Protein AF-A0A934CU00-F1 (afdb_monomer)

Structure (mmCIF, N/CA/C/O backbone):
data_AF-A0A934CU00-F1
#
_entry.id   AF-A0A934CU00-F1
#
loop_
_atom_site.group_PDB
_atom_site.id
_atom_site.type_symbol
_atom_site.label_atom_id
_atom_site.label_alt_id
_atom_site.label_comp_id
_atom_site.label_asym_id
_atom_site.label_entity_id
_atom_site.label_seq_id
_atom_site.pdbx_PDB_ins_code
_atom_site.Cartn_x
_atom_site.Cartn_y
_atom_site.Cartn_z
_atom_site.occupancy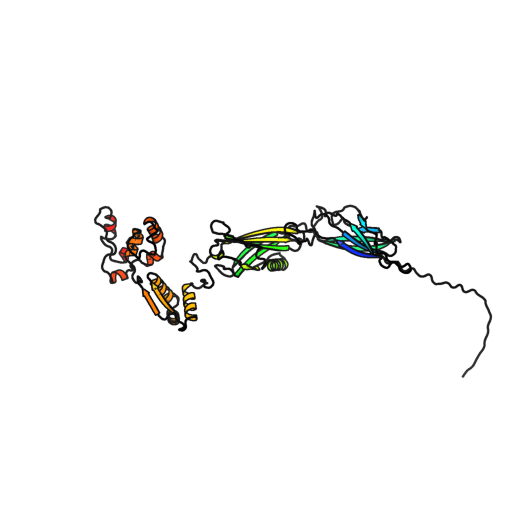
_atom_site.B_iso_or_equiv
_atom_site.auth_seq_id
_atom_site.auth_comp_id
_atom_site.auth_asym_id
_atom_site.auth_atom_id
_atom_site.pdbx_PDB_model_num
ATOM 1 N N . MET A 1 1 ? -96.542 -35.405 40.701 1.00 35.88 1 MET A N 1
ATOM 2 C CA . MET A 1 1 ? -95.688 -36.196 41.615 1.00 35.88 1 MET A CA 1
ATOM 3 C C . MET A 1 1 ? -94.560 -35.298 42.094 1.00 35.88 1 MET A C 1
ATOM 5 O O . MET A 1 1 ? -93.895 -34.734 41.249 1.00 35.88 1 MET A O 1
ATOM 9 N N . HIS A 1 2 ? -94.277 -35.061 43.363 1.00 32.75 2 HIS A N 1
ATOM 10 C CA . HIS A 1 2 ? -94.983 -35.298 44.612 1.00 32.75 2 HIS A CA 1
ATOM 11 C C . HIS A 1 2 ? -94.274 -34.390 45.640 1.00 32.75 2 HIS A C 1
ATOM 13 O O . HIS A 1 2 ? -93.134 -34.649 45.991 1.00 32.75 2 HIS A O 1
ATOM 19 N N . THR A 1 3 ? -94.966 -33.332 46.084 1.00 26.28 3 THR A N 1
ATOM 20 C CA . THR A 1 3 ? -95.217 -33.008 47.510 1.00 26.28 3 THR A CA 1
ATOM 21 C C . THR A 1 3 ? -94.023 -32.811 48.463 1.00 26.28 3 THR A C 1
ATOM 23 O O . THR A 1 3 ? -93.353 -33.771 48.809 1.00 26.28 3 THR A O 1
ATOM 26 N N . ARG A 1 4 ? -93.869 -31.580 48.993 1.00 25.45 4 ARG A N 1
ATOM 27 C CA . ARG A 1 4 ? -94.179 -31.145 50.395 1.00 25.45 4 ARG A CA 1
ATOM 28 C C . ARG A 1 4 ? -92.899 -31.111 51.259 1.00 25.45 4 ARG A C 1
ATOM 30 O O . ARG A 1 4 ? -92.026 -31.923 51.030 1.00 25.45 4 ARG A O 1
ATOM 37 N N . ALA A 1 5 ? -92.700 -30.280 52.283 1.00 25.89 5 ALA A N 1
ATOM 38 C CA . ALA A 1 5 ? -93.365 -29.105 52.851 1.00 25.89 5 ALA A CA 1
ATOM 39 C C . ALA A 1 5 ? -92.504 -28.607 54.049 1.00 25.89 5 ALA A C 1
ATOM 41 O O . ALA A 1 5 ? -91.795 -29.412 54.638 1.00 25.89 5 ALA A O 1
ATOM 42 N N . GLN A 1 6 ? -92.681 -27.328 54.425 1.00 25.33 6 GLN A N 1
ATOM 43 C CA . GLN A 1 6 ? -92.573 -26.726 55.782 1.00 25.33 6 GLN A CA 1
ATOM 44 C C . GLN A 1 6 ? -91.186 -26.642 56.470 1.00 25.33 6 GLN A C 1
ATOM 46 O O . GLN A 1 6 ? -90.550 -27.646 56.742 1.00 25.33 6 GLN A O 1
ATOM 51 N N . VAL A 1 7 ? -90.593 -25.440 56.605 1.00 30.98 7 VAL A N 1
ATOM 52 C CA . VAL A 1 7 ? -90.763 -24.379 57.647 1.00 30.98 7 VAL A CA 1
ATOM 53 C C . VAL A 1 7 ? -90.213 -24.783 59.021 1.00 30.98 7 VAL A C 1
ATOM 55 O O . VAL A 1 7 ? -90.800 -25.649 59.645 1.00 30.98 7 VAL A O 1
ATOM 58 N N . PHE A 1 8 ? -89.177 -24.078 59.515 1.00 24.91 8 PHE A N 1
ATOM 59 C CA . PHE A 1 8 ? -89.030 -23.618 60.915 1.00 24.91 8 PHE A CA 1
ATOM 60 C C . PHE A 1 8 ? -87.849 -22.624 61.054 1.00 24.91 8 PHE A C 1
ATOM 62 O O . PHE A 1 8 ? -86.746 -22.894 60.589 1.00 24.91 8 PHE A O 1
ATOM 69 N N . TRP A 1 9 ? -88.094 -21.471 61.688 1.00 26.55 9 TRP A N 1
ATOM 70 C CA . TRP A 1 9 ? -87.085 -20.532 62.217 1.00 26.55 9 TRP A CA 1
ATOM 71 C C . TRP A 1 9 ? -86.730 -20.931 63.660 1.00 26.55 9 TRP A C 1
ATOM 73 O O . TRP A 1 9 ? -87.605 -21.429 64.372 1.00 26.55 9 TRP A O 1
ATOM 83 N N . PRO A 1 10 ? -85.503 -20.645 64.135 1.00 30.19 10 PRO A N 1
ATOM 84 C CA . PRO A 1 10 ? -85.417 -19.606 65.165 1.00 30.19 10 PRO A CA 1
ATOM 85 C C . PRO A 1 10 ? -84.189 -18.685 65.048 1.00 30.19 10 PRO A C 1
ATOM 87 O O . PRO A 1 10 ? -83.130 -19.046 64.543 1.00 30.19 10 PRO A O 1
ATOM 90 N N . PHE A 1 11 ? -84.377 -17.472 65.563 1.00 25.66 11 PHE A N 1
ATOM 91 C CA . PHE A 1 11 ? -83.385 -16.420 65.766 1.00 25.66 11 PHE A CA 1
ATOM 92 C C . PHE A 1 11 ? -82.134 -16.895 66.526 1.00 25.66 11 PHE A C 1
ATOM 94 O O . PHE A 1 11 ? -82.259 -17.479 67.599 1.00 25.66 11 PHE A O 1
ATOM 101 N N . PHE A 1 12 ? -80.951 -16.486 66.059 1.00 27.31 12 PHE A N 1
ATOM 102 C CA . PHE A 1 12 ? -79.782 -16.239 66.908 1.00 27.31 12 PHE A CA 1
ATOM 103 C C . PHE A 1 12 ? -79.067 -14.968 66.427 1.00 27.31 12 PHE A C 1
ATOM 105 O O . PHE A 1 12 ? -78.683 -14.852 65.266 1.00 27.31 12 PHE A O 1
ATOM 112 N N . PHE A 1 13 ? -78.929 -13.998 67.331 1.00 26.69 13 PHE A N 1
ATOM 113 C CA . PHE A 1 13 ? -78.088 -12.813 67.168 1.00 26.69 13 PHE A CA 1
ATOM 114 C C . PHE A 1 13 ? -76.615 -13.235 67.101 1.00 26.69 13 PHE A C 1
ATOM 116 O O . PHE A 1 13 ? -76.165 -13.978 67.970 1.00 26.69 13 PHE A O 1
ATOM 123 N N . SER A 1 14 ? -75.848 -12.704 66.146 1.00 24.64 14 SER A N 1
ATOM 124 C CA . SER A 1 14 ? -74.397 -12.582 66.307 1.00 24.64 14 SER A CA 1
ATOM 125 C C . SER A 1 14 ? -73.840 -11.456 65.435 1.00 24.64 14 SER A C 1
ATOM 127 O O . SER A 1 14 ? -74.082 -11.410 64.230 1.00 24.64 14 SER A O 1
ATOM 129 N N . LEU A 1 15 ? -73.126 -10.530 66.080 1.00 25.56 15 LEU A N 1
ATOM 130 C CA . LEU A 1 15 ? -72.315 -9.481 65.463 1.00 25.56 15 LEU A CA 1
ATOM 131 C C . LEU A 1 15 ? -71.420 -10.087 64.371 1.00 25.56 15 LEU A C 1
ATOM 133 O O . LEU A 1 15 ? -70.578 -10.931 64.673 1.00 25.56 15 LEU A O 1
ATOM 137 N N . VAL A 1 16 ? -71.527 -9.603 63.134 1.00 25.86 16 VAL A N 1
ATOM 138 C CA . VAL A 1 16 ? -70.490 -9.821 62.120 1.00 25.86 16 VAL A CA 1
ATOM 139 C C . VAL A 1 16 ? -69.697 -8.528 61.998 1.00 25.86 16 VAL A C 1
ATOM 141 O O . VAL A 1 16 ? -70.157 -7.539 61.429 1.00 25.86 16 VAL A O 1
ATOM 144 N N . PHE A 1 17 ? -68.505 -8.540 62.594 1.00 25.42 17 PHE A N 1
ATOM 145 C CA . PHE A 1 17 ? -67.442 -7.591 62.297 1.00 25.42 17 PHE A CA 1
ATOM 146 C C . PHE A 1 17 ? -67.120 -7.662 60.799 1.00 25.42 17 PHE A C 1
ATOM 148 O O . PHE A 1 17 ? -66.847 -8.740 60.270 1.00 25.42 17 PHE A O 1
ATOM 155 N N . PHE A 1 18 ? -67.101 -6.511 60.127 1.00 23.73 18 PHE A N 1
ATOM 156 C CA . PHE A 1 18 ? -66.406 -6.367 58.852 1.00 23.73 18 PHE A CA 1
ATOM 157 C C . PHE A 1 18 ? -64.906 -6.566 59.105 1.00 23.73 18 PHE A C 1
ATOM 159 O O . PHE A 1 18 ? -64.202 -5.635 59.489 1.00 23.73 18 PHE A O 1
ATOM 166 N N . ILE A 1 19 ? -64.413 -7.788 58.911 1.00 29.70 19 ILE A N 1
ATOM 167 C CA . ILE A 1 19 ? -62.986 -8.023 58.705 1.00 29.70 19 ILE A CA 1
ATOM 168 C C . ILE A 1 19 ? -62.735 -7.719 57.230 1.00 29.70 19 ILE A C 1
ATOM 170 O O . ILE A 1 19 ? -62.997 -8.545 56.357 1.00 29.70 19 ILE A O 1
ATOM 174 N N . PHE A 1 20 ? -62.271 -6.502 56.946 1.00 27.23 20 PHE A N 1
ATOM 175 C CA . PHE A 1 20 ? -61.579 -6.238 55.691 1.00 27.23 20 PHE A CA 1
ATOM 176 C C . PHE A 1 20 ? -60.394 -7.209 55.614 1.00 27.23 20 PHE A C 1
ATOM 178 O O . PHE A 1 20 ? -59.613 -7.258 56.570 1.00 27.23 20 PHE A O 1
ATOM 185 N N . PRO A 1 21 ? -60.230 -7.996 54.535 1.00 30.53 21 PRO A N 1
ATOM 186 C CA . PRO A 1 21 ? -59.000 -8.741 54.362 1.00 30.53 21 PRO A CA 1
ATOM 187 C C . PRO A 1 21 ? -57.873 -7.715 54.270 1.00 30.53 21 PRO A C 1
ATOM 189 O O . PRO A 1 21 ? -57.918 -6.791 53.455 1.00 30.53 21 PRO A O 1
ATOM 192 N N . SER A 1 22 ? -56.892 -7.863 55.156 1.00 30.31 22 SER A N 1
ATOM 193 C CA . SER A 1 22 ? -55.614 -7.176 55.082 1.00 30.31 22 SER A CA 1
ATOM 194 C C . SER A 1 22 ? -55.112 -7.253 53.645 1.00 30.31 22 SER A C 1
ATOM 196 O O . SER A 1 22 ? -54.844 -8.348 53.143 1.00 30.31 22 SER A O 1
ATOM 198 N N . LEU A 1 23 ? -55.013 -6.096 52.991 1.00 30.83 23 LEU A N 1
ATOM 199 C CA . LEU A 1 23 ? -54.193 -5.930 51.803 1.00 30.83 23 LEU A CA 1
ATOM 200 C C . LEU A 1 23 ? -52.822 -6.508 52.145 1.00 30.83 23 LEU A C 1
ATOM 202 O O . LEU A 1 23 ? -52.087 -5.948 52.956 1.00 30.83 23 LEU A O 1
ATOM 206 N N . VAL A 1 24 ? -52.508 -7.659 51.556 1.00 33.94 24 VAL A N 1
ATOM 207 C CA . VAL A 1 24 ? -51.130 -8.105 51.410 1.00 33.94 24 VAL A CA 1
ATOM 208 C C . VAL A 1 24 ? -50.456 -6.977 50.645 1.00 33.94 24 VAL A C 1
ATOM 210 O O . VAL A 1 24 ? -50.726 -6.776 49.462 1.00 33.94 24 VAL A O 1
ATOM 213 N N . GLN A 1 25 ? -49.673 -6.171 51.357 1.00 37.91 25 GLN A N 1
ATOM 214 C CA . GLN A 1 25 ? -48.793 -5.181 50.768 1.00 37.91 25 GLN A CA 1
ATOM 215 C C . GLN A 1 25 ? -47.895 -5.954 49.806 1.00 37.91 25 GLN A C 1
ATOM 217 O O . GLN A 1 25 ? -47.031 -6.719 50.232 1.00 37.91 25 GLN A O 1
ATOM 222 N N . ALA A 1 26 ? -48.177 -5.836 48.508 1.00 40.19 26 ALA A N 1
ATOM 223 C CA . ALA A 1 26 ? -47.294 -6.342 47.478 1.00 40.19 26 ALA A CA 1
ATOM 224 C C . ALA A 1 26 ? -45.897 -5.796 47.791 1.00 40.19 26 ALA A C 1
ATOM 226 O O . ALA A 1 26 ? -45.743 -4.590 48.013 1.00 40.19 26 ALA A O 1
ATOM 227 N N . SER A 1 27 ? -44.915 -6.695 47.884 1.00 51.72 27 SER A N 1
ATOM 228 C CA . SER A 1 27 ? -43.501 -6.355 48.020 1.00 51.72 27 SER A CA 1
ATOM 229 C C . SER A 1 27 ? -43.197 -5.191 47.086 1.00 51.72 27 SER A C 1
ATOM 231 O O . SER A 1 27 ? -43.411 -5.295 45.876 1.00 51.72 27 SER A O 1
ATOM 233 N N . SER A 1 28 ? -42.799 -4.057 47.646 1.00 60.41 28 SER A N 1
ATOM 234 C CA . SER A 1 28 ? -42.492 -2.884 46.838 1.00 60.41 28 SER A CA 1
ATOM 235 C C . SER A 1 28 ? -41.334 -3.232 45.902 1.00 60.41 28 SER A C 1
ATOM 237 O O . SER A 1 28 ? -40.363 -3.829 46.367 1.00 60.41 28 SER A O 1
ATOM 239 N N . PRO A 1 29 ? -41.445 -2.960 44.593 1.00 77.12 29 PRO A N 1
ATOM 240 C CA . PRO A 1 29 ? -40.434 -3.403 43.647 1.00 77.12 29 PRO A CA 1
ATOM 241 C C . PRO A 1 29 ? -39.089 -2.716 43.929 1.00 77.12 29 PRO A C 1
ATOM 243 O O . PRO A 1 29 ? -39.046 -1.565 44.347 1.00 77.12 29 PRO A O 1
ATOM 246 N N . LEU A 1 30 ? -37.988 -3.432 43.712 1.00 83.81 30 LEU A N 1
ATOM 247 C CA . LEU A 1 30 ? -36.625 -2.898 43.706 1.00 83.81 30 LEU A CA 1
ATOM 248 C C . LEU A 1 30 ? -35.921 -3.481 42.483 1.00 83.81 30 LEU A C 1
ATOM 250 O O . LEU A 1 30 ? -35.977 -4.690 42.252 1.00 83.81 30 LEU A O 1
ATOM 254 N N . TYR A 1 31 ? -35.272 -2.635 41.688 1.00 85.12 31 TYR A N 1
ATOM 255 C CA . TYR A 1 31 ? -34.657 -3.059 40.432 1.00 85.12 31 TYR A CA 1
ATOM 256 C C . TYR A 1 31 ? -33.416 -2.234 40.101 1.00 85.12 31 TYR A C 1
ATOM 258 O O . TYR A 1 31 ? -33.434 -1.009 40.172 1.00 85.12 31 TYR A O 1
ATOM 266 N N . VAL A 1 32 ? -32.339 -2.899 39.676 1.00 84.44 32 VAL A N 1
ATOM 267 C CA . VAL A 1 32 ? -31.179 -2.223 39.082 1.00 84.44 32 VAL A CA 1
ATOM 268 C C . VAL A 1 32 ? -31.465 -1.966 37.602 1.00 84.44 32 VAL A C 1
ATOM 270 O O . VAL A 1 32 ? -31.247 -2.836 36.758 1.00 84.44 32 VAL A O 1
ATOM 273 N N . ALA A 1 33 ? -31.934 -0.755 37.297 1.00 80.81 33 ALA A N 1
ATOM 274 C CA . ALA A 1 33 ? -32.247 -0.293 35.946 1.00 80.81 33 ALA A CA 1
ATOM 275 C C . ALA A 1 33 ? -31.084 -0.357 34.983 1.00 80.81 33 ALA A C 1
ATOM 277 O O . ALA A 1 33 ? -31.240 -0.707 33.811 1.00 80.81 33 ALA A O 1
ATOM 278 N N . GLN A 1 34 ? -29.907 0.008 35.466 1.00 86.62 34 GLN A N 1
ATOM 279 C CA . GLN A 1 34 ? -28.783 0.164 34.580 1.00 86.62 34 GLN A CA 1
ATOM 280 C C . GLN A 1 34 ? -27.472 0.160 35.336 1.00 86.62 34 GLN A C 1
ATOM 282 O O . GLN A 1 34 ? -27.350 0.802 36.372 1.00 86.62 34 GLN A O 1
ATOM 287 N N . VAL A 1 35 ? -26.468 -0.484 34.749 1.00 88.31 35 VAL A N 1
ATOM 288 C CA . VAL A 1 35 ? -25.064 -0.331 35.125 1.00 88.31 35 VAL A CA 1
ATOM 289 C C . VAL A 1 35 ? -24.314 0.085 33.860 1.00 88.31 35 VAL A C 1
ATOM 291 O O . VAL A 1 35 ? -24.220 -0.688 32.907 1.00 88.31 35 VAL A O 1
ATOM 294 N N . ARG A 1 36 ? -23.832 1.328 33.809 1.00 87.06 36 ARG A N 1
ATOM 295 C CA . ARG A 1 36 ? -23.074 1.882 32.679 1.00 87.06 36 ARG A CA 1
ATOM 296 C C . ARG A 1 36 ? -21.657 2.215 33.102 1.00 87.06 36 ARG A C 1
ATOM 298 O O . ARG A 1 36 ? -21.441 2.758 34.181 1.00 87.06 36 ARG A O 1
ATOM 305 N N . ILE A 1 37 ? -20.724 1.956 32.200 1.00 84.69 37 ILE A N 1
ATOM 306 C CA . ILE A 1 37 ? -19.402 2.575 32.220 1.00 84.69 37 ILE A CA 1
ATOM 307 C C . ILE A 1 37 ? -19.540 3.889 31.442 1.00 84.69 37 ILE A C 1
ATOM 309 O O . ILE A 1 37 ? -20.285 3.939 30.461 1.00 84.69 37 ILE A O 1
ATOM 313 N N . GLY A 1 38 ? -18.932 4.958 31.951 1.00 82.06 38 GLY A N 1
ATOM 314 C CA . GLY A 1 38 ? -18.924 6.278 31.326 1.00 82.06 38 GLY A CA 1
ATOM 315 C C . GLY A 1 38 ? -18.102 6.305 30.039 1.00 82.06 38 GLY A C 1
ATOM 316 O O . GLY A 1 38 ? -17.800 5.263 29.458 1.00 82.06 38 GLY A O 1
ATOM 317 N N . ASP A 1 39 ? -17.742 7.507 29.599 1.00 83.81 39 ASP A N 1
ATOM 318 C CA . ASP A 1 39 ? -16.984 7.679 28.363 1.00 83.81 39 ASP A CA 1
ATOM 319 C C . ASP A 1 39 ? -15.615 6.998 28.467 1.00 83.81 39 ASP A C 1
ATOM 321 O O . ASP A 1 39 ? -14.833 7.264 29.385 1.00 83.81 39 ASP A O 1
ATOM 325 N N . LEU A 1 40 ? -15.340 6.113 27.508 1.00 86.81 40 LEU A N 1
ATOM 326 C CA . LEU A 1 40 ? -14.043 5.458 27.389 1.00 86.81 40 LEU A CA 1
ATOM 327 C C . LEU A 1 40 ? -12.969 6.484 26.983 1.00 86.81 40 LEU A C 1
ATOM 329 O O . LEU A 1 40 ? -13.294 7.505 26.366 1.00 86.81 40 LEU A O 1
ATOM 333 N N . PRO A 1 41 ? -11.687 6.250 27.315 1.00 89.75 41 PRO A N 1
ATOM 334 C CA . PRO A 1 41 ? -10.616 7.185 26.997 1.00 89.75 41 PRO A CA 1
ATOM 335 C C . PRO A 1 41 ? -10.523 7.519 25.508 1.00 89.75 41 PRO A C 1
ATOM 337 O O . PRO A 1 41 ? -10.720 6.676 24.631 1.00 89.75 41 PRO A O 1
ATOM 340 N N . MET A 1 42 ? -10.145 8.762 25.220 1.00 89.06 42 MET A N 1
ATOM 341 C CA . MET A 1 42 ? -9.775 9.183 23.874 1.00 89.06 42 MET A CA 1
ATOM 342 C C . MET A 1 42 ? -8.376 8.659 23.520 1.00 89.06 42 MET A C 1
ATOM 344 O O . MET A 1 42 ? -7.443 8.740 24.320 1.00 89.06 42 MET A O 1
ATOM 348 N N . ILE A 1 43 ? -8.203 8.195 22.285 1.00 89.62 43 ILE A N 1
ATOM 349 C CA . ILE A 1 43 ? -6.907 7.796 21.730 1.00 89.62 43 ILE A CA 1
ATOM 350 C C . ILE A 1 43 ? -6.180 9.060 21.256 1.00 89.62 43 ILE A C 1
ATOM 352 O O . ILE A 1 43 ? -6.227 9.443 20.087 1.00 89.62 43 ILE A O 1
ATOM 356 N N . SER A 1 44 ? -5.527 9.750 22.192 1.00 81.69 44 SER A N 1
ATOM 357 C CA . SER A 1 44 ? -4.948 11.088 21.984 1.00 81.69 44 SER A CA 1
ATOM 358 C C . SER A 1 44 ? -3.896 11.172 20.872 1.00 81.69 44 SER A C 1
ATOM 360 O O . SER A 1 44 ? -3.683 12.242 20.303 1.00 81.69 44 SER A O 1
ATOM 362 N N . THR A 1 45 ? -3.262 10.054 20.525 1.00 84.25 45 THR A N 1
ATOM 363 C CA . THR A 1 45 ? -2.225 9.957 19.490 1.00 84.25 45 THR A CA 1
ATOM 364 C C . THR A 1 45 ? -2.766 10.004 18.058 1.00 84.25 45 THR A C 1
ATOM 366 O O . THR A 1 45 ? -1.991 10.273 17.143 1.00 84.25 45 THR A O 1
ATOM 369 N N . LEU A 1 46 ? -4.068 9.767 17.843 1.00 80.56 46 LEU A N 1
ATOM 370 C CA . LEU A 1 46 ? -4.678 9.611 16.511 1.00 80.56 46 LEU A CA 1
ATOM 371 C C . LEU A 1 46 ? -5.674 10.726 16.136 1.00 80.56 46 LEU A C 1
ATOM 373 O O . LEU A 1 46 ? -6.407 10.603 15.159 1.00 80.56 46 LEU A O 1
ATOM 377 N N . GLY A 1 47 ? -5.687 11.839 16.875 1.00 71.50 47 GLY A N 1
ATOM 378 C CA . GLY A 1 47 ? -6.549 12.992 16.587 1.00 71.50 47 GLY A CA 1
ATOM 379 C C . GLY A 1 47 ? -7.941 12.927 17.230 1.00 71.50 47 GLY A C 1
ATOM 380 O O . GLY A 1 47 ? -8.288 11.978 17.927 1.00 71.50 47 GLY A O 1
ATOM 381 N N . TYR A 1 48 ? -8.725 13.997 17.054 1.00 71.06 48 TYR A N 1
ATOM 382 C CA . TYR A 1 48 ? -9.980 14.229 17.786 1.00 71.06 48 TYR A CA 1
ATOM 383 C C . TYR A 1 48 ? -11.100 13.259 17.377 1.00 71.06 48 TYR A C 1
ATOM 385 O O . TYR A 1 48 ? -11.314 13.027 16.190 1.00 71.06 48 TYR A O 1
ATOM 393 N N . GLY A 1 49 ? -11.850 12.742 18.357 1.00 77.00 49 GLY A N 1
ATOM 394 C CA . GLY A 1 49 ? -13.037 11.903 18.129 1.00 77.00 49 GLY A CA 1
ATOM 395 C C . GLY A 1 49 ? -12.792 10.391 18.064 1.00 77.00 49 GLY A C 1
ATOM 396 O O . GLY A 1 49 ? -13.735 9.643 17.817 1.00 77.00 49 GLY A O 1
ATOM 397 N N . MET A 1 50 ? -11.561 9.931 18.302 1.00 84.25 50 MET A N 1
ATOM 398 C CA . MET A 1 50 ? -11.223 8.506 18.372 1.00 84.25 50 MET A CA 1
ATOM 399 C C . MET A 1 50 ? -11.243 8.043 19.827 1.00 84.25 50 MET A C 1
ATOM 401 O O . MET A 1 50 ? -10.471 8.545 20.644 1.00 84.25 50 MET A O 1
ATOM 405 N N . TYR A 1 51 ? -12.106 7.085 20.147 1.00 89.12 51 TYR A N 1
ATOM 406 C CA . TYR A 1 51 ? -12.275 6.561 21.500 1.00 89.12 51 TYR A CA 1
ATOM 407 C C . TYR A 1 51 ? -11.927 5.081 21.551 1.00 89.12 51 TYR A C 1
ATOM 409 O O . TYR A 1 51 ? -12.127 4.348 20.580 1.00 89.12 51 TYR A O 1
ATOM 417 N N . GLN A 1 52 ? -11.413 4.656 22.698 1.00 92.88 52 GLN A N 1
ATOM 418 C CA . GLN A 1 52 ? -11.250 3.248 23.003 1.00 92.88 52 GLN A CA 1
ATOM 419 C C . GLN A 1 52 ? -12.616 2.536 23.024 1.00 92.88 52 GLN A C 1
ATOM 421 O O . GLN A 1 52 ? -13.666 3.146 23.226 1.00 92.88 52 GLN A O 1
ATOM 426 N N . THR A 1 53 ? -12.591 1.225 22.819 1.00 90.75 53 THR A N 1
ATOM 427 C CA . THR A 1 53 ? -13.737 0.306 22.922 1.00 90.75 53 THR A CA 1
ATOM 428 C C . THR A 1 53 ? -13.519 -0.775 23.985 1.00 90.75 53 THR A C 1
ATOM 430 O O . THR A 1 53 ? -14.472 -1.432 24.405 1.00 90.75 53 THR A O 1
ATOM 433 N N . THR A 1 54 ? -12.281 -0.926 24.455 1.00 92.19 54 THR A N 1
ATOM 434 C CA . THR A 1 54 ? -11.861 -1.737 25.603 1.00 92.19 54 THR A CA 1
ATOM 435 C C . THR A 1 54 ? -10.974 -0.877 26.505 1.00 92.19 54 THR A C 1
ATOM 437 O O . THR A 1 54 ? -10.569 0.207 26.102 1.00 92.19 54 THR A O 1
ATOM 440 N N . LEU A 1 55 ? -10.702 -1.317 27.731 1.00 93.00 55 LEU A N 1
ATOM 441 C CA . LEU A 1 55 ? -9.792 -0.608 28.637 1.00 93.00 55 LEU A CA 1
ATOM 442 C C . LEU A 1 55 ? -8.464 -1.356 28.757 1.00 93.00 55 LEU A C 1
ATOM 444 O O . LEU A 1 55 ? -8.384 -2.545 28.459 1.00 93.00 55 LEU A O 1
ATOM 448 N N . LYS A 1 56 ? -7.447 -0.678 29.270 1.00 93.38 56 LYS A N 1
ATOM 449 C CA . LYS A 1 56 ? -6.143 -1.238 29.628 1.00 93.38 56 LYS A CA 1
ATOM 450 C C . LYS A 1 56 ? -5.672 -0.733 30.985 1.00 93.38 56 LYS A C 1
ATOM 452 O O . LYS A 1 56 ? -6.191 0.241 31.534 1.00 93.38 56 LYS A O 1
ATOM 457 N N . ALA A 1 57 ? -4.661 -1.397 31.527 1.00 92.56 57 ALA A N 1
ATOM 458 C CA . ALA A 1 57 ? -3.956 -0.980 32.725 1.00 92.56 57 ALA A CA 1
ATOM 459 C C . ALA A 1 57 ? -3.522 0.492 32.631 1.00 92.56 57 ALA A C 1
ATOM 461 O O . ALA A 1 57 ? -2.916 0.927 31.652 1.00 92.56 57 ALA A O 1
ATOM 462 N N . GLY A 1 58 ? -3.828 1.262 33.676 1.00 90.62 58 GLY A N 1
ATOM 463 C CA . GLY A 1 58 ? -3.484 2.680 33.762 1.00 90.62 58 GLY A CA 1
ATOM 464 C C . GLY A 1 58 ? -4.497 3.643 33.140 1.00 90.62 58 GLY A C 1
ATOM 465 O O . GLY A 1 58 ? -4.352 4.849 33.352 1.00 90.62 58 GLY A O 1
ATOM 466 N N . ASP A 1 59 ? -5.542 3.168 32.449 1.00 91.62 59 ASP A N 1
ATOM 467 C CA . ASP A 1 59 ? -6.632 4.046 32.012 1.00 91.62 59 ASP A CA 1
ATOM 468 C C . ASP A 1 59 ? -7.310 4.676 33.232 1.00 91.62 59 ASP A C 1
ATOM 470 O O . ASP A 1 59 ? -7.911 3.994 34.067 1.00 91.62 59 ASP A O 1
ATOM 474 N N . ALA A 1 60 ? -7.185 5.996 33.342 1.00 88.94 60 ALA A N 1
ATOM 475 C CA . ALA A 1 60 ? -7.640 6.780 34.482 1.00 88.94 60 ALA A CA 1
ATOM 476 C C . ALA A 1 60 ? -8.970 7.491 34.205 1.00 88.94 60 ALA A C 1
ATOM 478 O O . ALA A 1 60 ? -9.453 7.545 33.072 1.00 88.94 60 ALA A O 1
ATOM 479 N N . ASN A 1 61 ? -9.535 8.089 35.258 1.00 87.50 61 ASN A N 1
ATOM 480 C CA . ASN A 1 61 ? -10.754 8.907 35.223 1.00 87.50 61 ASN A CA 1
ATOM 481 C C . ASN A 1 61 ? -12.007 8.181 34.710 1.00 87.50 61 ASN A C 1
ATOM 483 O O . ASN A 1 61 ? -12.976 8.835 34.323 1.00 87.50 61 ASN A O 1
ATOM 487 N N . GLN A 1 62 ? -12.015 6.850 34.771 1.00 88.38 62 GLN A N 1
ATOM 488 C CA . GLN A 1 62 ? -13.173 6.038 34.430 1.00 88.38 62 GLN A CA 1
ATOM 489 C C . GLN A 1 62 ? -14.313 6.281 35.418 1.00 88.38 62 GLN A C 1
ATOM 491 O O . GLN A 1 62 ? -14.103 6.565 36.602 1.00 88.38 62 GLN A O 1
ATOM 496 N N . GLN A 1 63 ? -15.538 6.178 34.913 1.00 87.56 63 GLN A N 1
ATOM 497 C CA . GLN A 1 63 ? -16.762 6.378 35.678 1.00 87.56 63 GLN A CA 1
ATOM 498 C C . GLN A 1 63 ? -17.650 5.143 35.561 1.00 87.56 63 GLN A C 1
ATOM 500 O O . GLN A 1 63 ? -17.846 4.632 34.464 1.00 87.56 63 GLN A O 1
ATOM 505 N N . ILE A 1 64 ? -18.262 4.719 36.664 1.00 87.94 64 ILE A N 1
ATOM 506 C CA . ILE A 1 64 ? -19.387 3.777 36.641 1.00 87.94 64 ILE A CA 1
ATOM 507 C C . ILE A 1 64 ? -20.620 4.491 37.183 1.00 87.94 64 ILE A C 1
ATOM 509 O O . ILE A 1 64 ? -20.578 5.106 38.250 1.00 87.94 64 ILE A O 1
ATOM 513 N N . THR A 1 65 ? -21.721 4.416 36.441 1.00 88.38 65 THR A N 1
ATOM 514 C CA . THR A 1 65 ? -23.018 4.960 36.838 1.00 88.38 65 THR A CA 1
ATOM 515 C C . THR A 1 65 ? -24.051 3.856 36.938 1.00 88.38 65 THR A C 1
ATOM 517 O O . THR A 1 65 ? -24.190 3.029 36.038 1.00 88.38 65 THR A O 1
ATOM 520 N N . ILE A 1 66 ? -24.788 3.862 38.042 1.00 89.12 66 ILE A N 1
ATOM 521 C CA . ILE A 1 66 ? -25.800 2.865 38.365 1.00 89.12 66 ILE A CA 1
ATOM 522 C C . ILE A 1 66 ? -27.134 3.587 38.523 1.00 89.12 66 ILE A C 1
ATOM 524 O O . ILE A 1 66 ? -27.216 4.532 39.304 1.00 89.12 66 ILE A O 1
ATOM 528 N N . ASN A 1 67 ? -28.154 3.157 37.782 1.00 89.38 67 ASN A N 1
ATOM 529 C CA . ASN A 1 67 ? -29.539 3.576 37.988 1.00 89.38 67 ASN A CA 1
ATOM 530 C C . ASN A 1 67 ? -30.287 2.449 38.708 1.00 89.38 67 ASN A C 1
ATOM 532 O O . ASN A 1 67 ? -30.213 1.294 38.277 1.00 89.38 67 ASN A O 1
ATOM 536 N N . VAL A 1 68 ? -30.992 2.778 39.786 1.00 88.50 68 VAL A N 1
ATOM 537 C CA . VAL A 1 68 ? -31.785 1.840 40.584 1.00 88.50 68 VAL A CA 1
ATOM 538 C C . VAL A 1 68 ? -33.167 2.418 40.835 1.00 88.50 68 VAL A C 1
ATOM 540 O O . VAL A 1 68 ? -33.279 3.527 41.336 1.00 88.50 68 VAL A O 1
ATOM 543 N N . GLN A 1 69 ? -34.210 1.648 40.550 1.00 87.19 69 GLN A N 1
ATOM 544 C CA . GLN A 1 69 ? -35.589 2.006 40.870 1.00 87.19 69 GLN A CA 1
ATOM 545 C C . GLN A 1 69 ? -35.950 1.462 42.251 1.00 87.19 69 GLN A C 1
ATOM 547 O O . GLN A 1 69 ? -35.870 0.249 42.456 1.00 87.19 69 GLN A O 1
ATOM 552 N N . SER A 1 70 ? -36.347 2.331 43.182 1.00 84.25 70 SER A N 1
ATOM 553 C CA . SER A 1 70 ? -36.751 1.955 44.542 1.00 84.25 70 SER A CA 1
ATOM 554 C C . SER A 1 70 ? -37.961 2.758 45.019 1.00 84.25 70 SER A C 1
ATOM 556 O O . SER A 1 70 ? -37.966 3.984 44.986 1.00 84.25 70 SER A O 1
ATOM 558 N N . TRP A 1 71 ? -38.976 2.061 45.528 1.00 81.06 71 TRP A N 1
ATOM 559 C CA . TRP A 1 71 ? -40.204 2.660 46.069 1.00 81.06 71 TRP A CA 1
ATOM 560 C C . TRP A 1 71 ? -40.175 2.789 47.597 1.00 81.06 71 TRP A C 1
ATOM 562 O O . TRP A 1 71 ? -41.127 3.278 48.199 1.00 81.06 71 TRP A O 1
ATOM 572 N N . GLN A 1 72 ? -39.087 2.343 48.229 1.00 79.75 72 GLN A N 1
ATOM 573 C CA . GLN A 1 72 ? -38.878 2.368 49.680 1.00 79.75 72 GLN A CA 1
ATOM 574 C C . GLN A 1 72 ? -37.831 3.422 50.084 1.00 79.75 72 GLN A C 1
ATOM 576 O O . GLN A 1 72 ? -37.179 3.305 51.120 1.00 79.75 72 GLN A O 1
ATOM 581 N N . GLY A 1 73 ? -37.661 4.456 49.251 1.00 77.75 73 GLY A N 1
ATOM 582 C CA . GLY A 1 73 ? -36.655 5.504 49.420 1.00 77.75 73 GLY A CA 1
ATOM 583 C C . GLY A 1 73 ? -35.290 5.134 48.834 1.00 77.75 73 GLY A C 1
ATOM 584 O O . GLY A 1 73 ? -35.157 4.153 48.098 1.00 77.75 73 GLY A O 1
ATOM 585 N N . VAL A 1 74 ? -34.274 5.940 49.156 1.00 83.44 74 VAL A N 1
ATOM 586 C CA . VAL A 1 74 ? -32.914 5.818 48.607 1.00 83.44 74 VAL A CA 1
ATOM 587 C C . VAL A 1 74 ? -32.297 4.463 48.987 1.00 83.44 74 VAL A C 1
ATOM 589 O O . VAL A 1 74 ? -32.076 4.221 50.176 1.00 83.44 74 VAL A O 1
ATOM 592 N N . PRO A 1 75 ? -31.985 3.576 48.023 1.00 86.56 75 PRO A N 1
ATOM 593 C CA . PRO A 1 75 ? -31.363 2.295 48.324 1.00 86.56 75 PRO A CA 1
ATOM 594 C C . PRO A 1 75 ? -29.874 2.462 48.649 1.00 86.56 75 PRO A C 1
ATOM 596 O O . PRO A 1 75 ? -29.196 3.363 48.152 1.00 86.56 75 PRO A O 1
ATOM 599 N N . THR A 1 76 ? -29.341 1.544 49.447 1.00 87.00 76 THR A N 1
ATOM 600 C CA . THR A 1 76 ? -27.893 1.369 49.613 1.00 87.00 76 THR A CA 1
ATOM 601 C C . THR A 1 76 ? -27.340 0.549 48.454 1.00 87.00 76 THR A C 1
ATOM 603 O O . THR A 1 76 ? -27.970 -0.415 48.021 1.00 87.00 76 THR A O 1
ATOM 606 N N . ILE A 1 77 ? -26.173 0.930 47.932 1.00 87.06 77 ILE A N 1
ATOM 607 C CA . ILE A 1 77 ? -25.557 0.290 46.764 1.00 87.06 77 ILE A CA 1
ATOM 608 C C . ILE A 1 77 ? -24.194 -0.276 47.133 1.00 87.06 77 ILE A C 1
ATOM 610 O O . ILE A 1 77 ? -23.482 0.277 47.965 1.00 87.06 77 ILE A O 1
ATOM 614 N N . SER A 1 78 ? -23.840 -1.381 46.486 1.00 86.00 78 SER A N 1
ATOM 615 C CA . SER A 1 78 ? -22.524 -1.998 46.513 1.00 86.00 78 SER A CA 1
ATOM 616 C C . SER A 1 78 ? -22.151 -2.473 45.114 1.00 86.00 78 SER A C 1
ATOM 618 O O . SER A 1 78 ? -22.965 -3.109 44.449 1.00 86.00 78 SER A O 1
ATOM 620 N N . ALA A 1 79 ? -20.927 -2.192 44.670 1.00 86.62 79 ALA A N 1
ATOM 621 C CA . ALA A 1 79 ? -20.380 -2.691 43.412 1.00 86.62 79 ALA A CA 1
ATOM 622 C C . ALA A 1 79 ? -19.080 -3.463 43.675 1.00 86.62 79 ALA A C 1
ATOM 624 O O . ALA A 1 79 ? -18.204 -2.977 44.391 1.00 86.62 79 ALA A O 1
ATOM 625 N N . ASP A 1 80 ? -18.953 -4.651 43.088 1.00 87.25 80 ASP A N 1
ATOM 626 C CA . ASP A 1 80 ? -17.702 -5.407 43.078 1.00 87.25 80 ASP A CA 1
ATOM 627 C C . ASP A 1 80 ? -16.805 -4.899 41.943 1.00 87.25 80 ASP A C 1
ATOM 629 O O . ASP A 1 80 ? -17.075 -5.126 40.760 1.00 87.25 80 ASP A O 1
ATOM 633 N N . LEU A 1 81 ? -15.748 -4.184 42.327 1.00 86.19 81 LEU A N 1
ATOM 634 C CA . LEU A 1 81 ? -14.745 -3.602 41.431 1.00 86.19 81 LEU A CA 1
ATOM 635 C C . LEU A 1 81 ? -13.392 -4.331 41.518 1.00 86.19 81 LEU A C 1
ATOM 637 O O . LEU A 1 81 ? -12.395 -3.869 40.960 1.00 86.19 81 LEU A O 1
ATOM 641 N N . SER A 1 82 ? -13.335 -5.478 42.200 1.00 86.19 82 SER A N 1
ATOM 642 C CA . SER A 1 82 ? -12.090 -6.231 42.401 1.00 86.19 82 SER A CA 1
ATOM 643 C C . SER A 1 82 ? -11.450 -6.661 41.081 1.00 86.19 82 SER A C 1
ATOM 645 O O . SER A 1 82 ? -10.236 -6.551 40.911 1.00 86.19 82 SER A O 1
ATOM 647 N N . GLN A 1 83 ? -12.274 -7.045 40.100 1.00 88.44 83 GLN A N 1
ATOM 648 C CA . GLN A 1 83 ? -11.828 -7.485 38.775 1.00 88.44 83 GLN A CA 1
ATOM 649 C C . GLN A 1 83 ? -11.178 -6.386 37.921 1.00 88.44 83 GLN A C 1
ATOM 651 O O . GLN A 1 83 ? -10.589 -6.706 36.891 1.00 88.44 83 GLN A O 1
ATOM 656 N N . ILE A 1 84 ? -11.276 -5.117 38.332 1.00 87.19 84 ILE A N 1
ATOM 657 C CA . ILE A 1 84 ? -10.619 -3.973 37.682 1.00 87.19 84 ILE A CA 1
ATOM 658 C C . ILE A 1 84 ? -9.554 -3.311 38.579 1.00 87.19 84 ILE A C 1
ATOM 660 O O . ILE A 1 84 ? -9.095 -2.208 38.284 1.00 87.19 84 ILE A O 1
ATOM 664 N N . GLY A 1 85 ? -9.113 -4.002 39.642 1.00 82.12 85 GLY A N 1
ATOM 665 C CA . GLY A 1 85 ? -7.928 -3.631 40.428 1.00 82.12 85 GLY A CA 1
ATOM 666 C C . GLY A 1 85 ? -8.199 -2.968 41.781 1.00 82.12 85 GLY A C 1
ATOM 667 O O . GLY A 1 85 ? -7.275 -2.413 42.372 1.00 82.12 85 GLY A O 1
ATOM 668 N N . PHE A 1 86 ? -9.430 -3.024 42.300 1.00 76.94 86 PHE A N 1
ATOM 669 C CA . PHE A 1 86 ? -9.794 -2.379 43.568 1.00 76.94 86 PHE A CA 1
ATOM 670 C C . PHE A 1 86 ? -10.051 -3.408 44.675 1.00 76.94 86 PHE A C 1
ATOM 672 O O . PHE A 1 86 ? -11.111 -4.028 44.744 1.00 76.94 86 PHE A O 1
ATOM 679 N N . LEU A 1 87 ? -9.076 -3.576 45.574 1.00 60.19 87 LEU A N 1
ATOM 680 C CA . LEU A 1 87 ? -9.156 -4.465 46.739 1.00 60.19 87 LEU A CA 1
ATOM 681 C C . LEU A 1 87 ? -9.661 -3.714 47.980 1.00 60.19 87 LEU A C 1
ATOM 683 O O . LEU A 1 87 ? -8.894 -3.476 48.908 1.00 60.19 87 LEU A O 1
ATOM 687 N N . SER A 1 88 ? -10.932 -3.301 47.984 1.00 47.72 88 SER A N 1
ATOM 688 C CA . SER A 1 88 ? -11.794 -3.100 49.172 1.00 47.72 88 SER A CA 1
ATOM 689 C C . SER A 1 88 ? -13.013 -2.235 48.822 1.00 47.72 88 SER A C 1
ATOM 691 O O . SER A 1 88 ? -12.921 -1.369 47.953 1.00 47.72 88 SER A O 1
ATOM 693 N N . PRO A 1 89 ? -14.161 -2.449 49.486 1.00 44.75 89 PRO A N 1
ATOM 694 C CA . PRO A 1 89 ? -15.438 -1.865 49.113 1.00 44.75 89 PRO A CA 1
ATOM 695 C C . PRO A 1 89 ? -15.492 -0.383 49.499 1.00 44.75 89 PRO A C 1
ATOM 697 O O . PRO A 1 89 ? -15.953 -0.035 50.580 1.00 44.75 89 PRO A O 1
ATOM 700 N N . THR A 1 90 ? -15.138 0.530 48.603 1.00 49.22 90 THR A N 1
ATOM 701 C CA . THR A 1 90 ? -15.908 1.780 48.524 1.00 49.22 90 THR A CA 1
ATOM 702 C C . THR A 1 90 ? -17.171 1.477 47.731 1.00 49.22 90 THR A C 1
ATOM 704 O O . THR A 1 90 ? -17.341 1.857 46.580 1.00 49.22 90 THR A O 1
ATOM 707 N N . THR A 1 91 ? -18.048 0.698 48.363 1.00 54.31 91 THR A N 1
ATOM 708 C CA . THR A 1 91 ? -19.410 0.415 47.904 1.00 54.31 91 THR A CA 1
ATOM 709 C C . THR A 1 91 ? -20.279 1.652 47.983 1.00 54.31 91 THR A C 1
ATOM 711 O O . THR A 1 91 ? -21.253 1.764 47.249 1.00 54.31 91 THR A O 1
ATOM 714 N N . THR A 1 92 ? -19.887 2.622 48.806 1.00 61.78 92 THR A N 1
ATOM 715 C CA . THR A 1 92 ? -20.507 3.932 48.849 1.00 61.78 92 THR A CA 1
ATOM 716 C C . THR A 1 92 ? -20.174 4.719 47.580 1.00 61.78 92 THR A C 1
ATOM 718 O O . THR A 1 92 ? -19.011 5.059 47.345 1.00 61.78 92 THR A O 1
ATOM 721 N N . PRO A 1 93 ? -21.183 5.042 46.758 1.00 68.50 93 PRO A N 1
ATOM 722 C CA . PRO A 1 93 ? -20.991 5.909 45.610 1.00 68.50 93 PRO A CA 1
ATOM 723 C C . PRO A 1 93 ? -20.503 7.281 46.080 1.00 68.50 93 PRO A C 1
ATOM 725 O O . PRO A 1 93 ? -20.960 7.807 47.094 1.00 68.50 93 PRO A O 1
ATOM 728 N N . LEU A 1 94 ? -19.573 7.872 45.329 1.00 70.56 94 LEU A N 1
ATOM 729 C CA . LEU A 1 94 ? -18.965 9.166 45.665 1.00 70.56 94 LEU A CA 1
ATOM 730 C C . LEU A 1 94 ? -19.966 10.324 45.550 1.00 70.56 94 LEU A C 1
ATOM 732 O O . LEU A 1 94 ? -19.809 11.358 46.192 1.00 70.56 94 LEU A O 1
ATOM 736 N N . SER A 1 95 ? -21.006 10.150 44.735 1.00 67.56 95 SER A N 1
ATOM 737 C CA . SER A 1 95 ? -22.185 11.015 44.681 1.00 67.56 95 SER A CA 1
ATOM 738 C C . SER A 1 95 ? -23.371 10.231 44.116 1.00 67.56 95 SER A C 1
ATOM 740 O O . SER A 1 95 ? -23.182 9.318 43.305 1.00 67.56 95 SER A O 1
ATOM 742 N N . GLY A 1 96 ? -24.590 10.566 44.543 1.00 66.38 96 GLY A N 1
ATOM 743 C CA . GLY A 1 96 ? -25.808 9.914 44.065 1.00 66.38 96 GLY A CA 1
ATOM 744 C C . GLY A 1 96 ? -26.820 9.581 45.156 1.00 66.38 96 GLY A C 1
ATOM 745 O O . GLY A 1 96 ? -26.550 9.782 46.335 1.00 66.38 96 GLY A O 1
ATOM 746 N N . GLY A 1 97 ? -27.992 9.092 44.753 1.00 68.19 97 GLY A N 1
ATOM 747 C CA . GLY A 1 97 ? -29.091 8.740 45.661 1.00 68.19 97 GLY A CA 1
ATOM 748 C C . GLY A 1 97 ? -30.152 9.827 45.865 1.00 68.19 97 GLY A C 1
ATOM 749 O O . GLY A 1 97 ? -31.112 9.593 46.580 1.00 68.19 97 GLY A O 1
ATOM 750 N N . ASN A 1 98 ? -30.041 10.980 45.200 1.00 65.31 98 ASN A N 1
ATOM 751 C CA . ASN A 1 98 ? -31.113 11.977 45.142 1.00 65.31 98 ASN A CA 1
ATOM 752 C C . ASN A 1 98 ? -31.541 12.176 43.690 1.00 65.31 98 ASN A C 1
ATOM 754 O O . ASN A 1 98 ? -30.723 12.569 42.857 1.00 65.31 98 ASN A O 1
ATOM 758 N N . ASN A 1 99 ? -32.819 11.948 43.396 1.00 69.56 99 ASN A N 1
ATOM 759 C CA . ASN A 1 99 ? -33.423 12.367 42.141 1.00 69.56 99 ASN A CA 1
ATOM 760 C C . ASN A 1 99 ? -34.254 13.634 42.394 1.00 69.56 99 ASN A C 1
ATOM 762 O O . ASN A 1 99 ? -35.290 13.570 43.050 1.00 69.56 99 ASN A O 1
ATOM 766 N N . PRO A 1 100 ? -33.831 14.813 41.911 1.00 62.06 100 PRO A N 1
ATOM 767 C CA . PRO A 1 100 ? -34.563 16.055 42.156 1.00 62.06 100 PRO A CA 1
ATOM 768 C C . PRO A 1 100 ? -35.947 16.094 41.479 1.00 62.06 100 PRO A C 1
ATOM 770 O O . PRO A 1 100 ? -36.686 17.054 41.681 1.00 62.06 100 PRO A O 1
ATOM 773 N N . TYR A 1 101 ? -36.303 15.070 40.695 1.00 62.03 101 TYR A N 1
ATOM 774 C CA . TYR A 1 101 ? -37.547 14.976 39.933 1.00 62.03 101 TYR A CA 1
ATOM 775 C C . TYR A 1 101 ? -38.532 13.924 40.460 1.00 62.03 101 TYR A C 1
ATOM 777 O O . TYR A 1 101 ? -39.426 13.514 39.719 1.00 62.03 101 TYR A O 1
ATOM 785 N N . HIS A 1 102 ? -38.417 13.499 41.723 1.00 69.00 102 HIS A N 1
ATOM 786 C CA . HIS A 1 102 ? -39.468 12.690 42.346 1.00 69.00 102 HIS A CA 1
ATOM 787 C C . HIS A 1 102 ? -40.818 13.418 42.263 1.00 69.00 102 HIS A C 1
ATOM 789 O O . HIS A 1 102 ? -40.969 14.554 42.723 1.00 69.00 102 HIS A O 1
ATOM 795 N N . PHE A 1 103 ? -41.804 12.761 41.654 1.00 64.12 103 PHE A N 1
ATOM 796 C CA . PHE A 1 103 ? -43.143 13.301 41.454 1.00 64.12 103 PHE A CA 1
ATOM 797 C C . PHE A 1 103 ? -44.152 12.390 42.139 1.00 64.12 103 PHE A C 1
ATOM 799 O O . PHE A 1 103 ? -44.309 11.230 41.758 1.00 64.12 103 PHE A O 1
ATOM 806 N N . TYR A 1 104 ? -44.840 12.929 43.143 1.00 69.56 104 TYR A N 1
ATOM 807 C CA . TYR A 1 104 ? -45.801 12.187 43.951 1.00 69.56 104 TYR A CA 1
ATOM 808 C C . TYR A 1 104 ? -47.236 12.576 43.571 1.00 69.56 104 TYR A C 1
ATOM 810 O O . TYR A 1 104 ? -47.621 13.737 43.711 1.00 69.56 104 TYR A O 1
ATOM 818 N N . ILE A 1 105 ? -48.056 11.607 43.147 1.00 61.31 105 ILE A N 1
ATOM 819 C CA . ILE A 1 105 ? -49.520 11.755 43.018 1.00 61.31 105 ILE A CA 1
ATOM 820 C C . ILE A 1 105 ? -50.181 10.776 43.986 1.00 61.31 105 ILE A C 1
ATOM 822 O O . ILE A 1 105 ? -49.882 9.586 43.960 1.00 61.31 105 ILE A O 1
ATOM 826 N N . ASN A 1 106 ? -51.109 11.256 44.822 1.00 73.44 106 ASN A N 1
ATOM 827 C CA . ASN A 1 106 ? -51.874 10.423 45.765 1.00 73.44 106 ASN A CA 1
ATOM 828 C C . ASN A 1 106 ? -50.995 9.504 46.646 1.00 73.44 106 ASN A C 1
ATOM 830 O O . ASN A 1 106 ? -51.399 8.395 46.985 1.00 73.44 106 ASN A O 1
ATOM 834 N N . GLY A 1 107 ? -49.784 9.951 47.000 1.00 65.75 107 GLY A N 1
ATOM 835 C CA . GLY A 1 107 ? -48.836 9.191 47.823 1.00 65.75 107 GLY A CA 1
ATOM 836 C C . GLY A 1 107 ? -48.002 8.139 47.079 1.00 65.75 107 GLY A C 1
ATOM 837 O O . GLY A 1 107 ? -47.171 7.496 47.711 1.00 65.75 107 GLY A O 1
ATOM 838 N N . ALA A 1 108 ? -48.174 7.977 45.763 1.00 64.00 108 ALA A N 1
ATOM 839 C CA . ALA A 1 108 ? -47.337 7.113 44.933 1.00 64.00 108 ALA A CA 1
ATOM 840 C C . ALA A 1 108 ? -46.238 7.927 44.232 1.00 64.00 108 ALA A C 1
ATOM 842 O O . ALA A 1 108 ? -46.534 8.931 43.581 1.00 64.00 108 ALA A O 1
ATOM 843 N N . ASP A 1 109 ? -44.986 7.483 44.363 1.00 69.94 109 ASP A N 1
ATOM 844 C CA . ASP A 1 109 ? -43.844 8.018 43.616 1.00 69.94 109 ASP A CA 1
ATOM 845 C C . ASP A 1 109 ? -43.858 7.492 42.179 1.00 69.94 109 ASP A C 1
ATOM 847 O O . ASP A 1 109 ? -43.884 6.278 41.955 1.00 69.94 109 ASP A O 1
ATOM 851 N N . TYR A 1 110 ? -43.855 8.402 41.209 1.00 66.38 110 TYR A N 1
ATOM 852 C CA . TYR A 1 110 ? -43.888 8.057 39.791 1.00 66.38 110 TYR A CA 1
ATOM 853 C C . TYR A 1 110 ? -42.492 8.016 39.143 1.00 66.38 110 TYR A C 1
ATOM 855 O O . TYR A 1 110 ? -42.363 7.495 38.037 1.00 66.38 110 TYR A O 1
ATOM 863 N N . TYR A 1 111 ? -41.448 8.520 39.819 1.00 67.25 111 TYR A N 1
ATOM 864 C CA . TYR A 1 111 ? -40.061 8.521 39.324 1.00 67.25 111 TYR A CA 1
ATOM 865 C C . TYR A 1 111 ? -39.075 7.978 40.377 1.00 67.25 111 TYR A C 1
ATOM 867 O O . TYR A 1 111 ? -38.204 8.713 40.840 1.00 67.25 111 TYR A O 1
ATOM 875 N N . PRO A 1 112 ? -39.157 6.683 40.730 1.00 74.81 112 PRO A N 1
ATOM 876 C CA . PRO A 1 112 ? -38.361 6.053 41.793 1.00 74.81 112 PRO A CA 1
ATOM 877 C C . PRO A 1 112 ? -36.876 5.818 41.433 1.00 74.81 112 PRO A C 1
ATOM 879 O O . PRO A 1 112 ? -36.204 5.030 42.097 1.00 74.81 112 PRO A O 1
ATOM 882 N N . ASP A 1 113 ? -36.364 6.436 40.367 1.00 83.12 113 ASP A N 1
ATOM 883 C CA . ASP A 1 113 ? -35.014 6.217 39.837 1.00 83.12 113 ASP A CA 1
ATOM 884 C C . ASP A 1 113 ? -33.967 6.972 40.658 1.00 83.12 113 ASP A C 1
ATOM 886 O O . ASP A 1 113 ? -34.010 8.196 40.749 1.00 83.12 113 ASP A O 1
ATOM 890 N N . TYR A 1 114 ? -32.979 6.257 41.182 1.00 86.44 114 TYR A N 1
ATOM 891 C CA . TYR A 1 114 ? -31.833 6.784 41.910 1.00 86.44 114 TYR A CA 1
ATOM 892 C C . TYR A 1 114 ? -30.544 6.535 41.133 1.00 86.44 114 TYR A C 1
ATOM 894 O O . TYR A 1 114 ? -30.221 5.403 40.771 1.00 86.44 114 TYR A O 1
ATOM 902 N N . PHE A 1 115 ? -29.769 7.599 40.926 1.00 86.88 115 PHE A N 1
ATOM 903 C CA . PHE A 1 115 ? -28.504 7.550 40.196 1.00 86.88 115 PHE A CA 1
ATOM 904 C C . PHE A 1 115 ? -27.326 7.569 41.157 1.00 86.88 115 PHE A C 1
ATOM 906 O O . PHE A 1 115 ? -27.259 8.432 42.029 1.00 86.88 115 PHE A O 1
ATOM 913 N N . PHE A 1 116 ? -26.375 6.665 40.958 1.00 88.19 116 PHE A N 1
ATOM 914 C CA . PHE A 1 116 ? -25.172 6.522 41.771 1.00 88.19 116 PHE A CA 1
ATOM 915 C C . PHE A 1 116 ? -23.928 6.535 40.892 1.00 88.19 116 PHE A C 1
ATOM 917 O O . PHE A 1 116 ? -23.918 5.920 39.826 1.00 88.19 116 PHE A O 1
ATOM 924 N N . LYS A 1 117 ? -22.878 7.239 41.324 1.00 87.12 117 LYS A N 1
ATOM 925 C CA . LYS A 1 117 ? -21.644 7.429 40.556 1.00 87.12 117 LYS A CA 1
ATOM 926 C C . LYS A 1 117 ? -20.408 6.989 41.346 1.00 87.12 117 LYS A C 1
ATOM 928 O O . LYS A 1 117 ? -20.156 7.482 42.444 1.00 87.12 117 LYS A O 1
ATOM 933 N N . PHE A 1 118 ? -19.604 6.126 40.729 1.00 86.19 118 PHE A N 1
ATOM 934 C CA . PHE A 1 118 ? -18.267 5.720 41.169 1.00 86.19 118 PHE A CA 1
ATOM 935 C C . PHE A 1 118 ? -17.248 6.365 40.227 1.00 86.19 118 PHE A C 1
ATOM 937 O O . PHE A 1 118 ? -17.200 6.025 39.045 1.00 86.19 118 PHE A O 1
ATOM 944 N N . TRP A 1 119 ? -16.508 7.360 40.716 1.00 84.44 119 TRP A N 1
ATOM 945 C CA . TRP A 1 119 ? -15.538 8.135 39.935 1.00 84.44 119 TRP A CA 1
ATOM 946 C C . TRP A 1 119 ? -14.665 9.005 40.852 1.00 84.44 119 TRP A C 1
ATOM 948 O O . TRP A 1 119 ? -15.241 9.637 41.735 1.00 84.44 119 TRP A O 1
ATOM 958 N N . PRO A 1 120 ? -13.355 9.169 40.600 1.00 85.69 120 PRO A N 1
ATOM 959 C CA . PRO A 1 120 ? -12.600 8.618 39.476 1.00 85.69 120 PRO A CA 1
ATOM 960 C C . PRO A 1 120 ? -12.110 7.195 39.747 1.00 85.69 120 PRO A C 1
ATOM 962 O O . PRO A 1 120 ? -11.721 6.862 40.863 1.00 85.69 120 PRO A O 1
ATOM 965 N N . LEU A 1 121 ? -12.111 6.368 38.704 1.00 85.75 121 LEU A N 1
ATOM 966 C CA . LEU A 1 121 ? -11.539 5.025 38.720 1.00 85.75 121 LEU A CA 1
ATOM 967 C C . LEU A 1 121 ? -10.350 4.965 37.756 1.00 85.75 121 LEU A C 1
ATOM 969 O O . LEU A 1 121 ? -10.414 5.489 36.644 1.00 85.75 121 LEU A O 1
ATOM 973 N N . THR A 1 122 ? -9.278 4.310 38.185 1.00 89.06 122 THR A N 1
ATOM 974 C CA . THR A 1 122 ? -8.120 3.968 37.355 1.00 89.06 122 THR A CA 1
ATOM 975 C C . THR A 1 122 ? -7.970 2.457 37.305 1.00 89.06 122 THR A C 1
ATOM 977 O O . THR A 1 122 ? -7.950 1.819 38.355 1.00 89.06 122 THR A O 1
ATOM 980 N N . ILE A 1 123 ? -7.858 1.881 36.109 1.00 91.25 123 ILE A N 1
ATOM 981 C CA . ILE A 1 123 ? -7.652 0.437 35.955 1.00 91.25 123 ILE A CA 1
ATOM 982 C C . ILE A 1 123 ? -6.293 0.052 36.543 1.00 91.25 123 ILE A C 1
ATOM 984 O O . ILE A 1 123 ? -5.265 0.629 36.180 1.00 91.25 123 ILE A O 1
ATOM 988 N N . GLY A 1 124 ? -6.301 -0.908 37.471 1.00 89.25 124 GLY A N 1
ATOM 989 C CA . GLY A 1 124 ? -5.093 -1.352 38.165 1.00 89.25 124 GLY A CA 1
ATOM 990 C C . GLY A 1 124 ? -4.027 -1.898 37.209 1.00 89.25 124 GLY A C 1
ATOM 991 O O . GLY A 1 124 ? -4.349 -2.528 36.205 1.00 89.25 124 GLY A O 1
ATOM 992 N N . ALA A 1 125 ? -2.753 -1.676 37.546 1.00 87.62 125 ALA A N 1
ATOM 993 C CA . ALA A 1 125 ? -1.617 -2.085 36.714 1.00 87.62 125 ALA A CA 1
ATOM 994 C C . ALA A 1 125 ? -1.526 -3.609 36.507 1.00 87.62 125 ALA A C 1
ATOM 996 O O . ALA A 1 125 ? -1.096 -4.061 35.453 1.00 87.62 125 ALA A O 1
ATOM 997 N N . ASP A 1 126 ? -1.975 -4.384 37.497 1.00 88.00 126 ASP A N 1
ATOM 998 C CA . ASP A 1 126 ? -1.875 -5.847 37.511 1.00 88.00 126 ASP A CA 1
ATOM 999 C C . ASP A 1 126 ? -3.171 -6.544 37.063 1.00 88.00 126 ASP A C 1
ATOM 1001 O O . ASP A 1 126 ? -3.344 -7.746 37.273 1.00 88.00 126 ASP A O 1
ATOM 1005 N N . VAL A 1 127 ? -4.128 -5.802 36.491 1.00 91.25 127 VAL A N 1
ATOM 1006 C CA . VAL A 1 127 ? -5.391 -6.382 36.022 1.00 91.25 127 VAL A CA 1
ATOM 1007 C C . VAL A 1 127 ? -5.123 -7.181 34.744 1.00 91.25 127 VAL A C 1
ATOM 1009 O O . VAL A 1 127 ? -4.761 -6.583 33.731 1.00 91.25 127 VAL A O 1
ATOM 1012 N N . PRO A 1 128 ? -5.326 -8.513 34.747 1.00 92.31 128 PRO A N 1
ATOM 1013 C CA . PRO A 1 128 ? -5.033 -9.338 33.582 1.00 92.31 128 PRO A CA 1
ATOM 1014 C C . PRO A 1 128 ? -6.058 -9.105 32.473 1.00 92.31 128 PRO A C 1
ATOM 1016 O O . PRO A 1 128 ? -7.163 -8.623 32.732 1.00 92.31 128 PRO A O 1
ATOM 1019 N N . ASP A 1 129 ? -5.747 -9.552 31.263 1.00 93.19 129 ASP A N 1
ATOM 1020 C CA . ASP A 1 129 ? -6.642 -9.412 30.114 1.00 93.19 129 ASP A CA 1
ATOM 1021 C C . ASP 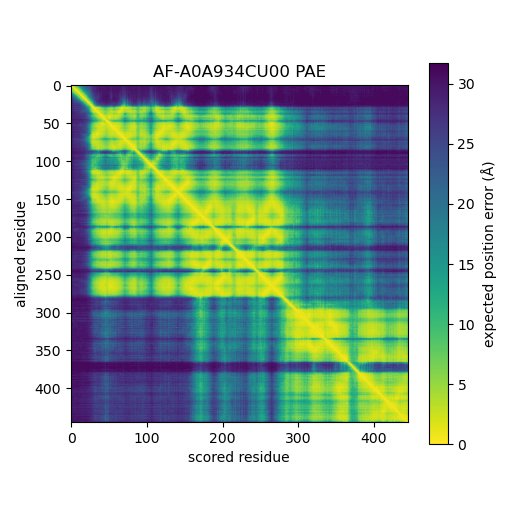A 1 129 ? -7.965 -10.173 30.270 1.00 93.19 129 ASP A C 1
ATOM 1023 O O . ASP A 1 129 ? -8.161 -11.030 31.146 1.00 93.19 129 ASP A O 1
ATOM 1027 N N . GLY A 1 130 ? -8.901 -9.846 29.386 1.00 92.81 130 GLY A N 1
ATOM 1028 C CA . GLY A 1 130 ? -10.153 -10.553 29.190 1.00 92.81 130 GLY A CA 1
ATOM 1029 C C . GLY A 1 130 ? -11.371 -9.842 29.765 1.00 92.81 130 GLY A C 1
ATOM 1030 O O . GLY A 1 130 ? -11.324 -8.719 30.269 1.00 92.81 130 GLY A O 1
ATOM 1031 N N . LEU A 1 131 ? -12.503 -10.532 29.662 1.00 93.44 131 LEU A N 1
ATOM 1032 C CA . LEU A 1 131 ? -13.811 -10.025 30.053 1.00 93.44 131 LEU A CA 1
ATOM 1033 C C . LEU A 1 131 ? -13.936 -9.946 31.580 1.00 93.44 131 LEU A C 1
ATOM 1035 O O . LEU A 1 131 ? -13.916 -10.968 32.265 1.00 93.44 131 LEU A O 1
ATOM 1039 N N . LYS A 1 132 ? -14.112 -8.737 32.105 1.00 92.44 132 LYS A N 1
ATOM 1040 C CA . LYS A 1 132 ? -14.395 -8.460 33.515 1.00 92.44 132 LYS A CA 1
ATOM 1041 C C . LYS A 1 132 ? -15.875 -8.180 33.694 1.00 92.44 132 LYS A C 1
ATOM 1043 O O . LYS A 1 132 ? -16.497 -7.506 32.873 1.00 92.44 132 LYS A O 1
ATOM 1048 N N . THR A 1 133 ? -16.439 -8.710 34.769 1.00 92.12 133 THR A N 1
ATOM 1049 C CA . THR A 1 133 ? -17.835 -8.502 35.149 1.00 92.12 133 THR A CA 1
ATOM 1050 C C . THR A 1 133 ? -17.878 -7.660 36.410 1.00 92.12 133 THR A C 1
ATOM 1052 O O . THR A 1 133 ? -17.342 -8.050 37.442 1.00 92.12 133 THR A O 1
ATOM 1055 N N . ILE A 1 134 ? -18.548 -6.518 36.323 1.00 89.69 134 ILE A N 1
ATOM 1056 C CA . ILE A 1 134 ? -18.838 -5.660 37.466 1.00 89.69 134 ILE A CA 1
ATOM 1057 C C . ILE A 1 134 ? -20.240 -6.016 37.932 1.00 89.69 134 ILE A C 1
ATOM 1059 O O . ILE A 1 134 ? -21.206 -5.815 37.192 1.00 89.69 134 ILE A O 1
ATOM 1063 N N . SER A 1 135 ? -20.342 -6.556 39.142 1.00 89.00 135 SER A N 1
ATOM 1064 C CA . SER A 1 135 ? -21.616 -6.934 39.755 1.00 89.00 135 SER A CA 1
ATOM 1065 C C . SER A 1 135 ? -22.044 -5.883 40.765 1.00 89.00 135 SER A C 1
ATOM 1067 O O . SER A 1 135 ? -21.224 -5.344 41.504 1.00 89.00 135 SER A O 1
ATOM 1069 N N . VAL A 1 136 ? -23.337 -5.596 40.795 1.00 90.12 136 VAL A N 1
ATOM 1070 C CA . VAL A 1 136 ? -23.947 -4.559 41.622 1.00 90.12 136 VAL A CA 1
ATOM 1071 C C . VAL A 1 136 ? -25.048 -5.183 42.456 1.00 90.12 136 VAL A C 1
ATOM 1073 O O . VAL A 1 136 ? -25.847 -5.963 41.941 1.00 90.12 136 VAL A O 1
ATOM 1076 N N . ILE A 1 137 ? -25.106 -4.795 43.723 1.00 89.81 137 ILE A N 1
ATOM 1077 C CA . ILE A 1 137 ? -26.154 -5.155 44.670 1.00 89.81 137 ILE A CA 1
ATOM 1078 C C . ILE A 1 137 ? -26.765 -3.856 45.198 1.00 89.81 137 ILE A C 1
ATOM 1080 O O . ILE A 1 137 ? -26.043 -2.968 45.650 1.00 89.81 137 ILE A O 1
ATOM 1084 N N . ALA A 1 138 ? -28.086 -3.752 45.124 1.00 89.50 138 ALA A N 1
ATOM 1085 C CA . ALA A 1 138 ? -28.877 -2.688 45.714 1.00 89.50 138 ALA A CA 1
ATOM 1086 C C . ALA A 1 138 ? -29.757 -3.265 46.821 1.00 89.50 138 ALA A C 1
ATOM 1088 O O . ALA A 1 138 ? -30.417 -4.277 46.591 1.00 89.50 138 ALA A O 1
ATOM 1089 N N . THR A 1 139 ? -29.795 -2.605 47.976 1.00 89.81 139 THR A N 1
ATOM 1090 C CA . THR A 1 139 ? -30.635 -2.992 49.113 1.00 89.81 139 THR A CA 1
ATOM 1091 C C . THR A 1 139 ? -31.467 -1.798 49.564 1.00 89.81 139 THR A C 1
ATOM 1093 O O . THR A 1 139 ? -30.906 -0.748 49.889 1.00 89.81 139 THR A O 1
ATOM 1096 N N . ASP A 1 140 ? -32.793 -1.936 49.568 1.00 86.25 140 ASP A N 1
ATOM 1097 C CA . ASP A 1 140 ? -33.701 -0.876 50.026 1.00 86.25 140 ASP A CA 1
ATOM 1098 C C . ASP A 1 140 ? -33.804 -0.798 51.563 1.00 86.25 140 ASP A C 1
ATOM 1100 O O . ASP A 1 140 ? -33.215 -1.601 52.289 1.00 86.25 140 ASP A O 1
ATOM 1104 N N . ALA A 1 141 ? -34.558 0.180 52.079 1.00 81.81 141 ALA A N 1
ATOM 1105 C CA . ALA A 1 141 ? -34.726 0.391 53.521 1.00 81.81 141 ALA A CA 1
ATOM 1106 C C . ALA A 1 141 ? -35.478 -0.747 54.243 1.00 81.81 141 ALA A C 1
ATOM 1108 O O . ALA A 1 141 ? -35.397 -0.855 55.467 1.00 81.81 141 ALA A O 1
ATOM 1109 N N . VAL A 1 142 ? -36.209 -1.586 53.502 1.00 83.69 142 VAL A N 1
ATOM 1110 C CA . VAL A 1 142 ? -36.983 -2.723 54.028 1.00 83.69 142 VAL A CA 1
ATOM 1111 C C . VAL A 1 142 ? -36.179 -4.031 53.928 1.00 83.69 142 VAL A C 1
ATOM 1113 O O . VAL A 1 142 ? -36.576 -5.050 54.491 1.00 83.69 142 VAL A O 1
ATOM 1116 N N . GLY A 1 143 ? -35.013 -4.001 53.276 1.00 84.38 143 GLY A N 1
ATOM 1117 C CA . GLY A 1 143 ? -34.100 -5.130 53.123 1.00 84.38 143 GLY A CA 1
ATOM 1118 C C . GLY A 1 143 ? -34.312 -5.950 51.848 1.00 84.38 143 GLY A C 1
ATOM 1119 O O . GLY A 1 143 ? -33.706 -7.014 51.722 1.00 84.38 143 GLY A O 1
ATOM 1120 N N . ASN A 1 144 ? -35.135 -5.491 50.898 1.00 87.81 144 ASN A N 1
ATOM 1121 C CA . ASN A 1 144 ? -35.220 -6.135 49.585 1.00 87.81 144 ASN A CA 1
ATOM 1122 C C . ASN A 1 144 ? -33.899 -5.945 48.839 1.00 87.81 144 ASN A C 1
ATOM 1124 O O . ASN A 1 144 ? -33.274 -4.892 48.949 1.00 87.81 144 ASN A O 1
ATOM 1128 N N . VAL A 1 145 ? -33.500 -6.947 48.053 1.00 90.19 145 VAL A N 1
ATOM 1129 C CA . VAL A 1 145 ? -32.231 -6.947 47.316 1.00 90.19 145 VAL A CA 1
ATOM 1130 C C . VAL A 1 145 ? -32.484 -7.069 45.817 1.00 90.19 145 VAL A C 1
ATOM 1132 O O . VAL A 1 145 ? -33.214 -7.957 45.378 1.00 90.19 145 VAL A O 1
ATOM 1135 N N . ALA A 1 146 ? -31.834 -6.215 45.029 1.00 90.56 146 ALA A N 1
ATOM 1136 C CA . ALA A 1 146 ? -31.778 -6.313 43.575 1.00 90.56 146 ALA A CA 1
ATOM 1137 C C . ALA A 1 146 ? -30.329 -6.353 43.093 1.00 90.56 146 ALA A C 1
ATOM 1139 O O . ALA A 1 146 ? -29.454 -5.694 43.649 1.00 90.56 146 ALA A O 1
ATOM 1140 N N . THR A 1 147 ? -30.077 -7.106 42.026 1.00 91.38 147 THR A N 1
ATOM 1141 C CA . THR A 1 147 ? -28.742 -7.241 41.438 1.00 91.38 147 THR A CA 1
ATOM 1142 C C . THR A 1 147 ? -28.716 -6.751 40.000 1.00 91.38 147 THR A C 1
ATOM 1144 O O . THR A 1 147 ? -29.679 -6.942 39.260 1.00 91.38 147 THR A O 1
ATOM 1147 N N . GLY A 1 148 ? -27.591 -6.185 39.580 1.00 90.12 148 GLY A N 1
ATOM 1148 C CA . GLY A 1 148 ? -27.314 -5.844 38.188 1.00 90.12 148 GLY A CA 1
ATOM 1149 C C . GLY A 1 148 ? -25.859 -6.126 37.847 1.00 90.12 148 GLY A C 1
ATOM 1150 O O . GLY A 1 148 ? -25.037 -6.353 38.730 1.00 90.12 148 GLY A O 1
ATOM 1151 N N . SER A 1 149 ? -25.522 -6.120 36.563 1.00 90.81 149 SER A N 1
ATOM 1152 C CA . SER A 1 149 ? -24.131 -6.280 36.148 1.00 90.81 149 SER A CA 1
ATOM 1153 C C . SER A 1 149 ? -23.851 -5.574 34.835 1.00 90.81 149 SER A C 1
ATOM 1155 O O . SER A 1 149 ? -24.749 -5.432 34.005 1.00 90.81 149 SER A O 1
ATOM 1157 N N . THR A 1 150 ? -22.594 -5.204 34.627 1.00 92.19 150 THR A N 1
ATOM 1158 C CA . THR A 1 150 ? -22.066 -4.814 33.319 1.00 92.19 150 THR A CA 1
ATOM 1159 C C . THR A 1 150 ? -20.747 -5.525 33.055 1.00 92.19 150 THR A C 1
ATOM 1161 O O . THR A 1 150 ? -20.133 -6.079 33.970 1.00 92.19 150 THR A O 1
ATOM 1164 N N . LYS A 1 151 ? -20.321 -5.543 31.796 1.00 91.50 151 LYS A N 1
ATOM 1165 C CA . LYS A 1 151 ? -19.101 -6.218 31.362 1.00 91.50 151 LYS A CA 1
ATOM 1166 C C . LYS A 1 151 ? -18.184 -5.244 30.641 1.00 91.50 151 LYS A C 1
ATOM 1168 O O . LYS A 1 151 ? -18.660 -4.386 29.904 1.00 91.50 151 LYS A O 1
ATOM 1173 N N . ILE A 1 152 ? -16.883 -5.423 30.826 1.00 90.69 152 ILE A N 1
ATOM 1174 C CA . ILE A 1 152 ? -15.839 -4.668 30.135 1.00 90.69 152 ILE A CA 1
ATOM 1175 C C . ILE A 1 152 ? -14.706 -5.604 29.745 1.00 90.69 152 ILE A C 1
ATOM 1177 O O . ILE A 1 152 ? -14.440 -6.578 30.441 1.00 90.69 152 ILE A O 1
ATOM 1181 N N . ILE A 1 153 ? -14.055 -5.336 28.623 1.00 92.50 153 ILE A N 1
ATOM 1182 C CA . ILE A 1 153 ? -12.866 -6.078 28.208 1.00 92.50 153 ILE A CA 1
ATOM 1183 C C . ILE A 1 153 ? -11.649 -5.279 28.665 1.00 92.50 153 ILE A C 1
ATOM 1185 O O . ILE A 1 153 ? -11.585 -4.076 28.407 1.00 92.50 153 ILE A O 1
ATOM 1189 N N . ILE A 1 154 ? -10.720 -5.954 29.344 1.00 93.31 154 ILE A N 1
ATOM 1190 C CA . ILE A 1 154 ? -9.371 -5.444 29.593 1.00 93.31 154 ILE A CA 1
ATOM 1191 C C . ILE A 1 154 ? -8.432 -6.060 28.562 1.00 93.31 154 ILE A C 1
ATOM 1193 O O . ILE A 1 154 ? -8.451 -7.276 28.371 1.00 93.31 154 ILE A O 1
ATOM 1197 N N . ASP A 1 155 ? -7.643 -5.226 27.902 1.00 94.31 155 ASP A N 1
ATOM 1198 C CA . ASP A 1 155 ? -6.669 -5.624 26.896 1.00 94.31 155 ASP A CA 1
ATOM 1199 C C . ASP A 1 155 ? -5.367 -4.847 27.103 1.00 94.31 155 ASP A C 1
ATOM 1201 O O . ASP A 1 155 ? -5.294 -3.652 26.830 1.00 94.31 155 ASP A O 1
ATOM 1205 N N . ASN A 1 156 ? -4.346 -5.530 27.614 1.00 93.25 156 ASN A N 1
ATOM 1206 C CA . ASN A 1 156 ? -3.014 -4.982 27.836 1.00 93.25 156 ASN A CA 1
ATOM 1207 C C . ASN A 1 156 ? -2.004 -5.423 26.770 1.00 93.25 156 ASN A C 1
ATOM 1209 O O . ASN A 1 156 ? -0.818 -5.128 26.925 1.00 93.25 156 ASN A O 1
ATOM 1213 N N . VAL A 1 157 ? -2.424 -6.155 25.731 1.00 92.62 157 VAL A N 1
ATOM 1214 C CA . VAL A 1 157 ? -1.511 -6.701 24.721 1.00 92.62 157 VAL A CA 1
ATOM 1215 C C . VAL A 1 157 ? -1.442 -5.730 23.548 1.00 92.62 157 VAL A C 1
ATOM 1217 O O . VAL A 1 157 ? -2.432 -5.555 22.843 1.00 92.62 157 VAL A O 1
ATOM 1220 N N . PRO A 1 158 ? -0.284 -5.094 23.295 1.00 91.94 158 PRO A N 1
ATOM 1221 C CA . PRO A 1 158 ? -0.148 -4.218 22.146 1.00 91.94 158 PRO A CA 1
ATOM 1222 C C . PRO A 1 158 ? -0.196 -5.021 20.839 1.00 91.94 158 PRO A C 1
ATOM 1224 O O . PRO A 1 158 ? 0.456 -6.067 20.738 1.00 91.94 158 PRO A O 1
ATOM 1227 N N . PRO A 1 159 ? -0.861 -4.499 19.796 1.00 94.12 159 PRO A N 1
ATOM 1228 C CA . PRO A 1 159 ? -0.930 -5.165 18.514 1.00 94.12 159 PRO A CA 1
ATOM 1229 C C . PRO A 1 159 ? 0.414 -5.105 17.791 1.00 94.12 159 PRO A C 1
ATOM 1231 O O . PRO A 1 159 ? 1.169 -4.132 17.871 1.00 94.12 159 PRO A O 1
ATOM 1234 N N . THR A 1 160 ? 0.669 -6.125 16.985 1.00 93.31 160 THR A N 1
ATOM 1235 C CA . THR A 1 160 ? 1.772 -6.180 16.029 1.00 93.31 160 THR A CA 1
ATOM 1236 C C . THR A 1 160 ? 1.219 -6.241 14.612 1.00 93.31 160 THR A C 1
ATOM 1238 O O . THR A 1 160 ? 0.150 -6.794 14.358 1.00 93.31 160 THR A O 1
ATOM 1241 N N . ILE A 1 161 ? 1.946 -5.646 13.668 1.00 94.06 161 ILE A N 1
ATOM 1242 C CA . ILE A 1 161 ? 1.634 -5.728 12.243 1.00 94.06 161 ILE A CA 1
ATOM 1243 C C . ILE A 1 161 ? 2.934 -5.767 11.441 1.00 94.06 161 ILE A C 1
ATOM 1245 O O . ILE A 1 161 ? 3.840 -4.950 11.633 1.00 94.06 161 ILE A O 1
ATOM 1249 N N . SER A 1 162 ? 3.022 -6.722 10.525 1.00 94.25 162 SER A N 1
ATOM 1250 C CA . SER A 1 162 ? 4.164 -6.911 9.636 1.00 94.25 162 SER A CA 1
ATOM 1251 C C . SER A 1 162 ? 3.686 -7.018 8.194 1.00 94.25 162 SER A C 1
ATOM 1253 O O . SER A 1 162 ? 2.729 -7.726 7.892 1.00 94.25 162 SER A O 1
ATOM 1255 N N . LEU A 1 163 ? 4.344 -6.281 7.301 1.00 95.62 163 LEU A N 1
ATOM 1256 C CA . LEU A 1 163 ? 4.161 -6.412 5.860 1.00 95.62 163 LEU A CA 1
ATOM 1257 C C . LEU A 1 163 ? 5.188 -7.413 5.337 1.00 95.62 163 LEU A C 1
ATOM 1259 O O . LEU A 1 163 ? 6.385 -7.227 5.550 1.00 95.62 163 LEU A O 1
ATOM 1263 N N . THR A 1 164 ? 4.722 -8.456 4.656 1.00 95.50 164 THR A N 1
ATOM 1264 C CA . THR A 1 164 ? 5.580 -9.515 4.102 1.00 95.50 164 THR A CA 1
ATOM 1265 C C . THR A 1 164 ? 5.773 -9.382 2.597 1.00 95.50 164 THR A C 1
ATOM 1267 O O . THR A 1 164 ? 6.792 -9.828 2.082 1.00 95.50 164 THR A O 1
ATOM 1270 N N . ASP A 1 165 ? 4.811 -8.783 1.888 1.00 94.62 165 ASP A N 1
ATOM 1271 C CA . ASP A 1 165 ? 4.878 -8.580 0.439 1.00 94.62 165 ASP A CA 1
ATOM 1272 C C . ASP A 1 165 ? 4.164 -7.293 0.009 1.00 94.62 165 ASP A C 1
ATOM 1274 O O . ASP A 1 165 ? 3.095 -6.949 0.528 1.00 94.62 165 ASP A O 1
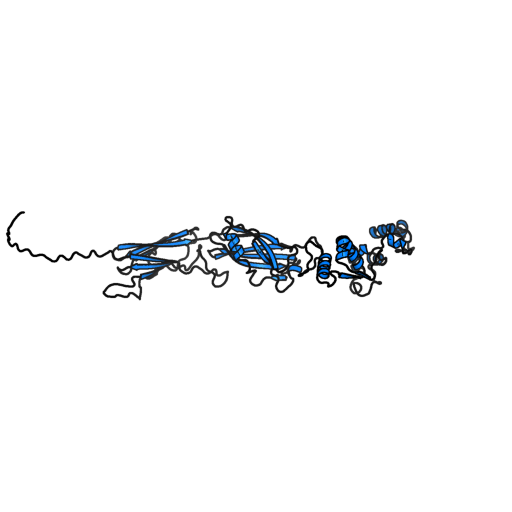ATOM 1278 N N . ILE A 1 166 ? 4.751 -6.628 -0.989 1.00 94.25 166 ILE A N 1
ATOM 1279 C CA . ILE A 1 166 ? 4.109 -5.599 -1.808 1.00 94.25 166 ILE A CA 1
ATOM 1280 C C . ILE A 1 166 ? 4.284 -6.023 -3.263 1.00 94.25 166 ILE A C 1
ATOM 1282 O O . ILE A 1 166 ? 5.397 -6.019 -3.791 1.00 94.25 166 ILE A O 1
ATOM 1286 N N . SER A 1 167 ? 3.174 -6.339 -3.925 1.00 92.69 167 SER A N 1
ATOM 1287 C CA . SER A 1 167 ? 3.163 -6.738 -5.333 1.00 92.69 167 SER A CA 1
ATOM 1288 C C . SER A 1 167 ? 2.266 -5.838 -6.179 1.00 92.69 167 SER A C 1
ATOM 1290 O O . SER A 1 167 ? 1.401 -5.126 -5.673 1.00 92.69 167 SER A O 1
ATOM 1292 N N . PHE A 1 168 ? 2.473 -5.853 -7.495 1.00 90.62 168 PHE A N 1
ATOM 1293 C CA . PHE A 1 168 ? 1.804 -4.954 -8.436 1.00 90.62 168 PHE A CA 1
ATOM 1294 C C . PHE A 1 168 ? 1.026 -5.742 -9.483 1.00 90.62 168 PHE A C 1
ATOM 1296 O O . PHE A 1 168 ? 1.441 -6.817 -9.912 1.00 90.62 168 PHE A O 1
ATOM 1303 N N . SER A 1 169 ? -0.115 -5.201 -9.904 1.00 89.56 169 SER A N 1
ATOM 1304 C CA . SER A 1 169 ? -0.919 -5.763 -10.997 1.00 89.56 169 SER A CA 1
ATOM 1305 C C . SER A 1 169 ? -0.234 -5.656 -12.363 1.00 89.56 169 SER A C 1
ATOM 1307 O O . SER A 1 169 ? -0.492 -6.484 -13.234 1.00 89.56 169 SER A O 1
ATOM 1309 N N . VAL A 1 170 ? 0.640 -4.659 -12.551 1.00 82.69 170 VAL A N 1
ATOM 1310 C CA . VAL A 1 170 ? 1.348 -4.375 -13.807 1.00 82.69 170 VAL A CA 1
ATOM 1311 C C . VAL A 1 170 ? 2.788 -3.944 -13.514 1.00 82.69 170 VAL A C 1
ATOM 1313 O O . VAL A 1 170 ? 3.066 -3.355 -12.472 1.00 82.69 170 VAL A O 1
ATOM 1316 N N . VAL A 1 171 ? 3.702 -4.231 -14.447 1.00 81.50 171 VAL A N 1
ATOM 1317 C CA . VAL A 1 171 ? 5.116 -3.835 -14.389 1.00 81.50 171 VAL A CA 1
ATOM 1318 C C . VAL A 1 171 ? 5.499 -3.098 -15.688 1.00 81.50 171 VAL A C 1
ATOM 1320 O O . VAL A 1 171 ? 5.334 -3.683 -16.761 1.00 81.50 171 VAL A O 1
ATOM 1323 N N . PRO A 1 172 ? 6.009 -1.848 -15.633 1.00 81.12 172 PRO A N 1
ATOM 1324 C CA . PRO A 1 172 ? 6.115 -1.008 -14.437 1.00 81.12 172 PRO A CA 1
ATOM 1325 C C . PRO A 1 172 ? 4.731 -0.490 -13.987 1.00 81.12 172 PRO A C 1
ATOM 1327 O O . PRO A 1 172 ? 3.854 -0.297 -14.841 1.00 81.12 172 PRO A O 1
ATOM 1330 N N . PRO A 1 173 ? 4.520 -0.262 -12.677 1.00 83.94 173 PRO A N 1
ATOM 1331 C CA . PRO A 1 173 ? 3.262 0.266 -12.164 1.00 83.94 173 PRO A CA 1
ATOM 1332 C C . PRO A 1 173 ? 3.075 1.740 -12.541 1.00 83.94 173 PRO A C 1
ATOM 1334 O O . PRO A 1 173 ? 4.035 2.507 -12.638 1.00 83.94 173 PRO A O 1
ATOM 1337 N N . GLN A 1 174 ? 1.823 2.147 -12.728 1.00 80.19 174 GLN A N 1
ATOM 1338 C CA . GLN A 1 174 ? 1.418 3.532 -12.955 1.00 80.19 174 GLN A CA 1
ATOM 1339 C C . GLN A 1 174 ? 0.307 3.956 -11.991 1.00 80.19 174 GLN A C 1
ATOM 1341 O O . GLN A 1 174 ? -0.316 3.140 -11.313 1.00 80.19 174 GLN A O 1
ATOM 1346 N N . LYS A 1 175 ? 0.037 5.263 -11.954 1.00 81.38 175 LYS A N 1
ATOM 1347 C CA . LYS A 1 175 ? -1.115 5.825 -11.248 1.00 81.38 175 LYS A CA 1
ATOM 1348 C C . LYS A 1 175 ? -2.397 5.092 -11.648 1.00 81.38 175 LYS A C 1
ATOM 1350 O O . LYS A 1 175 ? -2.672 4.941 -12.835 1.00 81.38 175 LYS A O 1
ATOM 1355 N N . GLY A 1 176 ? -3.202 4.702 -10.665 1.00 81.56 176 GLY A N 1
ATOM 1356 C CA . GLY A 1 176 ? -4.457 3.991 -10.903 1.00 81.56 176 GLY A CA 1
ATOM 1357 C C . GLY A 1 176 ? -4.314 2.473 -11.044 1.00 81.56 176 GLY A C 1
ATOM 1358 O O . GLY A 1 176 ? -5.324 1.779 -10.934 1.00 81.56 176 GLY A O 1
ATOM 1359 N N . ASP A 1 177 ? -3.099 1.943 -11.228 1.00 86.25 177 ASP A N 1
ATOM 1360 C CA . ASP A 1 177 ? -2.871 0.499 -11.171 1.00 86.25 177 ASP A CA 1
ATOM 1361 C C . ASP A 1 177 ? -3.053 -0.015 -9.729 1.00 86.25 177 ASP A C 1
ATOM 1363 O O . ASP A 1 177 ? -2.951 0.725 -8.744 1.00 86.25 177 ASP A O 1
ATOM 1367 N N . VAL A 1 178 ? -3.323 -1.316 -9.604 1.00 88.94 178 VAL A N 1
ATOM 1368 C CA . VAL A 1 178 ? -3.523 -1.971 -8.306 1.00 88.94 178 VAL A CA 1
ATOM 1369 C C . VAL A 1 178 ? -2.186 -2.442 -7.738 1.00 88.94 178 VAL A C 1
ATOM 1371 O O . VAL A 1 178 ? -1.452 -3.183 -8.402 1.00 88.94 178 VAL A O 1
ATOM 1374 N N . MET A 1 179 ? -1.912 -2.059 -6.497 1.00 91.19 179 MET A N 1
ATOM 1375 C CA . MET A 1 179 ? -0.915 -2.639 -5.604 1.00 91.19 179 MET A CA 1
ATOM 1376 C C . MET A 1 179 ? -1.607 -3.601 -4.631 1.00 91.19 179 MET A C 1
ATOM 1378 O O . MET A 1 179 ? -2.737 -3.373 -4.210 1.00 91.19 179 MET A O 1
ATOM 1382 N N . TYR A 1 180 ? -0.927 -4.675 -4.261 1.00 93.50 180 TYR A N 1
ATOM 1383 C CA . TYR A 1 180 ? -1.412 -5.693 -3.346 1.00 93.50 180 TYR A CA 1
ATOM 1384 C C . TYR A 1 180 ? -0.520 -5.740 -2.110 1.00 93.50 180 TYR A C 1
ATOM 1386 O O . TYR A 1 180 ? 0.697 -5.859 -2.240 1.00 93.50 180 TYR A O 1
ATOM 1394 N N . LEU A 1 181 ? -1.126 -5.673 -0.926 1.00 94.50 181 LEU A N 1
ATOM 1395 C CA . LEU A 1 181 ? -0.427 -5.816 0.351 1.00 94.50 181 LEU A CA 1
ATOM 1396 C C . LEU A 1 181 ? -0.693 -7.197 0.943 1.00 94.50 181 LEU A C 1
ATOM 1398 O O . LEU A 1 181 ? -1.843 -7.640 0.990 1.00 94.50 181 LEU A O 1
ATOM 1402 N N . SER A 1 182 ? 0.360 -7.848 1.430 1.00 95.62 182 SER A N 1
ATOM 1403 C CA . SER A 1 182 ? 0.241 -9.068 2.231 1.00 95.62 182 SER A CA 1
ATOM 1404 C C . SER A 1 182 ? 1.062 -8.957 3.508 1.00 95.62 182 SER A C 1
ATOM 1406 O O . SER A 1 182 ? 2.068 -8.241 3.553 1.00 95.62 182 SER A O 1
ATOM 1408 N N . GLY A 1 183 ? 0.632 -9.660 4.546 1.00 96.06 183 GLY A N 1
ATOM 1409 C CA . GLY A 1 183 ? 1.271 -9.600 5.844 1.00 96.06 183 GLY A CA 1
ATOM 1410 C C . GLY A 1 183 ? 0.518 -10.352 6.927 1.00 96.06 183 GLY A C 1
ATOM 1411 O O . GLY A 1 183 ? -0.350 -11.183 6.656 1.00 96.06 183 GLY A O 1
ATOM 1412 N N . LEU A 1 184 ? 0.887 -10.036 8.162 1.00 94.88 184 LEU A N 1
ATOM 1413 C CA . LEU A 1 184 ? 0.370 -10.658 9.372 1.00 94.88 184 LEU A CA 1
ATOM 1414 C C . LEU A 1 184 ? 0.151 -9.591 10.444 1.00 94.88 184 LEU A C 1
ATOM 1416 O O . LEU A 1 184 ? 1.011 -8.724 10.637 1.00 94.88 184 LEU A O 1
ATOM 1420 N N . SER A 1 185 ? -0.968 -9.678 11.153 1.00 93.00 185 SER A N 1
ATOM 1421 C CA . SER A 1 185 ? -1.174 -9.012 12.438 1.00 93.00 185 SER A CA 1
ATOM 1422 C C . SER A 1 185 ? -1.321 -10.037 13.554 1.00 93.00 185 SER A C 1
ATOM 1424 O O . SER A 1 185 ? -1.947 -11.069 13.345 1.00 93.00 185 SER A O 1
ATOM 1426 N N . ASP A 1 186 ? -0.804 -9.725 14.735 1.00 88.44 186 ASP A N 1
ATOM 1427 C CA . ASP A 1 186 ? -0.913 -10.569 15.931 1.00 88.44 186 ASP A CA 1
ATOM 1428 C C . ASP A 1 186 ? -0.948 -9.688 17.193 1.00 88.44 186 ASP A C 1
ATOM 1430 O O . ASP A 1 186 ? -0.787 -8.469 17.099 1.00 88.44 186 ASP A O 1
ATOM 1434 N N . GLY A 1 187 ? -1.145 -10.268 18.376 1.00 75.50 187 GLY A N 1
ATOM 1435 C CA . GLY A 1 187 ? -1.149 -9.544 19.650 1.00 75.50 187 GLY A CA 1
ATOM 1436 C C . GLY A 1 187 ? -2.348 -8.612 19.802 1.00 75.50 187 GLY A C 1
ATOM 1437 O O . GLY A 1 187 ? -2.292 -7.634 20.532 1.00 75.50 187 GLY A O 1
ATOM 1438 N N . THR A 1 188 ? -3.434 -8.866 19.076 1.00 67.94 188 THR A N 1
ATOM 1439 C CA . THR A 1 188 ? -4.626 -8.022 1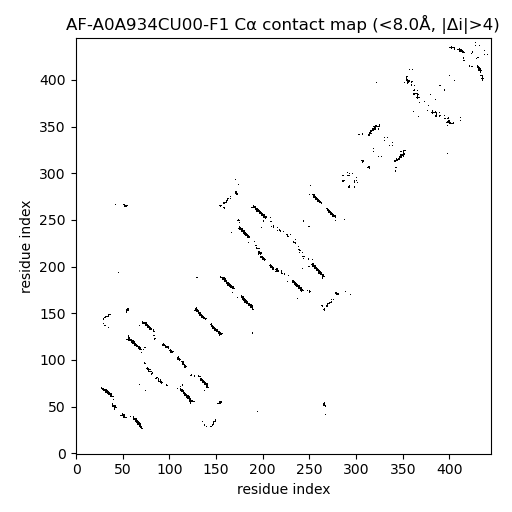9.093 1.00 67.94 188 THR A CA 1
ATOM 1440 C C . THR A 1 188 ? -5.569 -8.556 20.173 1.00 67.94 188 THR A C 1
ATOM 1442 O O . THR A 1 188 ? -6.486 -9.325 19.880 1.00 67.94 188 THR A O 1
ATOM 1445 N N . GLY A 1 189 ? -5.331 -8.220 21.446 1.00 70.88 189 GLY A N 1
ATOM 1446 C CA . GLY A 1 189 ? -6.247 -8.602 22.536 1.00 70.88 189 GLY A CA 1
ATOM 1447 C C . GLY A 1 189 ? -7.661 -8.010 22.373 1.00 70.88 189 GLY A C 1
ATOM 1448 O O . GLY A 1 189 ? -8.609 -8.421 23.047 1.00 70.88 189 GLY A O 1
ATOM 1449 N N . SER A 1 190 ? -7.823 -7.098 21.412 1.00 83.31 190 SER A N 1
ATOM 1450 C CA . SER A 1 190 ? -9.068 -6.519 20.916 1.00 83.31 190 SER A CA 1
ATOM 1451 C C . SER A 1 190 ? -8.993 -6.246 19.403 1.00 83.31 190 SER A C 1
ATOM 1453 O O . SER A 1 190 ? -7.988 -6.516 18.751 1.00 83.31 190 SER A O 1
ATOM 1455 N N . VAL A 1 191 ? -10.078 -5.737 18.808 1.00 84.81 191 VAL A N 1
ATOM 1456 C CA . VAL A 1 191 ? -10.176 -5.521 17.352 1.00 84.81 191 VAL A CA 1
ATOM 1457 C C . VAL A 1 191 ? -9.141 -4.498 16.871 1.00 84.81 191 VAL A C 1
ATOM 1459 O O . VAL A 1 191 ? -9.164 -3.343 17.293 1.00 84.81 191 VAL A O 1
ATOM 1462 N N . LEU A 1 192 ? -8.284 -4.901 15.929 1.00 91.06 192 LEU A N 1
ATOM 1463 C CA . LEU A 1 192 ? -7.333 -4.013 15.259 1.00 91.06 192 LEU A CA 1
ATOM 1464 C C . LEU A 1 192 ? -8.024 -3.198 14.159 1.00 91.06 192 LEU A C 1
ATOM 1466 O O . LEU A 1 192 ? -8.686 -3.750 13.283 1.00 91.06 192 LEU A O 1
ATOM 1470 N N . THR A 1 193 ? -7.820 -1.885 14.168 1.00 90.19 193 THR A N 1
ATOM 1471 C CA . THR A 1 193 ? -8.347 -0.947 13.175 1.00 90.19 193 THR A CA 1
ATOM 1472 C C . THR A 1 193 ? -7.214 -0.190 12.496 1.00 90.19 193 THR A C 1
ATOM 1474 O O . THR A 1 193 ? -6.310 0.337 13.147 1.00 90.19 193 THR A O 1
ATOM 1477 N N . ILE A 1 194 ? -7.261 -0.098 11.166 1.00 91.31 194 ILE A N 1
ATOM 1478 C CA . ILE A 1 194 ? -6.275 0.670 10.405 1.00 91.31 194 ILE A CA 1
ATOM 1479 C C . ILE A 1 194 ? -6.642 2.154 10.436 1.00 91.31 194 ILE A C 1
ATOM 1481 O O . ILE A 1 194 ? -7.656 2.571 9.876 1.00 91.31 194 ILE A O 1
ATOM 1485 N N . TYR A 1 195 ? -5.782 2.963 11.055 1.00 88.44 195 TYR A N 1
ATOM 1486 C CA . TYR A 1 195 ? -5.936 4.414 11.107 1.00 88.44 195 TYR A CA 1
ATOM 1487 C C . TYR A 1 195 ? -5.537 5.062 9.780 1.00 88.44 195 TYR A C 1
ATOM 1489 O O . TYR A 1 195 ? -6.307 5.829 9.199 1.00 88.44 195 TYR A O 1
ATOM 1497 N N . GLN A 1 196 ? -4.342 4.729 9.284 1.00 87.56 196 GLN A N 1
ATOM 1498 C CA . GLN A 1 196 ? -3.780 5.337 8.084 1.00 87.56 196 GLN A CA 1
ATOM 1499 C C . GLN A 1 196 ? -2.858 4.365 7.347 1.00 87.56 196 GLN A C 1
ATOM 1501 O O . GLN A 1 196 ? -2.093 3.623 7.958 1.00 87.56 196 GLN A O 1
ATOM 1506 N N . ILE A 1 197 ? -2.880 4.433 6.017 1.00 88.88 197 ILE A N 1
ATOM 1507 C CA . ILE A 1 197 ? -1.880 3.817 5.141 1.00 88.88 197 ILE A CA 1
ATOM 1508 C C . ILE A 1 197 ? -1.252 4.940 4.329 1.00 88.88 197 ILE A C 1
ATOM 1510 O O . ILE A 1 197 ? -1.974 5.712 3.713 1.00 88.88 197 ILE A O 1
ATOM 1514 N N . ARG A 1 198 ? 0.070 5.075 4.323 1.00 87.00 198 ARG A N 1
ATOM 1515 C CA . ARG A 1 198 ? 0.781 6.140 3.612 1.00 87.00 198 ARG A CA 1
ATOM 1516 C C . ARG A 1 198 ? 1.678 5.553 2.534 1.00 87.00 198 ARG A C 1
ATOM 1518 O O . ARG A 1 198 ? 2.554 4.748 2.830 1.00 87.00 198 ARG A O 1
ATOM 1525 N N . GLU A 1 199 ? 1.476 6.025 1.310 1.00 88.19 199 GLU A N 1
ATOM 1526 C CA . GLU A 1 199 ? 2.380 5.823 0.178 1.00 88.19 199 GLU A CA 1
ATOM 1527 C C . GLU A 1 199 ? 3.411 6.949 0.134 1.00 88.19 199 GLU A C 1
ATOM 1529 O O . GLU A 1 199 ? 3.038 8.131 0.176 1.00 88.19 199 GLU A O 1
ATOM 1534 N N . THR A 1 200 ? 4.688 6.582 0.040 1.00 88.62 200 THR A N 1
ATOM 1535 C CA . THR A 1 200 ? 5.789 7.502 -0.266 1.00 88.62 200 THR A CA 1
ATOM 1536 C C . THR A 1 200 ? 6.673 6.908 -1.353 1.00 88.62 200 THR A C 1
ATOM 1538 O O . THR A 1 200 ? 7.024 5.730 -1.296 1.00 88.62 200 THR A O 1
ATOM 1541 N N . LEU A 1 201 ? 7.035 7.724 -2.334 1.00 88.62 201 LEU A N 1
ATOM 1542 C CA . LEU A 1 201 ? 7.916 7.347 -3.434 1.00 88.62 201 LEU A CA 1
ATOM 1543 C C . LEU A 1 201 ? 9.270 8.011 -3.227 1.00 88.62 201 LEU A C 1
ATOM 1545 O O . LEU A 1 201 ? 9.336 9.166 -2.795 1.00 88.62 201 LEU A O 1
ATOM 1549 N N . TRP A 1 202 ? 10.334 7.284 -3.550 1.00 88.38 202 TRP A N 1
ATOM 1550 C CA . TRP A 1 202 ? 11.709 7.704 -3.299 1.00 88.38 202 TRP A CA 1
ATOM 1551 C C . TRP A 1 202 ? 12.549 7.561 -4.565 1.00 88.38 202 TRP A C 1
ATOM 1553 O O . TRP A 1 202 ? 12.399 6.586 -5.308 1.00 88.38 202 TRP A O 1
ATOM 1563 N N . ASP A 1 203 ? 13.430 8.526 -4.813 1.00 84.19 203 ASP A N 1
ATOM 1564 C CA . ASP A 1 203 ? 14.416 8.441 -5.891 1.00 84.19 203 ASP A CA 1
ATOM 1565 C C . ASP A 1 203 ? 15.554 7.455 -5.549 1.00 84.19 203 ASP A C 1
ATOM 1567 O O . ASP A 1 203 ? 15.620 6.883 -4.458 1.00 84.19 203 ASP A O 1
ATOM 1571 N N . ALA A 1 204 ? 16.472 7.246 -6.497 1.00 83.19 204 ALA A N 1
ATOM 1572 C CA . ALA A 1 204 ? 17.627 6.360 -6.317 1.00 83.19 204 ALA A CA 1
ATOM 1573 C C . ALA A 1 204 ? 18.656 6.877 -5.291 1.00 83.19 204 ALA A C 1
ATOM 1575 O O . ALA A 1 204 ? 19.533 6.123 -4.874 1.00 83.19 204 ALA A O 1
ATOM 1576 N N . LEU A 1 205 ? 18.564 8.150 -4.896 1.00 84.06 205 LEU A N 1
ATOM 1577 C CA . LEU A 1 205 ? 19.433 8.791 -3.910 1.00 84.06 205 LEU A CA 1
ATOM 1578 C C . LEU A 1 205 ? 18.825 8.756 -2.497 1.00 84.06 205 LEU A C 1
ATOM 1580 O O . LEU A 1 205 ? 19.475 9.184 -1.546 1.00 84.06 205 LEU A O 1
ATOM 1584 N N . GLY A 1 206 ? 17.604 8.234 -2.347 1.00 82.62 206 GLY A N 1
ATOM 1585 C CA . GLY A 1 206 ? 16.903 8.172 -1.071 1.00 82.62 206 GLY A CA 1
ATOM 1586 C C . GLY A 1 206 ? 16.229 9.485 -0.675 1.00 82.62 206 GLY A C 1
ATOM 1587 O O . GLY A 1 206 ? 15.995 9.697 0.512 1.00 82.62 206 GLY A O 1
ATOM 1588 N N . ASN A 1 207 ? 15.879 10.351 -1.629 1.00 84.06 207 ASN A N 1
ATOM 1589 C CA . ASN A 1 207 ? 15.036 11.518 -1.371 1.00 84.06 207 ASN A CA 1
ATOM 1590 C C . ASN A 1 207 ? 13.563 11.203 -1.665 1.00 84.06 207 ASN A C 1
ATOM 1592 O O . ASN A 1 207 ? 13.262 10.551 -2.673 1.00 84.06 207 ASN A O 1
ATOM 1596 N N . PRO A 1 208 ? 12.622 11.687 -0.835 1.00 86.44 208 PRO A N 1
ATOM 1597 C CA . PRO A 1 208 ? 11.204 11.541 -1.115 1.00 86.44 208 PRO A CA 1
ATOM 1598 C C . PRO A 1 208 ? 10.820 12.428 -2.304 1.00 86.44 208 PRO A C 1
ATOM 1600 O O . PRO A 1 208 ? 10.984 13.646 -2.264 1.00 86.44 208 PRO A O 1
ATOM 1603 N N . ILE A 1 209 ? 10.272 11.818 -3.351 1.00 84.75 209 ILE A N 1
ATOM 1604 C CA . ILE A 1 209 ? 9.758 12.525 -4.536 1.00 84.75 209 ILE A CA 1
ATOM 1605 C C . ILE A 1 209 ? 8.247 12.748 -4.459 1.00 84.75 209 ILE A C 1
ATOM 1607 O O . ILE A 1 209 ? 7.712 13.655 -5.089 1.00 84.75 209 ILE A O 1
ATOM 1611 N N . PHE A 1 210 ? 7.555 11.925 -3.670 1.00 82.62 210 PHE A N 1
ATOM 1612 C CA . PHE A 1 210 ? 6.128 12.039 -3.422 1.00 82.62 210 PHE A CA 1
ATOM 1613 C C . PHE A 1 210 ? 5.786 11.447 -2.057 1.00 82.62 210 PHE A C 1
ATOM 1615 O O . PHE A 1 210 ? 6.345 10.434 -1.633 1.00 82.62 210 PHE A O 1
ATOM 1622 N N . GLY A 1 211 ? 4.816 12.062 -1.389 1.00 76.50 211 GLY A N 1
ATOM 1623 C CA . GLY A 1 211 ? 4.180 11.504 -0.210 1.00 76.50 211 GLY A CA 1
ATOM 1624 C C . GLY A 1 211 ? 2.708 11.865 -0.206 1.00 76.50 211 GLY A C 1
ATOM 1625 O O . GLY A 1 211 ? 2.356 13.043 -0.214 1.00 76.50 211 GLY A O 1
ATOM 1626 N N . SER A 1 212 ? 1.848 10.852 -0.164 1.00 68.75 212 SER A N 1
ATOM 1627 C CA . SER A 1 212 ? 0.403 11.055 -0.033 1.00 68.75 212 SER A CA 1
ATOM 1628 C C . SER A 1 212 ? 0.089 11.881 1.227 1.00 68.75 212 SER A C 1
ATOM 1630 O O . SER A 1 212 ? 0.425 11.486 2.351 1.00 68.75 212 SER A O 1
ATOM 1632 N N . SER A 1 213 ? -0.537 13.053 1.064 1.00 56.78 213 SER A N 1
ATOM 1633 C CA . SER A 1 213 ? -1.099 13.829 2.176 1.00 56.78 213 SER A CA 1
ATOM 1634 C C . SER A 1 213 ? -2.416 13.175 2.606 1.00 56.78 213 SER A C 1
ATOM 1636 O O . SER A 1 213 ? -3.296 12.943 1.788 1.00 56.78 213 SER A O 1
ATOM 1638 N N . GLY A 1 214 ? -2.532 12.787 3.878 1.00 55.97 214 GLY A N 1
ATOM 1639 C CA . GLY A 1 214 ? -3.711 12.074 4.405 1.00 55.97 214 GLY A CA 1
ATOM 1640 C C . GLY A 1 214 ? -3.664 10.547 4.282 1.00 55.97 214 GLY A C 1
ATOM 1641 O O . GLY A 1 214 ? -4.377 9.859 4.998 1.00 55.97 214 GLY A O 1
ATOM 1642 N N . GLY A 1 215 ? -2.713 9.989 3.528 1.00 55.53 215 GLY A N 1
ATOM 1643 C CA . GLY A 1 215 ? -2.635 8.548 3.285 1.00 55.53 215 GLY A CA 1
ATOM 1644 C C . GLY A 1 215 ? -3.599 8.081 2.190 1.00 55.53 215 GLY A C 1
ATOM 1645 O O . GLY A 1 215 ? -4.463 8.825 1.733 1.00 55.53 215 GLY A O 1
ATOM 1646 N N . ILE A 1 216 ? -3.434 6.845 1.727 1.00 58.56 216 ILE A N 1
ATOM 1647 C CA . ILE A 1 216 ? -4.387 6.161 0.857 1.00 58.56 216 ILE A CA 1
ATOM 1648 C C . ILE A 1 216 ? -5.632 5.839 1.709 1.00 58.56 216 ILE A C 1
ATOM 1650 O O . ILE A 1 216 ? -5.792 4.725 2.203 1.00 58.56 216 ILE A O 1
ATOM 1654 N N . ASP A 1 217 ? -6.517 6.815 1.934 1.00 59.53 217 ASP A N 1
ATOM 1655 C CA . ASP A 1 217 ? -7.784 6.581 2.657 1.00 59.53 217 ASP A CA 1
ATOM 1656 C C . ASP A 1 217 ? -8.670 5.538 1.935 1.00 59.53 217 ASP A C 1
ATOM 1658 O O . ASP A 1 217 ? -9.476 4.840 2.558 1.00 59.53 217 ASP A O 1
ATOM 1662 N N . TYR A 1 218 ? -8.459 5.358 0.625 1.00 59.38 218 TYR A N 1
ATOM 1663 C CA . TYR A 1 218 ? -9.066 4.323 -0.213 1.00 59.38 218 TYR A CA 1
ATOM 1664 C C . TYR A 1 218 ? -8.439 2.942 0.049 1.00 59.38 218 TYR A C 1
ATOM 1666 O O . TYR A 1 218 ? -7.675 2.425 -0.760 1.00 59.38 218 TYR A O 1
ATOM 1674 N N . GLY A 1 219 ? -8.754 2.336 1.195 1.00 63.00 219 GLY A N 1
ATOM 1675 C CA . GLY A 1 219 ? -8.445 0.922 1.450 1.00 63.00 219 GLY A CA 1
ATOM 1676 C C . GLY A 1 219 ? -8.185 0.538 2.906 1.00 63.00 219 GLY A C 1
ATOM 1677 O O . GLY A 1 219 ? -8.093 -0.651 3.200 1.00 63.00 219 GLY A O 1
ATOM 1678 N N . LYS A 1 220 ? -8.134 1.494 3.846 1.00 81.06 220 LYS A N 1
ATOM 1679 C CA . LYS A 1 220 ? -7.972 1.174 5.281 1.00 81.06 220 LYS A CA 1
ATOM 1680 C C . LYS A 1 220 ? -9.067 0.241 5.807 1.00 81.06 220 LYS A C 1
ATOM 1682 O O . LYS A 1 220 ? -8.774 -0.701 6.539 1.00 81.06 220 LYS A O 1
ATOM 1687 N N . ASN A 1 221 ? -10.305 0.439 5.351 1.00 86.81 221 ASN A N 1
ATOM 1688 C CA . ASN A 1 221 ? -11.428 -0.437 5.682 1.00 86.81 221 ASN A CA 1
ATOM 1689 C C . ASN A 1 221 ? -11.243 -1.833 5.077 1.00 86.81 221 ASN A C 1
ATOM 1691 O O . ASN A 1 221 ? -11.514 -2.812 5.755 1.00 86.81 221 ASN A O 1
ATOM 1695 N N . LEU A 1 222 ? -10.731 -1.936 3.843 1.00 89.06 222 LEU A N 1
ATOM 1696 C CA . LEU A 1 222 ? -10.480 -3.230 3.199 1.00 89.06 222 LEU A CA 1
ATOM 1697 C C . LEU A 1 222 ? -9.437 -4.040 3.966 1.00 89.06 222 LEU A C 1
ATOM 1699 O O . LEU A 1 222 ? -9.652 -5.222 4.203 1.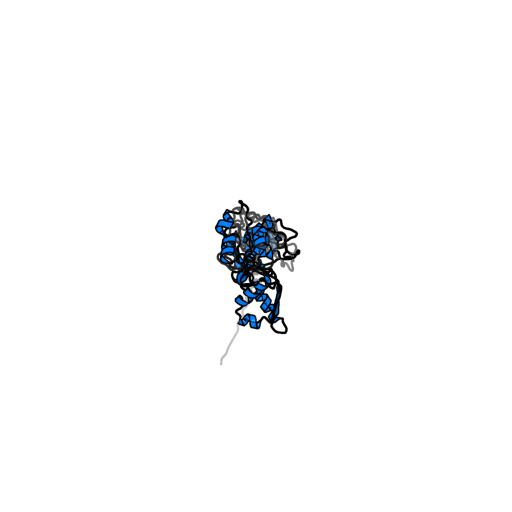00 89.06 222 LEU A O 1
ATOM 1703 N N . LEU A 1 223 ? -8.342 -3.407 4.395 1.00 91.25 223 LEU A N 1
ATOM 1704 C CA . LEU A 1 223 ? -7.330 -4.080 5.209 1.00 91.25 223 LEU A CA 1
ATOM 1705 C C . LEU A 1 223 ? -7.845 -4.420 6.607 1.00 91.25 223 LEU A C 1
ATOM 1707 O O . LEU A 1 223 ? -7.605 -5.525 7.076 1.00 91.25 223 LEU A O 1
ATOM 1711 N N . THR A 1 224 ? -8.603 -3.517 7.234 1.00 90.75 224 THR A N 1
ATOM 1712 C CA . THR A 1 224 ? -9.255 -3.790 8.526 1.00 90.75 224 THR A CA 1
ATOM 1713 C C . THR A 1 224 ? -10.177 -5.009 8.419 1.00 90.75 224 THR A C 1
ATOM 1715 O O . THR A 1 224 ? -10.103 -5.917 9.240 1.00 90.75 224 THR A O 1
ATOM 1718 N N . THR A 1 225 ? -11.003 -5.084 7.369 1.00 90.62 225 THR A N 1
ATOM 1719 C CA . THR A 1 225 ? -11.876 -6.235 7.105 1.00 90.62 225 THR A CA 1
ATOM 1720 C C . THR A 1 225 ? -11.086 -7.499 6.776 1.00 90.62 225 THR A C 1
ATOM 1722 O O . THR A 1 225 ? -11.440 -8.562 7.274 1.00 90.62 225 THR A O 1
ATOM 1725 N N . ALA A 1 226 ? -10.020 -7.405 5.975 1.00 91.50 226 ALA A N 1
ATOM 1726 C CA . ALA A 1 226 ? -9.185 -8.553 5.628 1.00 91.50 226 ALA A CA 1
ATOM 1727 C C . ALA A 1 226 ? -8.546 -9.176 6.877 1.00 91.50 226 ALA A C 1
ATOM 1729 O O . ALA A 1 226 ? -8.665 -10.382 7.076 1.00 91.50 226 ALA A O 1
ATOM 1730 N N . ILE A 1 227 ? -7.968 -8.345 7.749 1.00 91.44 227 ILE A N 1
ATOM 1731 C CA . ILE A 1 227 ? -7.410 -8.773 9.037 1.00 91.44 227 ILE A CA 1
ATOM 1732 C C . ILE A 1 227 ? -8.497 -9.414 9.905 1.00 91.44 227 ILE A C 1
ATOM 1734 O O . ILE A 1 227 ? -8.335 -10.546 10.345 1.00 91.44 227 ILE A O 1
ATOM 1738 N N . ALA A 1 228 ? -9.635 -8.736 10.093 1.00 88.75 228 ALA A N 1
ATOM 1739 C CA . ALA A 1 228 ? -10.728 -9.236 10.930 1.00 88.75 228 ALA A CA 1
ATOM 1740 C C . ALA A 1 228 ? -11.361 -10.540 10.407 1.00 88.75 228 ALA A C 1
ATOM 1742 O O . ALA A 1 228 ? -11.977 -11.278 11.173 1.00 88.75 228 ALA A O 1
ATOM 1743 N N . SER A 1 229 ? -11.242 -10.817 9.106 1.00 88.44 229 SER A N 1
ATOM 1744 C CA . SER A 1 229 ? -11.742 -12.049 8.492 1.00 88.44 229 SER A CA 1
ATOM 1745 C C . SER A 1 229 ? -10.804 -13.246 8.650 1.00 88.44 229 SER A C 1
ATOM 1747 O O . SER A 1 229 ? -11.239 -14.373 8.408 1.00 88.44 229 SER A O 1
ATOM 1749 N N . SER A 1 230 ? -9.547 -13.026 9.051 1.00 87.69 230 SER A N 1
ATOM 1750 C CA . SER A 1 230 ? -8.580 -14.104 9.228 1.00 87.69 230 SER A CA 1
ATOM 1751 C C . SER A 1 230 ? -8.454 -14.535 10.682 1.00 87.69 230 SER A C 1
ATOM 1753 O O . SER A 1 230 ? -8.272 -13.719 11.580 1.00 87.69 230 SER A O 1
ATOM 1755 N N . VAL A 1 231 ? -8.493 -15.847 10.908 1.00 84.25 231 VAL A N 1
ATOM 1756 C CA . VAL A 1 231 ? -8.355 -16.440 12.247 1.00 84.25 231 VAL A CA 1
ATOM 1757 C C . VAL A 1 231 ? -6.933 -16.285 12.787 1.00 84.25 231 VAL A C 1
ATOM 1759 O O . VAL A 1 231 ? -6.749 -16.123 13.987 1.00 84.25 231 VAL A O 1
ATOM 1762 N N . ASP A 1 232 ? -5.934 -16.328 11.906 1.00 87.31 232 ASP A N 1
ATOM 1763 C CA . ASP A 1 232 ? -4.514 -16.194 12.249 1.00 87.31 232 ASP A CA 1
ATOM 1764 C C . ASP A 1 232 ? -3.989 -14.758 12.079 1.00 87.31 232 ASP A C 1
ATOM 1766 O O . ASP A 1 232 ? -2.789 -14.530 12.179 1.00 87.31 232 ASP A O 1
ATOM 1770 N N . GLY A 1 233 ? -4.868 -13.799 11.764 1.00 87.38 233 GLY A N 1
ATOM 1771 C CA . GLY A 1 233 ? -4.493 -12.410 11.495 1.00 87.38 233 GLY A CA 1
ATOM 1772 C C . GLY A 1 233 ? -3.696 -12.197 10.201 1.00 87.38 233 GLY A C 1
ATOM 1773 O O . GLY A 1 233 ? -3.198 -11.095 9.958 1.00 87.38 233 GLY A O 1
ATOM 1774 N N . SER A 1 234 ? -3.557 -13.217 9.348 1.00 92.94 234 SER A N 1
ATOM 1775 C CA . SER A 1 234 ? -2.932 -13.061 8.036 1.00 92.94 234 SER A CA 1
ATOM 1776 C C . SER A 1 234 ? -3.835 -12.286 7.077 1.00 92.94 234 SER A C 1
ATOM 1778 O O . SER A 1 234 ? -5.058 -12.399 7.079 1.00 92.94 234 SER A O 1
ATOM 1780 N N . PHE A 1 235 ? -3.226 -11.484 6.212 1.00 94.25 235 PHE A N 1
ATOM 1781 C CA . PHE A 1 235 ? -3.913 -10.842 5.101 1.00 94.25 235 PHE A CA 1
ATOM 1782 C C . PHE A 1 235 ? -3.083 -11.040 3.841 1.00 94.25 235 PHE A C 1
ATOM 1784 O O . PHE A 1 235 ? -1.870 -10.845 3.836 1.00 94.25 235 PHE A O 1
ATOM 1791 N N . THR A 1 236 ? -3.731 -11.456 2.756 1.00 95.31 236 THR A N 1
ATOM 1792 C CA . THR A 1 236 ? -3.045 -11.803 1.508 1.00 95.31 236 THR A CA 1
ATOM 1793 C C . THR A 1 236 ? -3.637 -11.020 0.354 1.00 95.31 236 THR A C 1
ATOM 1795 O O . THR A 1 236 ? -4.845 -11.049 0.130 1.00 95.31 236 THR A O 1
ATOM 1798 N N . ARG A 1 237 ? -2.766 -10.352 -0.405 1.00 94.62 237 ARG A N 1
ATOM 1799 C CA . ARG A 1 237 ? -3.098 -9.610 -1.624 1.00 94.62 237 ARG A CA 1
ATOM 1800 C C . ARG A 1 237 ? -4.297 -8.663 -1.468 1.00 94.62 237 ARG A C 1
ATOM 1802 O O . ARG A 1 237 ? -5.179 -8.618 -2.325 1.00 94.62 237 ARG A O 1
ATOM 1809 N N . VAL A 1 238 ? -4.318 -7.880 -0.393 1.00 93.75 238 VAL A N 1
ATOM 1810 C CA . VAL A 1 238 ? -5.330 -6.837 -0.184 1.00 93.75 238 VAL A CA 1
ATOM 1811 C C . VAL A 1 238 ? -5.094 -5.712 -1.201 1.00 93.75 238 VAL A C 1
ATOM 1813 O O . VAL A 1 238 ? -3.976 -5.197 -1.252 1.00 93.75 238 VAL A O 1
ATOM 1816 N N . PRO A 1 239 ? -6.084 -5.347 -2.037 1.00 92.19 239 PRO A N 1
ATOM 1817 C CA . PRO A 1 239 ? -5.883 -4.418 -3.145 1.00 92.19 239 PRO A CA 1
ATOM 1818 C C . PRO A 1 239 ? -5.928 -2.948 -2.709 1.00 92.19 239 PRO A C 1
ATOM 1820 O O . PRO A 1 239 ? -6.793 -2.539 -1.936 1.00 92.19 239 PRO A O 1
ATOM 1823 N N . PHE A 1 240 ? -5.046 -2.146 -3.299 1.00 88.44 240 PHE A N 1
ATOM 1824 C CA . PHE A 1 240 ? -4.940 -0.700 -3.131 1.00 88.44 240 PHE A CA 1
ATOM 1825 C C . PHE A 1 240 ? -4.680 -0.036 -4.474 1.00 88.44 240 PHE A C 1
ATOM 1827 O O . PHE A 1 240 ? -3.895 -0.536 -5.275 1.00 88.44 240 PHE A O 1
ATOM 1834 N N . ILE A 1 241 ? -5.318 1.104 -4.722 1.00 85.88 241 ILE A N 1
ATOM 1835 C CA . ILE A 1 241 ? -5.064 1.888 -5.931 1.00 85.88 241 ILE A CA 1
ATOM 1836 C C . ILE A 1 241 ? -3.866 2.798 -5.681 1.00 85.88 241 ILE A C 1
ATOM 1838 O O . ILE A 1 241 ? -3.887 3.591 -4.738 1.00 85.88 241 ILE A O 1
ATOM 1842 N N . LEU A 1 242 ? -2.846 2.693 -6.533 1.00 83.94 242 LEU A N 1
ATOM 1843 C CA . LEU A 1 242 ? -1.674 3.562 -6.473 1.00 83.94 242 LEU A CA 1
ATOM 1844 C C . LEU A 1 242 ? -2.053 5.008 -6.775 1.00 83.94 242 LEU A C 1
ATOM 1846 O O . LEU A 1 242 ? -2.741 5.292 -7.766 1.00 83.94 242 LEU A O 1
ATOM 1850 N N . ASN A 1 243 ? -1.562 5.928 -5.947 1.00 76.50 243 ASN A N 1
ATOM 1851 C CA . ASN A 1 243 ? -1.815 7.351 -6.109 1.00 76.50 243 ASN A CA 1
ATOM 1852 C C . ASN A 1 243 ? -0.512 8.116 -6.353 1.00 76.50 243 ASN A C 1
ATOM 1854 O O . ASN A 1 243 ? 0.398 8.091 -5.540 1.00 76.50 243 ASN A O 1
ATOM 1858 N N . ASP A 1 244 ? -0.478 8.875 -7.444 1.00 71.00 244 ASP A N 1
ATOM 1859 C CA . ASP A 1 244 ? 0.656 9.709 -7.849 1.00 71.00 244 ASP A CA 1
ATOM 1860 C C . ASP A 1 244 ? 0.125 11.088 -8.264 1.00 71.00 244 ASP A C 1
ATOM 1862 O O . ASP A 1 244 ? -0.109 11.378 -9.439 1.00 71.00 244 ASP A O 1
ATOM 1866 N N . SER A 1 245 ? -0.255 11.922 -7.293 1.00 58.25 245 SER A N 1
ATOM 1867 C CA . SER A 1 245 ? -0.885 13.217 -7.577 1.00 58.25 245 SER A CA 1
ATOM 1868 C C . SER A 1 245 ? -0.221 14.365 -6.819 1.00 58.25 245 SER A C 1
ATOM 1870 O O . SER A 1 245 ? -0.225 14.316 -5.592 1.00 58.25 245 SER A O 1
ATOM 1872 N N . PRO A 1 246 ? 0.232 15.448 -7.485 1.00 52.53 246 PRO A N 1
ATOM 1873 C CA . PRO A 1 246 ? 0.186 15.721 -8.925 1.00 52.53 246 PRO A CA 1
ATOM 1874 C C . PRO A 1 246 ? 1.554 15.482 -9.597 1.00 52.53 246 PRO A C 1
ATOM 1876 O O . PRO A 1 246 ? 2.351 16.409 -9.673 1.00 52.53 246 PRO A O 1
ATOM 1879 N N . SER A 1 247 ? 1.851 14.280 -10.110 1.00 62.97 247 SER A N 1
ATOM 1880 C CA . SER A 1 247 ? 3.072 14.058 -10.917 1.00 62.97 247 SER A CA 1
ATOM 1881 C C . SER A 1 247 ? 3.113 12.672 -11.569 1.00 62.97 247 SER A C 1
ATOM 1883 O O . SER A 1 247 ? 2.257 11.844 -11.310 1.00 62.97 247 SER A O 1
ATOM 1885 N N . ASN A 1 248 ? 4.105 12.440 -12.436 1.00 69.31 248 ASN A N 1
ATOM 1886 C CA . ASN A 1 248 ? 4.548 11.114 -12.881 1.00 69.31 248 ASN A CA 1
ATOM 1887 C C . ASN A 1 248 ? 5.630 10.563 -11.921 1.00 69.31 248 ASN A C 1
ATOM 1889 O O . ASN A 1 248 ? 6.640 10.026 -12.387 1.00 69.31 248 ASN A O 1
ATOM 1893 N N . ALA A 1 249 ? 5.509 10.768 -10.604 1.00 78.81 249 ALA A N 1
ATOM 1894 C CA . ALA A 1 249 ? 6.555 10.400 -9.650 1.00 78.81 249 ALA A CA 1
ATOM 1895 C C . ALA A 1 249 ? 6.860 8.896 -9.686 1.00 78.81 249 ALA A C 1
ATOM 1897 O O . ALA A 1 249 ? 8.026 8.526 -9.610 1.00 78.81 249 ALA A O 1
ATOM 1898 N N . LEU A 1 250 ? 5.869 8.030 -9.927 1.00 81.12 250 LEU A N 1
ATOM 1899 C CA . LEU A 1 250 ? 6.085 6.588 -10.105 1.00 81.12 250 LEU A CA 1
ATOM 1900 C C . LEU A 1 250 ? 7.058 6.270 -11.248 1.00 81.12 250 LEU A C 1
ATOM 1902 O O . LEU A 1 250 ? 7.805 5.302 -11.164 1.00 81.12 250 LEU A O 1
ATOM 1906 N N . SER A 1 251 ? 7.088 7.092 -12.303 1.00 75.88 251 SER A N 1
ATOM 1907 C CA . SER A 1 251 ? 7.969 6.869 -13.460 1.00 75.88 251 SER A CA 1
ATOM 1908 C C . SER A 1 251 ? 9.442 7.192 -13.198 1.00 75.88 251 SER A C 1
ATOM 1910 O O . SER A 1 251 ? 10.304 6.744 -13.950 1.00 75.88 251 SER A O 1
ATOM 1912 N N . ILE A 1 252 ? 9.726 7.965 -12.148 1.00 75.06 252 ILE A N 1
ATOM 1913 C CA . ILE A 1 252 ? 11.081 8.365 -11.740 1.00 75.06 252 ILE A CA 1
ATOM 1914 C C . ILE A 1 252 ? 11.452 7.830 -10.346 1.00 75.06 252 ILE A C 1
ATOM 1916 O O . ILE A 1 252 ? 12.570 8.039 -9.878 1.00 75.06 252 ILE A O 1
ATOM 1920 N N . ALA A 1 253 ? 10.521 7.145 -9.681 1.00 84.81 253 ALA A N 1
ATOM 1921 C CA . ALA A 1 253 ? 10.723 6.476 -8.408 1.00 84.81 253 ALA A CA 1
ATOM 1922 C C . ALA A 1 253 ? 11.658 5.276 -8.582 1.00 84.81 253 ALA A C 1
ATOM 1924 O O . ALA A 1 253 ? 11.441 4.423 -9.441 1.00 84.81 253 ALA A O 1
ATOM 1925 N N . ALA A 1 254 ? 12.657 5.166 -7.712 1.00 86.81 254 ALA A N 1
ATOM 1926 C CA . ALA A 1 254 ? 13.435 3.943 -7.569 1.00 86.81 254 ALA A CA 1
ATOM 1927 C C . ALA A 1 254 ? 12.750 2.952 -6.620 1.00 86.81 254 ALA A C 1
ATOM 1929 O O . ALA A 1 254 ? 12.871 1.739 -6.790 1.00 86.81 254 ALA A O 1
ATOM 1930 N N . SER A 1 255 ? 12.024 3.451 -5.614 1.00 90.50 255 SER A N 1
ATOM 1931 C CA . SER A 1 255 ? 11.343 2.609 -4.630 1.00 90.50 255 SER A CA 1
ATOM 1932 C C . SER A 1 255 ? 10.036 3.211 -4.119 1.00 90.50 255 SER A C 1
ATOM 1934 O O . SER A 1 255 ? 9.814 4.424 -4.171 1.00 90.50 255 SER A O 1
ATOM 1936 N N . ILE A 1 256 ? 9.173 2.329 -3.618 1.00 90.75 256 ILE A N 1
ATOM 1937 C CA . ILE A 1 256 ? 7.907 2.647 -2.960 1.00 90.75 256 ILE A CA 1
ATOM 1938 C C . ILE A 1 256 ? 8.009 2.191 -1.511 1.00 90.75 256 ILE A C 1
ATOM 1940 O O . ILE A 1 256 ? 8.349 1.040 -1.238 1.00 90.75 256 ILE A O 1
ATOM 1944 N N . LYS A 1 257 ? 7.680 3.084 -0.581 1.00 91.50 257 LYS A N 1
ATOM 1945 C CA . LYS A 1 257 ? 7.537 2.784 0.840 1.00 91.50 257 LYS A CA 1
ATOM 1946 C C . LYS A 1 257 ? 6.076 2.909 1.241 1.00 91.50 257 LYS A C 1
ATOM 1948 O O . LYS A 1 257 ? 5.485 3.984 1.111 1.00 91.50 257 LYS A O 1
ATOM 1953 N N . ILE A 1 258 ? 5.539 1.824 1.789 1.00 91.62 258 ILE A N 1
ATOM 1954 C CA . ILE A 1 258 ? 4.213 1.779 2.401 1.00 91.62 258 ILE A CA 1
ATOM 1955 C C . ILE A 1 258 ? 4.377 1.801 3.914 1.00 91.62 258 ILE A C 1
ATOM 1957 O O . ILE A 1 258 ? 5.117 0.991 4.465 1.00 91.62 258 ILE A O 1
ATOM 1961 N N . THR A 1 259 ? 3.686 2.725 4.578 1.00 91.69 259 THR A N 1
ATOM 1962 C CA . THR A 1 259 ? 3.638 2.847 6.041 1.00 91.69 259 THR A CA 1
ATOM 1963 C C . THR A 1 259 ? 2.208 2.619 6.511 1.00 91.69 259 THR A C 1
ATOM 1965 O O . THR A 1 259 ? 1.299 3.269 6.006 1.00 91.69 259 THR A O 1
ATOM 1968 N N . ILE A 1 260 ? 1.995 1.724 7.473 1.00 91.94 260 ILE A N 1
ATOM 1969 C CA . ILE A 1 260 ? 0.673 1.442 8.046 1.00 91.94 260 ILE A CA 1
ATOM 1970 C C . ILE A 1 260 ? 0.689 1.844 9.510 1.00 91.94 260 ILE A C 1
ATOM 1972 O O . ILE A 1 260 ? 1.552 1.380 10.248 1.00 91.94 260 ILE A O 1
ATOM 1976 N N . THR A 1 261 ? -0.276 2.663 9.917 1.00 91.94 261 THR A N 1
ATOM 1977 C CA . THR A 1 261 ? -0.566 2.990 11.314 1.00 91.94 261 THR A CA 1
ATOM 1978 C C . THR A 1 261 ? -1.914 2.385 11.683 1.00 91.94 261 THR A C 1
ATOM 1980 O O . THR A 1 261 ? -2.916 2.621 11.004 1.00 91.94 261 THR A O 1
ATOM 1983 N N . ALA A 1 262 ? -1.937 1.604 12.756 1.00 92.31 262 ALA A N 1
ATOM 1984 C CA . ALA A 1 262 ? -3.111 0.901 13.253 1.00 92.31 262 ALA A CA 1
ATOM 1985 C C . ALA A 1 262 ? -3.234 1.061 14.770 1.00 92.31 262 ALA A C 1
ATOM 1987 O O . ALA A 1 262 ? -2.266 1.429 15.439 1.00 92.31 262 ALA A O 1
ATOM 1988 N N . TYR A 1 263 ? -4.420 0.787 15.298 1.00 92.25 263 TYR A N 1
ATOM 1989 C CA . TYR A 1 263 ? -4.688 0.785 16.728 1.00 92.25 263 TYR A CA 1
ATOM 1990 C C . TYR A 1 263 ? -5.683 -0.302 17.107 1.00 92.25 263 TYR A C 1
ATOM 1992 O O . TYR A 1 263 ? -6.523 -0.677 16.292 1.00 92.25 263 TYR A O 1
ATOM 2000 N N . ASP A 1 264 ? -5.576 -0.819 18.322 1.00 92.56 264 ASP A N 1
ATOM 2001 C CA . ASP A 1 264 ? -6.520 -1.794 18.867 1.00 92.56 264 ASP A CA 1
ATOM 2002 C C . ASP A 1 264 ? -7.674 -1.107 19.628 1.00 92.56 264 ASP A C 1
ATOM 2004 O O . ASP A 1 264 ? -7.735 0.119 19.766 1.00 92.56 264 ASP A O 1
ATOM 2008 N N . GLY A 1 265 ? -8.607 -1.899 20.151 1.00 90.88 265 GLY A N 1
ATOM 2009 C CA . GLY A 1 265 ? -9.728 -1.407 20.944 1.00 90.88 265 GLY A CA 1
ATOM 2010 C C . GLY A 1 265 ? -9.316 -0.703 22.238 1.00 90.88 265 GLY A C 1
ATOM 2011 O O . GLY A 1 265 ? -10.057 0.169 22.688 1.00 90.88 265 GLY A O 1
ATOM 2012 N N . SER A 1 266 ? -8.144 -1.006 22.797 1.00 92.31 266 SER A N 1
ATOM 2013 C CA . SER A 1 266 ? -7.625 -0.362 24.011 1.00 92.31 266 SER A CA 1
ATOM 2014 C C . SER A 1 266 ? -6.788 0.885 23.700 1.00 92.31 266 SER A C 1
ATOM 2016 O O . SER A 1 266 ? -6.296 1.578 24.591 1.00 92.31 266 SER A O 1
ATOM 2018 N N . GLY A 1 267 ? -6.619 1.225 22.421 1.00 92.12 267 GLY A N 1
ATOM 2019 C CA . GLY A 1 267 ? -5.876 2.388 21.958 1.00 92.12 267 GLY A CA 1
ATOM 2020 C C . GLY A 1 267 ? -4.357 2.240 22.030 1.00 92.12 267 GLY A C 1
ATOM 2021 O O . GLY A 1 267 ? -3.660 3.257 22.082 1.00 92.12 267 GLY A O 1
ATOM 2022 N N . HIS A 1 268 ? -3.810 1.023 22.075 1.00 92.50 268 HIS A N 1
ATOM 2023 C CA . HIS A 1 268 ? -2.419 0.812 21.678 1.00 92.50 268 HIS A CA 1
ATOM 2024 C C . HIS A 1 268 ? -2.275 1.121 20.191 1.00 92.50 268 HIS A C 1
ATOM 2026 O O . HIS A 1 268 ? -3.095 0.704 19.380 1.00 92.50 268 HIS A O 1
ATOM 2032 N N . VAL A 1 269 ? -1.220 1.850 19.829 1.00 93.12 269 VAL A N 1
ATOM 2033 C CA . VAL A 1 269 ? -0.949 2.243 18.444 1.00 93.12 269 VAL A CA 1
ATOM 2034 C C . VAL A 1 269 ? 0.315 1.554 17.963 1.00 93.12 269 VAL A C 1
ATOM 2036 O O . VAL A 1 269 ? 1.342 1.587 18.639 1.00 93.12 269 VAL A O 1
ATOM 2039 N N . VAL A 1 270 ? 0.258 0.990 16.762 1.00 94.06 270 VAL A N 1
ATOM 2040 C CA . VAL A 1 270 ? 1.394 0.365 16.083 1.00 94.06 270 VAL A CA 1
ATOM 2041 C C . VAL A 1 270 ? 1.606 1.014 14.721 1.00 94.06 270 VAL A C 1
ATOM 2043 O O . VAL A 1 270 ? 0.656 1.401 14.040 1.00 94.06 270 VAL A O 1
ATOM 2046 N N . THR A 1 271 ? 2.866 1.172 14.316 1.00 94.31 271 THR A N 1
ATOM 2047 C CA . THR A 1 271 ? 3.226 1.633 12.971 1.00 94.31 271 THR A CA 1
ATOM 2048 C C . THR A 1 271 ? 4.294 0.727 12.371 1.00 94.31 271 THR A C 1
ATOM 2050 O O . THR A 1 271 ? 5.315 0.477 13.003 1.00 94.31 271 THR A O 1
ATOM 2053 N N . THR A 1 272 ? 4.074 0.260 11.143 1.00 94.94 272 THR A N 1
ATOM 2054 C CA . THR A 1 272 ? 5.023 -0.570 10.385 1.00 94.94 272 THR A CA 1
ATOM 2055 C C . THR A 1 272 ? 5.293 0.029 9.012 1.00 94.94 272 THR A C 1
ATOM 2057 O O . THR A 1 272 ? 4.555 0.901 8.545 1.00 94.94 272 THR A O 1
ATOM 2060 N N . SER A 1 273 ? 6.372 -0.382 8.350 1.00 94.50 273 SER A N 1
ATOM 2061 C CA . SER A 1 273 ? 6.654 0.026 6.974 1.00 94.50 273 SER A CA 1
ATOM 2062 C C . SER A 1 273 ? 7.409 -1.041 6.197 1.00 94.50 273 SER A C 1
ATOM 2064 O O . SER A 1 273 ? 8.256 -1.726 6.761 1.00 94.50 273 SER A O 1
ATOM 2066 N N . LEU A 1 274 ? 7.163 -1.109 4.891 1.00 95.56 274 LEU A N 1
ATOM 2067 C CA . LEU A 1 274 ? 7.936 -1.922 3.955 1.00 95.56 274 LEU A CA 1
ATOM 2068 C C . LEU A 1 274 ? 8.316 -1.079 2.737 1.00 95.56 274 LEU A C 1
ATOM 2070 O O . LEU A 1 274 ? 7.501 -0.302 2.234 1.00 95.56 274 LEU A O 1
ATOM 2074 N N . VAL A 1 275 ? 9.568 -1.218 2.299 1.00 94.06 275 VAL A N 1
ATOM 2075 C CA . VAL A 1 275 ? 10.112 -0.560 1.108 1.00 94.06 275 VAL A CA 1
ATOM 2076 C C . VAL A 1 275 ? 10.394 -1.624 0.061 1.00 94.06 275 VAL A C 1
ATOM 2078 O O . VAL A 1 275 ? 11.097 -2.591 0.350 1.00 94.06 275 VAL A O 1
ATOM 2081 N N . VAL A 1 276 ? 9.873 -1.436 -1.147 1.00 93.56 276 VAL A N 1
ATOM 2082 C CA . VAL A 1 276 ? 10.153 -2.299 -2.299 1.00 93.56 276 VAL A CA 1
ATOM 2083 C C . VAL A 1 276 ? 10.662 -1.466 -3.473 1.00 93.56 276 VAL A C 1
ATOM 2085 O O . VAL A 1 276 ? 10.248 -0.312 -3.625 1.00 93.56 276 VAL A O 1
ATOM 2088 N N . PRO A 1 277 ? 11.561 -2.005 -4.315 1.00 90.94 277 PRO A N 1
ATOM 2089 C CA . PRO A 1 277 ? 11.932 -1.331 -5.551 1.00 90.94 277 PRO A CA 1
ATOM 2090 C C . PRO A 1 277 ? 10.704 -1.193 -6.455 1.00 90.94 277 PRO A C 1
ATOM 2092 O O . PRO A 1 277 ? 9.850 -2.082 -6.492 1.00 90.94 277 PRO A O 1
ATOM 2095 N N . VAL A 1 278 ? 10.626 -0.102 -7.217 1.00 87.06 278 VAL A N 1
ATOM 2096 C CA . VAL A 1 278 ? 9.662 -0.025 -8.319 1.00 87.06 278 VAL A CA 1
ATOM 2097 C C . VAL A 1 278 ? 10.102 -1.046 -9.362 1.00 87.06 278 VAL A C 1
ATOM 2099 O O . VAL A 1 278 ? 11.220 -0.938 -9.876 1.00 87.06 278 VAL A O 1
ATOM 2102 N N . PRO A 1 279 ? 9.279 -2.060 -9.678 1.00 82.75 279 PRO A N 1
ATOM 2103 C CA . PRO A 1 279 ? 9.695 -3.064 -10.634 1.00 82.75 279 PRO A CA 1
ATOM 2104 C C . PRO A 1 279 ? 9.790 -2.411 -12.016 1.00 82.75 279 PRO A C 1
ATOM 2106 O O . PRO A 1 279 ? 8.819 -1.865 -12.543 1.00 82.75 279 PRO A O 1
ATOM 2109 N N . ILE A 1 280 ? 10.985 -2.474 -12.597 1.00 71.38 280 ILE A N 1
ATOM 2110 C CA . ILE A 1 280 ? 11.265 -2.097 -13.982 1.00 71.38 280 ILE A CA 1
ATOM 2111 C C . ILE A 1 280 ? 11.440 -3.381 -14.801 1.00 71.38 280 ILE A C 1
ATOM 2113 O O . ILE A 1 280 ? 12.118 -4.299 -14.337 1.00 71.38 280 ILE A O 1
ATOM 2117 N N . PRO A 1 281 ? 10.856 -3.507 -16.002 1.00 60.75 281 PRO A N 1
ATOM 2118 C CA . PRO A 1 281 ? 10.990 -4.756 -16.739 1.00 60.75 281 PRO A CA 1
ATOM 2119 C C . PRO A 1 281 ? 12.376 -4.891 -17.413 1.00 60.75 281 PRO A C 1
ATOM 2121 O O . PRO A 1 281 ? 12.706 -4.178 -18.354 1.00 60.75 281 PRO A O 1
ATOM 2124 N N . ASP A 1 282 ? 13.206 -5.828 -16.950 1.00 57.81 282 ASP A N 1
ATOM 2125 C CA . ASP A 1 282 ? 14.437 -6.331 -17.599 1.00 57.81 282 ASP A CA 1
ATOM 2126 C C . ASP A 1 282 ? 15.434 -5.284 -18.147 1.00 57.81 282 ASP A C 1
ATOM 2128 O O . ASP A 1 282 ? 16.053 -5.491 -19.194 1.00 57.81 282 ASP A O 1
ATOM 2132 N N . GLY A 1 283 ? 15.586 -4.132 -17.482 1.00 51.47 283 GLY A N 1
ATOM 2133 C CA . GLY A 1 283 ? 16.570 -3.107 -17.868 1.00 51.47 283 GLY A CA 1
ATOM 2134 C C . GLY A 1 283 ? 16.341 -2.475 -19.249 1.00 51.47 283 GLY A C 1
ATOM 2135 O O . GLY A 1 283 ? 17.248 -1.857 -19.806 1.00 51.47 283 GLY A O 1
ATOM 2136 N N . ARG A 1 284 ? 15.146 -2.632 -19.833 1.00 52.62 284 ARG A N 1
ATOM 2137 C CA . ARG A 1 284 ? 14.785 -1.993 -21.106 1.00 52.62 284 ARG A CA 1
ATOM 2138 C C . ARG A 1 284 ? 14.175 -0.616 -20.850 1.00 52.62 284 ARG A C 1
ATOM 2140 O O . ARG A 1 284 ? 13.594 -0.357 -19.802 1.00 52.62 284 ARG A O 1
ATOM 2147 N N . ILE A 1 285 ? 14.294 0.274 -21.829 1.00 54.88 285 ILE A N 1
ATOM 2148 C CA . ILE A 1 285 ? 13.617 1.573 -21.809 1.00 54.88 285 ILE A CA 1
ATOM 2149 C C . ILE A 1 285 ? 12.132 1.338 -22.118 1.00 54.88 285 ILE A C 1
ATOM 2151 O O . ILE A 1 285 ? 11.808 0.753 -23.155 1.00 54.88 285 ILE A O 1
ATOM 2155 N N . TYR A 1 286 ? 11.237 1.807 -21.246 1.00 57.38 286 TYR A N 1
ATOM 2156 C CA . TYR A 1 286 ? 9.787 1.784 -21.466 1.00 57.38 286 TYR A CA 1
ATOM 2157 C C . TYR A 1 286 ? 9.258 3.206 -21.586 1.00 57.38 286 TYR A C 1
ATOM 2159 O O . TYR A 1 286 ? 9.705 4.115 -20.890 1.00 57.38 286 TYR A O 1
ATOM 2167 N N . TYR A 1 287 ? 8.280 3.385 -22.468 1.00 62.72 287 TYR A N 1
ATOM 2168 C CA . TYR A 1 287 ? 7.513 4.622 -22.544 1.00 62.72 287 TYR A CA 1
ATOM 2169 C C . TYR A 1 287 ? 6.495 4.649 -21.400 1.00 62.72 287 TYR A C 1
ATOM 2171 O O . TYR A 1 287 ? 5.811 3.651 -21.169 1.00 62.72 287 TYR A O 1
ATOM 2179 N N . SER A 1 288 ? 6.406 5.771 -20.686 1.00 57.38 288 SER A N 1
ATOM 2180 C CA . SER A 1 288 ? 5.387 6.023 -19.661 1.00 57.38 288 SER A CA 1
ATOM 2181 C C . SER A 1 288 ? 4.093 6.595 -20.272 1.00 57.38 288 SER A C 1
ATOM 2183 O O . SER A 1 288 ? 4.053 6.948 -21.451 1.00 57.38 288 SER A O 1
ATOM 2185 N N . GLY A 1 289 ? 3.021 6.666 -19.473 1.00 64.00 289 GLY A N 1
ATOM 2186 C CA . GLY A 1 289 ? 1.700 7.173 -19.872 1.00 64.00 289 GLY A CA 1
ATOM 2187 C C . GLY A 1 289 ? 0.726 6.111 -20.399 1.00 64.00 289 GLY A C 1
ATOM 2188 O O . GLY A 1 289 ? 1.022 4.913 -20.381 1.00 64.00 289 GLY A O 1
ATOM 2189 N N . ASP A 1 290 ? -0.428 6.572 -20.892 1.00 63.97 290 ASP A N 1
ATOM 2190 C CA . ASP A 1 290 ? -1.571 5.742 -21.324 1.00 63.97 290 ASP A CA 1
ATOM 2191 C C . ASP A 1 290 ? -1.244 4.783 -22.479 1.00 63.97 290 ASP A C 1
ATOM 2193 O O . ASP A 1 290 ? -1.939 3.793 -22.697 1.00 63.97 290 ASP A O 1
ATOM 2197 N N . LEU A 1 291 ? -0.179 5.075 -23.229 1.00 62.88 291 LEU A N 1
ATOM 2198 C CA . LEU A 1 291 ? 0.274 4.291 -24.378 1.00 62.88 291 LEU A CA 1
ATOM 2199 C C . LEU A 1 291 ? 1.507 3.436 -24.057 1.00 62.88 291 LEU A C 1
ATOM 2201 O O . LEU A 1 291 ? 2.230 3.048 -24.972 1.00 62.88 291 LEU A O 1
ATOM 2205 N N . ARG A 1 292 ? 1.786 3.171 -22.772 1.00 63.94 292 ARG A N 1
ATOM 2206 C CA . ARG A 1 292 ? 2.991 2.447 -22.349 1.00 63.94 292 ARG A CA 1
ATOM 2207 C C . ARG A 1 292 ? 3.161 1.103 -23.052 1.00 63.94 292 ARG A C 1
ATOM 2209 O O . ARG A 1 292 ? 2.202 0.385 -23.331 1.00 63.94 292 ARG A O 1
ATOM 2216 N N . ALA A 1 293 ? 4.420 0.723 -23.257 1.00 62.84 293 ALA A N 1
ATOM 2217 C CA . ALA A 1 293 ? 4.732 -0.657 -23.602 1.00 62.84 293 ALA A CA 1
ATOM 2218 C C . ALA A 1 293 ? 4.254 -1.597 -22.480 1.00 62.84 293 ALA A C 1
ATOM 2220 O O . ALA A 1 293 ? 4.428 -1.311 -21.299 1.00 62.84 293 ALA A O 1
ATOM 2221 N N . THR A 1 294 ? 3.658 -2.718 -22.872 1.00 65.19 294 THR A N 1
ATOM 2222 C CA . THR A 1 294 ? 3.212 -3.807 -21.994 1.00 65.19 294 THR A CA 1
ATOM 2223 C C . THR A 1 294 ? 4.154 -4.993 -22.226 1.00 65.19 294 THR A C 1
ATOM 2225 O O . THR A 1 294 ? 5.318 -4.796 -22.576 1.00 65.19 294 THR A O 1
ATOM 2228 N N . SER A 1 295 ? 3.668 -6.235 -22.150 1.00 61.97 295 SER A N 1
ATOM 2229 C CA . SER A 1 295 ? 4.403 -7.402 -22.661 1.00 61.97 295 SER A CA 1
ATOM 2230 C C . SER A 1 295 ? 4.760 -7.297 -24.158 1.00 61.97 295 SER A C 1
ATOM 2232 O O . SER A 1 295 ? 5.586 -8.066 -24.646 1.00 61.97 295 SER A O 1
ATOM 2234 N N . SER A 1 296 ? 4.172 -6.343 -24.895 1.00 68.00 296 SER A N 1
ATOM 2235 C CA . SER A 1 296 ? 4.515 -6.020 -26.288 1.00 68.00 296 SER A CA 1
ATOM 2236 C C . SER A 1 296 ? 5.349 -4.727 -26.408 1.00 68.00 296 SER A C 1
ATOM 2238 O O . SER A 1 296 ? 5.036 -3.747 -25.729 1.00 68.00 296 SER A O 1
ATOM 2240 N N . PRO A 1 297 ? 6.351 -4.640 -27.309 1.00 76.19 297 PRO A N 1
ATOM 2241 C CA . PRO A 1 297 ? 7.130 -3.413 -27.521 1.00 76.19 297 PRO A CA 1
ATOM 2242 C C . PRO A 1 297 ? 6.275 -2.207 -27.945 1.00 76.19 297 PRO A C 1
ATOM 2244 O O . PRO A 1 297 ? 5.393 -2.346 -28.792 1.00 76.19 297 PRO A O 1
ATOM 2247 N N . TYR A 1 298 ? 6.584 -1.012 -27.421 1.00 80.56 298 TYR A N 1
ATOM 2248 C CA . TYR A 1 298 ? 5.825 0.231 -27.669 1.00 80.56 298 TYR A CA 1
ATOM 2249 C C . TYR A 1 298 ? 5.587 0.495 -29.156 1.00 80.56 298 TYR A C 1
ATOM 2251 O O . TYR A 1 298 ? 4.456 0.691 -29.581 1.00 80.56 298 TYR A O 1
ATOM 2259 N N . ILE A 1 299 ? 6.648 0.439 -29.964 1.00 84.81 299 ILE A N 1
ATOM 2260 C CA . ILE A 1 299 ? 6.581 0.765 -31.393 1.00 84.81 299 ILE A CA 1
ATOM 2261 C C . ILE A 1 299 ? 5.613 -0.153 -32.162 1.00 84.81 299 ILE A C 1
ATOM 2263 O O . ILE A 1 299 ? 4.963 0.280 -33.111 1.00 84.81 299 ILE A O 1
ATOM 2267 N N . SER A 1 300 ? 5.456 -1.406 -31.722 1.00 87.00 300 SER A N 1
ATOM 2268 C CA . SER A 1 300 ? 4.487 -2.346 -32.290 1.00 87.00 300 SER A CA 1
ATOM 2269 C C . SER A 1 300 ? 3.056 -1.989 -31.889 1.00 87.00 300 SER A C 1
ATOM 2271 O O . SER A 1 300 ? 2.149 -2.059 -32.717 1.00 87.00 300 SER A O 1
ATOM 2273 N N . GLN A 1 301 ? 2.841 -1.591 -30.633 1.00 85.75 301 GLN A N 1
ATOM 2274 C CA . GLN A 1 301 ? 1.526 -1.160 -30.155 1.00 85.75 301 GLN A CA 1
ATOM 2275 C C . GLN A 1 301 ? 1.090 0.138 -30.824 1.00 85.75 301 GLN A C 1
ATOM 2277 O O . GLN A 1 301 ? -0.041 0.242 -31.295 1.00 85.75 301 GLN A O 1
ATOM 2282 N N . GLU A 1 302 ? 2.009 1.093 -30.924 1.00 87.69 302 GLU A N 1
ATOM 2283 C CA . GLU A 1 302 ? 1.750 2.394 -31.516 1.00 87.69 302 GLU A CA 1
ATOM 2284 C C . GLU A 1 302 ? 1.409 2.270 -33.001 1.00 87.69 302 GLU A C 1
ATOM 2286 O O . GLU A 1 302 ? 0.436 2.867 -33.458 1.00 87.69 302 GLU A O 1
ATOM 2291 N N . LEU A 1 303 ? 2.109 1.403 -33.743 1.00 91.44 303 LEU A N 1
ATOM 2292 C CA . LEU A 1 303 ? 1.746 1.094 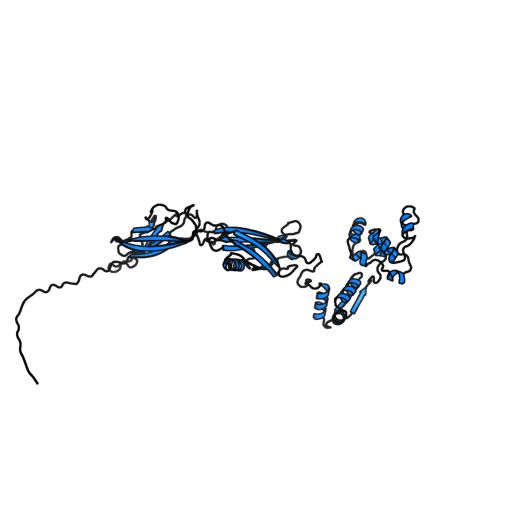-35.125 1.00 91.44 303 LEU A CA 1
ATOM 2293 C C . LEU A 1 303 ? 0.305 0.568 -35.234 1.00 91.44 303 LEU A C 1
ATOM 2295 O O . LEU A 1 303 ? -0.462 1.057 -36.063 1.00 91.44 303 LEU A O 1
ATOM 2299 N N . ARG A 1 304 ? -0.089 -0.398 -34.391 1.00 91.00 304 ARG A N 1
ATOM 2300 C CA . ARG A 1 304 ? -1.460 -0.946 -34.381 1.00 91.00 304 ARG A CA 1
ATOM 2301 C C . ARG A 1 304 ? -2.494 0.113 -34.004 1.00 91.00 304 ARG A C 1
ATOM 2303 O O . ARG A 1 304 ? -3.565 0.162 -34.609 1.00 91.00 304 ARG A O 1
ATOM 2310 N N . ARG A 1 305 ? -2.188 0.958 -33.017 1.00 90.38 305 ARG A N 1
ATOM 2311 C CA . ARG A 1 305 ? -3.068 2.040 -32.560 1.00 90.38 305 ARG A CA 1
ATOM 2312 C C . ARG A 1 305 ? -3.301 3.056 -33.673 1.00 90.38 305 ARG A C 1
ATOM 2314 O O . ARG A 1 305 ? -4.453 3.350 -33.988 1.00 90.38 305 ARG A O 1
ATOM 2321 N N . LEU A 1 306 ? -2.224 3.534 -34.296 1.00 93.12 306 LEU A N 1
ATOM 2322 C CA . LEU A 1 306 ? -2.276 4.480 -35.408 1.00 93.12 306 LEU A CA 1
ATOM 2323 C C . LEU A 1 306 ? -3.020 3.888 -36.608 1.00 93.12 306 LEU A C 1
ATOM 2325 O O . LEU A 1 306 ? -3.886 4.559 -37.167 1.00 93.12 306 LEU A O 1
ATOM 2329 N N . ALA A 1 307 ? -2.753 2.624 -36.952 1.00 95.00 307 ALA A N 1
ATOM 2330 C CA . ALA A 1 307 ? -3.461 1.905 -38.008 1.00 95.00 307 ALA A CA 1
ATOM 2331 C C . ALA A 1 307 ? -4.971 1.835 -37.730 1.00 95.00 307 ALA A C 1
ATOM 2333 O O . ALA A 1 307 ? -5.765 2.160 -38.607 1.00 95.00 307 ALA A O 1
ATOM 2334 N N . LYS A 1 308 ? -5.377 1.508 -36.494 1.00 94.62 308 LYS A N 1
ATOM 2335 C CA . LYS A 1 308 ? -6.790 1.445 -36.081 1.00 94.62 308 LYS A CA 1
ATOM 2336 C C . LYS A 1 308 ? -7.503 2.796 -36.187 1.00 94.62 308 LYS A C 1
ATOM 2338 O O . LYS A 1 308 ? -8.672 2.831 -36.555 1.00 94.62 308 LYS A O 1
ATOM 2343 N N . SER A 1 309 ? -6.826 3.896 -35.853 1.00 92.00 309 SER A N 1
ATOM 2344 C CA . SER A 1 309 ? -7.383 5.252 -35.991 1.00 92.00 309 SER A CA 1
ATOM 2345 C C . SER A 1 309 ? -7.263 5.836 -37.403 1.00 92.00 309 SER A C 1
ATOM 2347 O O . SER A 1 309 ? -7.837 6.888 -37.683 1.00 92.00 309 SER A O 1
ATOM 2349 N N . SER A 1 310 ? -6.503 5.194 -38.293 1.00 95.69 310 SER A N 1
ATOM 2350 C CA . SER A 1 310 ? -6.301 5.651 -39.665 1.00 95.69 310 SER A CA 1
ATOM 2351 C C . SER A 1 310 ? -7.516 5.327 -40.527 1.00 95.69 310 SER A C 1
ATOM 2353 O O . SER A 1 310 ? -8.053 4.222 -40.480 1.00 95.69 310 SER A O 1
ATOM 2355 N N . LYS A 1 311 ? -7.907 6.261 -41.403 1.00 93.81 311 LYS A N 1
ATOM 2356 C CA . LYS A 1 311 ? -9.009 6.058 -42.361 1.00 93.81 311 LYS A CA 1
ATOM 2357 C C . LYS A 1 311 ? -8.777 4.863 -43.290 1.00 93.81 311 LYS A C 1
ATOM 2359 O O . LYS A 1 311 ? -9.736 4.250 -43.739 1.00 93.81 311 LYS A O 1
ATOM 2364 N N . THR A 1 312 ? -7.518 4.553 -43.599 1.00 95.00 312 THR A N 1
ATOM 2365 C CA . THR A 1 312 ? -7.145 3.446 -44.494 1.00 95.00 312 THR A CA 1
ATOM 2366 C C . THR A 1 312 ? -6.916 2.132 -43.751 1.00 95.00 312 THR A C 1
ATOM 2368 O O . THR A 1 312 ? -6.650 1.116 -44.387 1.00 95.00 312 THR A O 1
ATOM 2371 N N . GLY A 1 313 ? -6.951 2.144 -42.413 1.00 95.69 313 GLY A N 1
ATOM 2372 C CA . GLY A 1 313 ? -6.502 1.019 -41.596 1.00 95.69 313 GLY A CA 1
ATOM 2373 C C . GLY A 1 313 ? -4.983 0.801 -41.616 1.00 95.69 313 GLY A C 1
ATOM 2374 O O . GLY A 1 313 ? -4.517 -0.207 -41.092 1.00 95.69 313 GLY A O 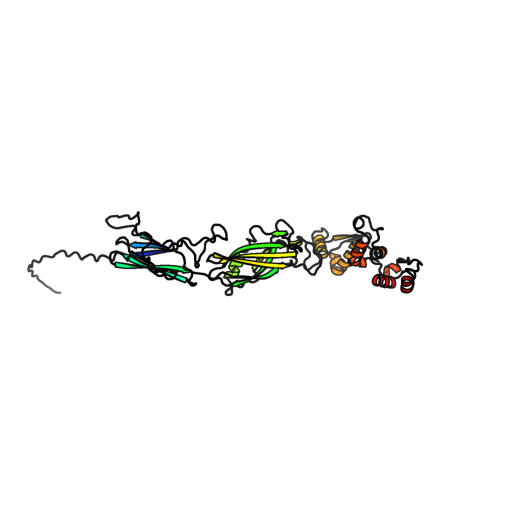1
ATOM 2375 N N . LYS A 1 314 ? -4.208 1.709 -42.233 1.00 96.81 314 LYS A N 1
ATOM 2376 C CA . LYS A 1 314 ? -2.754 1.587 -42.424 1.00 96.81 314 LYS A CA 1
ATOM 2377 C C . LYS A 1 314 ? -1.995 2.867 -42.080 1.00 96.81 314 LYS A C 1
ATOM 2379 O O . LYS A 1 314 ? -2.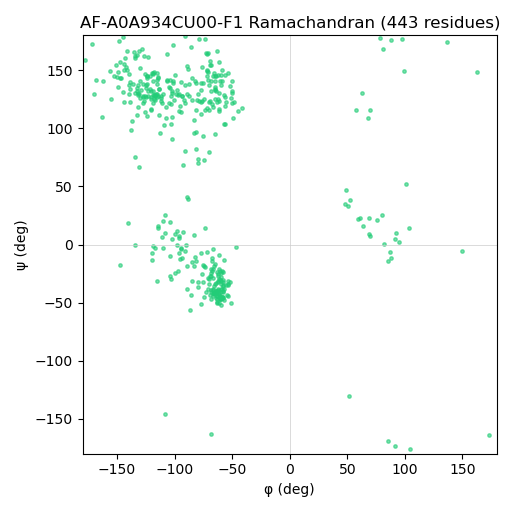566 3.959 -42.082 1.00 96.81 314 LYS A O 1
ATOM 2384 N N . VAL A 1 315 ? -0.693 2.729 -41.836 1.00 96.75 315 VAL A N 1
ATOM 2385 C CA . VAL A 1 315 ? 0.236 3.815 -41.486 1.00 96.75 315 VAL A CA 1
ATOM 2386 C C . VAL A 1 315 ? 1.340 3.945 -42.537 1.00 96.75 315 VAL A C 1
ATOM 2388 O O . VAL A 1 315 ? 1.862 2.945 -43.027 1.00 96.75 315 VAL A O 1
ATOM 2391 N N . THR A 1 316 ? 1.720 5.179 -42.873 1.00 96.38 316 THR A N 1
ATOM 2392 C CA . THR A 1 316 ? 2.961 5.462 -43.614 1.00 96.38 316 THR A CA 1
ATOM 2393 C C . THR A 1 316 ? 4.081 5.764 -42.625 1.00 96.38 316 THR A C 1
ATOM 2395 O O . THR A 1 316 ? 3.921 6.631 -41.768 1.00 96.38 316 THR A O 1
ATOM 2398 N N . ILE A 1 317 ? 5.212 5.070 -42.747 1.00 95.69 317 ILE A N 1
ATOM 2399 C CA . ILE A 1 317 ? 6.386 5.269 -41.890 1.00 95.69 317 ILE A CA 1
ATOM 2400 C C . ILE A 1 317 ? 7.410 6.123 -42.637 1.00 95.69 317 ILE A C 1
ATOM 2402 O O . ILE A 1 317 ? 7.856 5.755 -43.721 1.00 95.69 317 ILE A O 1
ATOM 2406 N N . VAL A 1 318 ? 7.821 7.243 -42.044 1.00 95.94 318 VAL A N 1
ATOM 2407 C CA . VAL A 1 318 ? 8.960 8.042 -42.518 1.00 95.94 318 VAL A CA 1
ATOM 2408 C C . VAL A 1 318 ? 10.102 7.837 -41.539 1.00 95.94 318 VAL A C 1
ATOM 2410 O O . VAL A 1 318 ? 9.964 8.139 -40.356 1.00 95.94 318 VAL A O 1
ATOM 2413 N N . ALA A 1 319 ? 11.215 7.291 -42.017 1.00 94.81 319 ALA A N 1
ATOM 2414 C CA . ALA A 1 319 ? 12.323 6.896 -41.165 1.00 94.81 319 ALA A CA 1
ATOM 2415 C C . ALA A 1 319 ? 13.639 7.505 -41.651 1.00 94.81 319 ALA A C 1
ATOM 2417 O O . ALA A 1 319 ? 14.027 7.348 -42.811 1.00 94.81 319 ALA A O 1
ATOM 2418 N N . HIS A 1 320 ? 14.330 8.182 -40.735 1.00 91.31 320 HIS A N 1
ATOM 2419 C CA . HIS A 1 320 ? 15.609 8.840 -40.974 1.00 91.31 320 HIS A CA 1
ATOM 2420 C C . HIS A 1 320 ? 16.760 8.071 -40.314 1.00 91.31 320 HIS A C 1
ATOM 2422 O O . HIS A 1 320 ? 16.614 7.603 -39.181 1.00 91.31 320 HIS A O 1
ATOM 2428 N N . SER A 1 321 ? 17.912 7.979 -40.988 1.00 87.81 321 SER A N 1
ATOM 2429 C CA . SER A 1 321 ? 19.147 7.409 -40.429 1.00 87.81 321 SER A CA 1
ATOM 2430 C C . SER A 1 321 ? 18.910 6.016 -39.810 1.00 87.81 321 SER A C 1
ATOM 2432 O O . SER A 1 321 ? 18.270 5.158 -40.427 1.00 87.81 321 SER A O 1
ATOM 2434 N N . ASN A 1 322 ? 19.372 5.776 -38.581 1.00 85.50 322 ASN A N 1
ATOM 2435 C CA . ASN A 1 322 ? 19.188 4.520 -37.852 1.00 85.50 322 ASN A CA 1
ATOM 2436 C C . ASN A 1 322 ? 17.705 4.124 -37.660 1.00 85.50 322 ASN A C 1
ATOM 2438 O O . ASN A 1 322 ? 17.383 2.941 -37.543 1.00 85.50 322 ASN A O 1
ATOM 2442 N N . GLY A 1 323 ? 16.773 5.084 -37.702 1.00 88.69 323 GLY A N 1
ATOM 2443 C CA . GLY A 1 323 ? 15.336 4.807 -37.648 1.00 88.69 323 GLY A CA 1
ATOM 2444 C C . GLY A 1 323 ? 14.853 3.907 -38.792 1.00 88.69 323 GLY A C 1
ATOM 2445 O O . GLY A 1 323 ? 13.901 3.142 -38.625 1.00 88.69 323 GLY A O 1
ATOM 2446 N N . GLY A 1 324 ? 15.529 3.931 -39.947 1.00 92.56 324 GLY A N 1
ATOM 2447 C CA . GLY A 1 324 ? 15.215 3.032 -41.058 1.00 92.56 324 GLY A CA 1
ATOM 2448 C C . GLY A 1 324 ? 15.596 1.578 -40.783 1.00 92.56 324 GLY A C 1
ATOM 2449 O O . GLY A 1 324 ? 14.829 0.674 -41.112 1.00 92.56 324 GLY A O 1
ATOM 2450 N N . LEU A 1 325 ? 16.734 1.344 -40.120 1.00 90.62 325 LEU A N 1
ATOM 2451 C CA . LEU A 1 325 ? 17.145 0.005 -39.681 1.00 90.62 325 LEU A CA 1
ATOM 2452 C C . LEU A 1 325 ? 16.193 -0.529 -38.602 1.00 90.62 325 LEU A C 1
ATOM 2454 O O . LEU A 1 325 ? 15.749 -1.673 -38.684 1.00 90.62 325 LEU A O 1
ATOM 2458 N N . MET A 1 326 ? 15.787 0.327 -37.658 1.00 89.94 326 MET A N 1
ATOM 2459 C CA . MET A 1 326 ? 14.764 -0.003 -36.659 1.00 89.94 326 MET A CA 1
ATOM 2460 C C . MET A 1 326 ? 13.422 -0.372 -37.309 1.00 89.94 326 MET A C 1
ATOM 2462 O O . MET A 1 326 ? 12.785 -1.343 -36.910 1.00 89.94 326 MET A O 1
ATOM 2466 N N . THR A 1 327 ? 13.011 0.352 -38.355 1.00 93.06 327 THR A N 1
ATOM 2467 C CA . THR A 1 327 ? 11.789 0.044 -39.118 1.00 93.06 327 THR A CA 1
ATOM 2468 C C . THR A 1 327 ? 11.870 -1.337 -39.773 1.00 93.06 327 THR A C 1
ATOM 2470 O O . THR A 1 327 ? 10.907 -2.100 -39.724 1.00 93.06 327 THR A O 1
ATOM 2473 N N . LYS A 1 328 ? 13.026 -1.706 -40.338 1.00 91.56 328 LYS A N 1
ATOM 2474 C CA . LYS A 1 328 ? 13.241 -3.051 -40.896 1.00 91.56 328 LYS A CA 1
ATOM 2475 C C . LYS A 1 328 ? 13.154 -4.140 -39.827 1.00 91.56 328 LYS A C 1
ATOM 2477 O O . LYS A 1 328 ? 12.477 -5.142 -40.043 1.00 91.56 328 LYS A O 1
ATOM 2482 N N . ALA A 1 329 ? 13.776 -3.922 -38.669 1.00 90.44 329 ALA A N 1
ATOM 2483 C CA . ALA A 1 329 ? 13.695 -4.850 -37.543 1.00 90.44 329 ALA A CA 1
ATOM 2484 C C . ALA A 1 329 ? 12.252 -5.003 -37.026 1.00 90.44 329 ALA A C 1
ATOM 2486 O O . ALA A 1 329 ? 11.818 -6.115 -36.728 1.00 90.44 329 ALA A O 1
ATOM 2487 N N . LEU A 1 330 ? 11.481 -3.911 -36.969 1.00 90.56 330 LEU A N 1
ATOM 2488 C CA . LEU A 1 330 ? 10.063 -3.942 -36.610 1.00 90.56 330 LEU A CA 1
ATOM 2489 C C . LEU A 1 330 ? 9.254 -4.822 -37.569 1.00 90.56 330 LEU A C 1
ATOM 2491 O O . LEU A 1 330 ? 8.475 -5.653 -37.113 1.00 90.56 330 LEU A O 1
ATOM 2495 N N . ILE A 1 331 ? 9.452 -4.673 -38.879 1.00 91.12 331 ILE A N 1
ATOM 2496 C CA . ILE A 1 331 ? 8.741 -5.468 -39.894 1.00 91.12 331 ILE A CA 1
ATOM 2497 C C . ILE A 1 331 ? 9.047 -6.956 -39.723 1.00 91.12 331 ILE A C 1
ATOM 2499 O O . ILE A 1 331 ? 8.121 -7.759 -39.635 1.00 91.12 331 ILE A O 1
ATOM 2503 N N . GLN A 1 332 ? 10.327 -7.306 -39.555 1.00 87.69 332 GLN A N 1
ATOM 2504 C CA . GLN A 1 332 ? 10.746 -8.685 -39.285 1.00 87.69 332 GLN A CA 1
ATOM 2505 C C . GLN A 1 332 ? 10.096 -9.252 -38.013 1.00 87.69 332 GLN A C 1
ATOM 2507 O O . GLN A 1 332 ? 9.762 -10.433 -37.959 1.00 87.69 332 GLN A O 1
ATOM 2512 N N . LYS A 1 333 ? 9.897 -8.416 -36.985 1.00 87.19 333 LYS A N 1
ATOM 2513 C CA . LYS A 1 333 ? 9.261 -8.817 -35.721 1.00 87.19 333 LYS A CA 1
ATOM 2514 C C . LYS A 1 333 ? 7.745 -8.976 -35.811 1.00 87.19 333 LYS A C 1
ATOM 2516 O O . LYS A 1 333 ? 7.207 -9.811 -35.092 1.00 87.19 333 LYS A O 1
ATOM 2521 N N . LEU A 1 334 ? 7.062 -8.202 -36.651 1.00 85.19 334 LEU A N 1
ATOM 2522 C CA . LEU A 1 334 ? 5.606 -8.285 -36.813 1.00 85.19 334 LEU A CA 1
ATOM 2523 C C . LEU A 1 334 ? 5.162 -9.492 -37.653 1.00 85.19 334 LEU A C 1
ATOM 2525 O O . LEU A 1 334 ? 3.970 -9.768 -37.700 1.00 85.19 334 LEU A O 1
ATOM 2529 N N . VAL A 1 335 ? 6.097 -10.235 -38.263 1.00 77.81 335 VAL A N 1
ATOM 2530 C CA . VAL A 1 335 ? 5.841 -11.202 -39.344 1.00 77.81 335 VAL A CA 1
ATOM 2531 C C . VAL A 1 335 ? 5.269 -10.478 -40.572 1.00 77.81 335 VAL A C 1
ATOM 2533 O O . VAL A 1 335 ? 4.315 -9.707 -40.480 1.00 77.81 335 VAL A O 1
ATOM 2536 N N . ASP A 1 336 ? 5.831 -10.726 -41.757 1.00 72.25 336 ASP A N 1
ATOM 2537 C CA . ASP A 1 336 ? 5.552 -9.924 -42.965 1.00 72.25 336 ASP A CA 1
ATOM 2538 C C . ASP A 1 336 ? 4.053 -9.801 -43.305 1.00 72.25 336 ASP A C 1
ATOM 2540 O O . ASP A 1 336 ? 3.591 -8.768 -43.795 1.00 72.25 336 ASP A O 1
ATOM 2544 N N . THR A 1 337 ? 3.263 -10.829 -42.978 1.00 80.06 337 THR A N 1
ATOM 2545 C CA . THR A 1 337 ? 1.808 -10.851 -43.204 1.00 80.06 337 THR A CA 1
ATOM 2546 C C . THR A 1 337 ? 1.033 -9.845 -42.355 1.00 80.06 337 THR A C 1
ATOM 2548 O O . THR A 1 337 ? -0.030 -9.382 -42.772 1.00 80.06 337 THR A O 1
ATOM 2551 N N . GLU A 1 338 ? 1.531 -9.494 -41.174 1.00 90.50 338 GLU A N 1
ATOM 2552 C CA . GLU A 1 338 ? 0.917 -8.481 -40.328 1.00 90.50 338 GLU A CA 1
ATOM 2553 C C . GLU A 1 338 ? 1.390 -7.083 -40.716 1.00 90.50 338 GLU A C 1
ATOM 2555 O O . GLU A 1 338 ? 0.575 -6.170 -40.859 1.00 90.50 338 GLU A O 1
ATOM 2560 N N . ALA A 1 339 ? 2.691 -6.930 -40.973 1.00 88.94 339 ALA A N 1
ATOM 2561 C CA . ALA A 1 339 ? 3.260 -5.673 -41.441 1.00 88.94 339 ALA A CA 1
ATOM 2562 C C . ALA A 1 339 ? 2.543 -5.180 -42.711 1.00 88.94 339 ALA A C 1
ATOM 2564 O O . ALA A 1 339 ? 2.144 -4.019 -42.775 1.00 88.94 339 ALA A O 1
ATOM 2565 N N . ALA A 1 340 ? 2.260 -6.072 -43.668 1.00 89.81 340 ALA A N 1
ATOM 2566 C CA . ALA A 1 340 ? 1.518 -5.748 -44.890 1.00 89.81 340 ALA A CA 1
ATOM 2567 C C . ALA A 1 340 ? 0.069 -5.276 -44.642 1.00 89.81 340 ALA A C 1
ATOM 2569 O O . ALA A 1 340 ? -0.498 -4.529 -45.451 1.00 89.81 340 ALA A O 1
ATOM 2570 N N . LYS A 1 341 ? -0.548 -5.699 -43.529 1.00 94.81 341 LYS A N 1
ATOM 2571 C CA . LYS A 1 341 ? -1.893 -5.261 -43.123 1.00 94.81 341 LYS A CA 1
ATOM 2572 C C . LYS A 1 341 ? -1.875 -3.887 -42.466 1.00 94.81 341 LYS A C 1
ATOM 2574 O O . LYS A 1 341 ? -2.848 -3.164 -42.627 1.00 94.81 341 LYS A O 1
ATOM 2579 N N . LEU A 1 342 ? -0.803 -3.543 -41.750 1.00 96.25 342 LEU A N 1
ATOM 2580 C CA . LEU A 1 342 ? -0.717 -2.327 -40.934 1.00 96.25 342 LEU A CA 1
ATOM 2581 C C . LEU A 1 342 ? 0.038 -1.175 -41.607 1.00 96.25 342 LEU A C 1
ATOM 2583 O O . LEU A 1 342 ? -0.190 -0.017 -41.262 1.00 96.25 342 LEU A O 1
ATOM 2587 N N . ILE A 1 343 ? 0.940 -1.462 -42.545 1.00 95.88 343 ILE A N 1
ATOM 2588 C CA . ILE A 1 343 ? 1.819 -0.472 -43.174 1.00 95.88 343 ILE A CA 1
ATOM 2589 C C . ILE A 1 343 ? 1.401 -0.273 -44.631 1.00 95.88 343 ILE A C 1
ATOM 2591 O O . ILE A 1 343 ? 1.227 -1.232 -45.381 1.00 95.88 343 ILE A O 1
ATOM 2595 N N . ASP A 1 344 ? 1.223 0.988 -45.021 1.00 95.88 344 ASP A N 1
ATOM 2596 C CA . ASP A 1 344 ? 0.946 1.383 -46.405 1.00 95.88 344 ASP A CA 1
ATOM 2597 C C . ASP A 1 344 ? 2.252 1.579 -47.180 1.00 95.88 344 ASP A C 1
ATOM 2599 O O . ASP A 1 344 ? 2.499 0.933 -48.196 1.00 95.88 344 ASP A O 1
ATOM 2603 N N . LYS A 1 345 ? 3.117 2.461 -46.667 1.00 95.38 345 LYS A N 1
ATOM 2604 C CA . LYS A 1 345 ? 4.374 2.861 -47.307 1.00 95.38 345 LYS A CA 1
ATOM 2605 C C . LYS A 1 345 ? 5.467 3.092 -46.279 1.00 95.38 345 LYS A C 1
ATOM 2607 O O . LYS A 1 345 ? 5.196 3.436 -45.128 1.00 95.38 345 LYS A O 1
ATOM 2612 N N . ILE A 1 346 ? 6.710 2.960 -46.733 1.00 95.69 346 ILE A N 1
ATOM 2613 C CA . ILE A 1 346 ? 7.899 3.307 -45.960 1.00 95.69 346 ILE A CA 1
ATOM 2614 C C . ILE A 1 346 ? 8.755 4.249 -46.798 1.00 95.69 346 ILE A C 1
ATOM 2616 O O . ILE A 1 346 ? 9.075 3.946 -47.946 1.00 95.69 346 ILE A O 1
ATOM 2620 N N . ILE A 1 347 ? 9.124 5.386 -46.216 1.00 97.06 347 ILE A N 1
ATOM 2621 C CA . ILE A 1 347 ? 9.978 6.397 -46.834 1.00 97.06 347 ILE A CA 1
ATOM 2622 C C . ILE A 1 347 ? 11.282 6.441 -46.042 1.00 97.06 347 ILE A C 1
ATOM 2624 O O . ILE A 1 347 ? 11.301 6.854 -44.882 1.00 97.06 347 ILE A O 1
ATOM 2628 N N . PHE A 1 348 ? 12.370 5.992 -46.667 1.00 97.06 348 PHE A N 1
ATOM 2629 C CA . PHE A 1 348 ? 13.704 6.004 -46.073 1.00 97.06 348 PHE A CA 1
ATOM 2630 C C . PHE A 1 348 ? 14.470 7.264 -46.462 1.00 97.06 348 PHE A C 1
ATOM 2632 O O . PHE A 1 348 ? 14.621 7.567 -47.642 1.00 97.06 348 PHE A O 1
ATOM 2639 N N . ILE A 1 349 ? 14.999 7.961 -45.457 1.00 94.19 349 ILE A N 1
ATOM 2640 C CA . ILE A 1 349 ? 15.810 9.168 -45.620 1.00 94.19 349 ILE A CA 1
ATOM 2641 C C . ILE A 1 349 ? 17.180 8.904 -44.991 1.00 94.19 349 ILE A C 1
ATOM 2643 O O . ILE A 1 349 ? 17.277 8.687 -43.785 1.00 94.19 349 ILE A O 1
ATOM 2647 N N . ALA A 1 350 ? 18.240 8.900 -45.803 1.00 88.62 350 ALA A N 1
ATOM 2648 C CA . ALA A 1 350 ? 19.627 8.724 -45.347 1.00 88.62 350 ALA A CA 1
ATOM 2649 C C . ALA A 1 350 ? 19.859 7.482 -44.451 1.00 88.62 350 ALA A C 1
ATOM 2651 O O . ALA A 1 350 ? 20.598 7.534 -43.472 1.00 88.62 350 ALA A O 1
ATOM 2652 N N . VAL A 1 351 ? 19.201 6.358 -44.757 1.00 90.94 351 VAL A N 1
ATOM 2653 C CA . VAL A 1 351 ? 19.311 5.123 -43.962 1.00 90.94 351 VAL A CA 1
ATOM 2654 C C . VAL A 1 351 ? 20.596 4.373 -44.336 1.00 90.94 351 VAL A C 1
ATOM 2656 O O . VAL A 1 351 ? 20.756 4.031 -45.510 1.00 90.94 351 VAL A O 1
ATOM 2659 N N . PRO A 1 352 ? 21.488 4.056 -43.379 1.00 89.19 352 PRO A N 1
ATOM 2660 C CA . PRO A 1 352 ? 22.779 3.427 -43.659 1.00 89.19 352 PRO A CA 1
ATOM 2661 C C . PRO A 1 352 ? 22.631 1.917 -43.892 1.00 89.19 352 PRO A C 1
ATOM 2663 O O . PRO A 1 352 ? 22.969 1.097 -43.045 1.00 89.19 352 PRO A O 1
ATOM 2666 N N . GLN A 1 353 ? 22.095 1.538 -45.055 1.00 89.12 353 GLN A N 1
ATOM 2667 C CA . GLN A 1 353 ? 21.723 0.151 -45.379 1.00 89.12 353 GLN A CA 1
ATOM 2668 C C . GLN A 1 353 ? 22.886 -0.847 -45.286 1.00 89.12 353 GLN A C 1
ATOM 2670 O O . GLN A 1 353 ? 22.669 -1.998 -44.918 1.00 89.12 353 GLN A O 1
ATOM 2675 N N . ALA A 1 354 ? 24.096 -0.411 -45.637 1.00 89.31 354 ALA A N 1
ATOM 2676 C CA . ALA A 1 354 ? 25.309 -1.223 -45.595 1.00 89.31 354 ALA A CA 1
ATOM 2677 C C . ALA A 1 354 ? 26.295 -0.762 -44.506 1.00 89.31 354 ALA A C 1
ATOM 2679 O O . ALA A 1 354 ? 27.398 -1.299 -44.446 1.00 89.31 354 ALA A O 1
ATOM 2680 N N . GLY A 1 355 ? 25.905 0.198 -43.658 1.00 87.88 355 GLY A N 1
ATOM 2681 C CA . GLY A 1 355 ? 26.767 0.876 -42.686 1.00 87.88 355 GLY A CA 1
ATOM 2682 C C . GLY A 1 355 ? 27.304 2.231 -43.169 1.00 87.88 355 GLY A C 1
ATOM 2683 O O . GLY A 1 355 ? 27.048 2.660 -44.295 1.00 87.88 355 GLY A O 1
ATOM 2684 N N . THR A 1 356 ? 28.044 2.902 -42.289 1.00 87.25 356 THR A N 1
ATOM 2685 C CA . THR A 1 356 ? 28.584 4.256 -42.447 1.00 87.25 356 THR A CA 1
ATOM 2686 C C . THR A 1 356 ? 30.068 4.250 -42.056 1.00 87.25 356 THR A C 1
ATOM 2688 O O . THR A 1 356 ? 30.368 4.129 -40.868 1.00 87.25 356 THR A O 1
ATOM 2691 N N . PRO A 1 357 ? 31.021 4.438 -42.990 1.00 85.75 357 PRO A N 1
ATOM 2692 C CA . PRO A 1 357 ? 32.458 4.449 -42.677 1.00 85.75 357 PRO A CA 1
ATOM 2693 C C . PRO A 1 357 ? 32.848 5.428 -41.571 1.00 85.75 357 PRO A C 1
ATOM 2695 O O . PRO A 1 357 ? 33.703 5.140 -40.745 1.00 85.75 357 PRO A O 1
ATOM 2698 N N . GLN A 1 358 ? 32.162 6.564 -41.496 1.00 78.38 358 GLN A N 1
ATOM 2699 C CA . GLN A 1 358 ? 32.388 7.571 -40.465 1.00 78.38 358 GLN A CA 1
ATOM 2700 C C . GLN A 1 358 ? 32.166 7.060 -39.030 1.00 78.38 358 GLN A C 1
ATOM 2702 O O . GLN A 1 358 ? 32.774 7.586 -38.098 1.00 78.38 358 GLN A O 1
ATOM 2707 N N . ALA A 1 359 ? 31.362 6.007 -38.831 1.00 80.94 359 ALA A N 1
ATOM 2708 C CA . ALA A 1 359 ? 31.203 5.376 -37.520 1.00 80.94 359 ALA A CA 1
ATOM 2709 C C . ALA A 1 359 ? 32.541 4.844 -36.973 1.00 80.94 359 ALA A C 1
ATOM 2711 O O . ALA A 1 359 ? 32.773 4.910 -35.770 1.00 80.94 359 ALA A O 1
ATOM 2712 N N . ILE A 1 360 ? 33.453 4.410 -37.855 1.00 84.38 360 ILE A N 1
ATOM 2713 C CA . ILE A 1 360 ? 34.804 3.956 -37.492 1.00 84.38 360 ILE A CA 1
ATOM 2714 C C . ILE A 1 360 ? 35.583 5.099 -36.834 1.00 84.38 360 ILE A C 1
ATOM 2716 O O . ILE A 1 360 ? 36.105 4.947 -35.733 1.00 84.38 360 ILE A O 1
ATOM 2720 N N . SER A 1 361 ? 35.597 6.278 -37.464 1.00 77.00 361 SER A N 1
ATOM 2721 C CA . SER A 1 361 ? 36.275 7.452 -36.901 1.00 77.00 361 SER A CA 1
ATOM 2722 C C . SER A 1 361 ? 35.642 7.946 -35.596 1.00 77.00 361 SER A C 1
ATOM 2724 O O . SER A 1 361 ? 36.360 8.394 -34.702 1.00 77.00 361 SER A O 1
ATOM 2726 N N . ALA A 1 362 ? 34.317 7.835 -35.456 1.00 74.88 362 ALA A N 1
ATOM 2727 C CA . ALA A 1 362 ? 33.614 8.238 -34.241 1.00 74.88 362 ALA A CA 1
ATOM 2728 C C . ALA A 1 362 ? 33.996 7.353 -33.044 1.00 74.88 362 ALA A C 1
ATOM 2730 O O . ALA A 1 362 ? 34.250 7.876 -31.962 1.00 74.88 362 ALA A O 1
ATOM 2731 N N . ILE A 1 363 ? 34.098 6.037 -33.257 1.00 77.25 363 ILE A N 1
ATOM 2732 C CA . ILE A 1 363 ? 34.484 5.068 -32.222 1.00 77.25 363 ILE A CA 1
ATOM 2733 C C . ILE A 1 363 ? 35.957 5.248 -31.820 1.00 77.25 363 ILE A C 1
ATOM 2735 O O . ILE A 1 363 ? 36.267 5.311 -30.634 1.00 77.25 363 ILE A O 1
ATOM 2739 N N . LEU A 1 364 ? 36.867 5.375 -32.792 1.00 79.19 364 LEU A N 1
ATOM 2740 C CA . LEU A 1 364 ? 38.313 5.380 -32.522 1.00 79.19 364 LEU A CA 1
ATOM 2741 C C . LEU A 1 364 ? 38.843 6.724 -32.019 1.00 79.19 364 LEU A C 1
ATOM 2743 O O . LEU A 1 364 ? 39.740 6.776 -31.177 1.00 79.19 364 LEU A O 1
ATOM 2747 N N . HI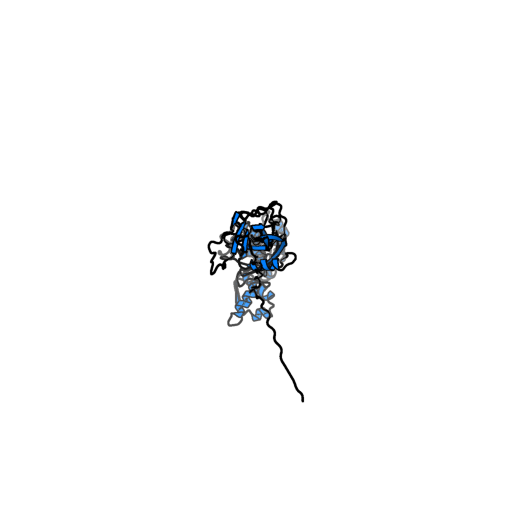S A 1 365 ? 38.307 7.825 -32.540 1.00 77.25 365 HIS A N 1
ATOM 2748 C CA . HIS A 1 365 ? 38.884 9.153 -32.333 1.00 77.25 365 HIS A CA 1
ATOM 2749 C C . HIS A 1 365 ? 37.936 10.123 -31.625 1.00 77.25 365 HIS A C 1
ATOM 2751 O O . HIS A 1 365 ? 38.354 11.226 -31.289 1.00 77.25 365 HIS A O 1
ATOM 2757 N N . GLY A 1 366 ? 36.672 9.743 -31.396 1.00 66.94 366 GLY A N 1
ATOM 2758 C CA . GLY A 1 366 ? 35.661 10.655 -30.847 1.00 66.94 366 GLY A CA 1
ATOM 2759 C C . GLY A 1 366 ? 35.402 11.869 -31.746 1.00 66.94 366 GLY A C 1
ATOM 2760 O O . GLY A 1 366 ? 35.008 12.916 -31.245 1.00 66.94 366 GLY A O 1
ATOM 2761 N N . TYR A 1 367 ? 35.707 11.756 -33.047 1.00 58.31 367 TYR A N 1
ATOM 2762 C CA . TYR A 1 367 ? 36.051 12.901 -33.893 1.00 58.31 367 TYR A CA 1
ATOM 2763 C C . TYR A 1 367 ? 34.889 13.849 -34.237 1.00 58.31 367 TYR A C 1
ATOM 2765 O O . TYR A 1 367 ? 33.781 13.427 -34.575 1.00 58.31 367 TYR A O 1
ATOM 2773 N N . GLU A 1 368 ? 35.224 15.144 -34.249 1.00 53.22 368 GLU A N 1
ATOM 2774 C CA . GLU A 1 368 ? 34.383 16.335 -34.439 1.00 53.22 368 GLU A CA 1
ATOM 2775 C C . GLU A 1 368 ? 34.210 16.775 -35.911 1.00 53.22 368 GLU A C 1
ATOM 2777 O O . GLU A 1 368 ? 34.222 17.968 -36.215 1.00 53.22 368 GLU A O 1
ATOM 2782 N N . GLN A 1 369 ? 34.030 15.858 -36.869 1.00 46.69 369 GLN A N 1
ATOM 2783 C CA . GLN A 1 369 ? 33.674 16.256 -38.242 1.00 46.69 369 GLN A CA 1
ATOM 2784 C C . GLN A 1 369 ? 32.595 15.360 -38.860 1.00 46.69 369 GLN A C 1
ATOM 2786 O O . GLN A 1 369 ? 32.884 14.313 -39.429 1.00 46.69 369 GLN A O 1
ATOM 2791 N N . GLY A 1 370 ? 31.343 15.840 -38.808 1.00 42.03 370 GLY A N 1
ATOM 2792 C CA . GLY A 1 370 ? 30.453 15.820 -39.977 1.00 42.03 370 GLY A CA 1
ATOM 2793 C C . GLY A 1 370 ? 29.368 14.742 -40.109 1.00 42.03 370 GLY A C 1
ATOM 2794 O O . GLY A 1 370 ? 29.280 14.140 -41.169 1.00 42.03 370 GLY A O 1
ATOM 2795 N N . LEU A 1 371 ? 28.507 14.525 -39.114 1.00 44.06 371 LEU A N 1
ATOM 2796 C CA . LEU A 1 371 ? 27.065 14.254 -39.325 1.00 44.06 371 LEU A CA 1
ATOM 2797 C C . LEU A 1 371 ? 26.328 15.404 -38.612 1.00 44.06 371 LEU A C 1
ATOM 2799 O O . LEU A 1 371 ? 26.920 15.964 -37.691 1.00 44.06 371 LEU A O 1
ATOM 2803 N N . PRO A 1 372 ? 25.156 15.867 -39.093 1.00 43.41 372 PRO A N 1
ATOM 2804 C CA . PRO A 1 372 ? 24.735 17.271 -39.006 1.00 43.41 372 PRO A CA 1
ATOM 2805 C C . PRO A 1 372 ? 24.874 17.842 -37.592 1.00 43.41 372 PRO A C 1
ATOM 2807 O O . PRO A 1 372 ? 24.574 17.150 -36.621 1.00 43.41 372 PRO A O 1
ATOM 2810 N N . LYS A 1 373 ? 25.314 19.108 -37.519 1.00 46.22 373 LYS A N 1
ATOM 2811 C CA . LYS A 1 373 ? 25.692 19.905 -36.332 1.00 46.22 373 LYS A CA 1
ATOM 2812 C C . LYS A 1 373 ? 24.725 19.873 -35.126 1.00 46.22 373 LYS A C 1
ATOM 2814 O O . LYS A 1 373 ? 25.050 20.452 -34.096 1.00 46.22 373 LYS A O 1
ATOM 2819 N N . ASP A 1 374 ? 23.590 19.186 -35.212 1.00 43.59 374 ASP A N 1
ATOM 2820 C CA . ASP A 1 374 ? 22.410 19.426 -34.386 1.00 43.59 374 ASP A CA 1
ATOM 2821 C C . ASP A 1 374 ? 22.078 18.337 -33.346 1.00 43.59 374 ASP A C 1
ATOM 2823 O O . ASP A 1 374 ? 21.136 18.539 -32.589 1.00 43.59 374 ASP A O 1
ATOM 2827 N N . TRP A 1 375 ? 22.797 17.201 -33.246 1.00 45.59 375 TRP A N 1
ATOM 2828 C CA . TRP A 1 375 ? 22.389 16.128 -32.300 1.00 45.59 375 TRP A CA 1
ATOM 2829 C C . TRP A 1 375 ? 23.348 15.798 -31.135 1.00 45.59 375 TRP A C 1
ATOM 2831 O O . TRP A 1 375 ? 22.865 15.429 -30.071 1.00 45.59 375 TRP A O 1
ATOM 2841 N N . LEU A 1 376 ? 24.677 15.939 -31.276 1.00 44.94 376 LEU A N 1
ATOM 2842 C CA . LEU A 1 376 ? 25.649 15.540 -30.225 1.00 44.94 376 LEU A CA 1
ATOM 2843 C C . LEU A 1 376 ? 26.926 16.405 -30.163 1.00 44.94 376 LEU A C 1
ATOM 2845 O O . LEU A 1 376 ? 27.621 16.386 -29.152 1.00 44.94 376 LEU A O 1
ATOM 2849 N N . SER A 1 377 ? 27.258 17.172 -31.206 1.00 44.50 377 SER A N 1
ATOM 2850 C CA . SER A 1 377 ? 28.607 17.735 -31.406 1.00 44.50 377 SER A CA 1
ATOM 2851 C C . SER A 1 377 ? 28.842 19.139 -30.835 1.00 44.50 377 SER A C 1
ATOM 2853 O O . SER A 1 377 ? 29.848 19.757 -31.159 1.00 44.50 377 SER A O 1
ATOM 2855 N N . VAL A 1 378 ? 27.928 19.675 -30.025 1.00 46.91 378 VAL A N 1
ATOM 2856 C CA . VAL A 1 378 ? 28.112 20.995 -29.382 1.00 46.91 378 VAL A CA 1
ATOM 2857 C C . VAL A 1 378 ? 28.488 20.861 -27.895 1.00 46.91 378 VAL A C 1
ATOM 2859 O O . VAL A 1 378 ? 28.895 21.841 -27.282 1.00 46.91 378 VAL A O 1
ATOM 2862 N N . PHE A 1 379 ? 28.409 19.656 -27.305 1.00 47.91 379 PHE A N 1
ATOM 2863 C CA . PHE A 1 379 ? 28.434 19.491 -25.841 1.00 47.91 379 PHE A CA 1
ATOM 2864 C C . PHE A 1 379 ? 29.355 18.388 -25.281 1.00 47.91 379 PHE A C 1
ATOM 2866 O O . PHE A 1 379 ? 29.393 18.230 -24.063 1.00 47.91 379 PHE A O 1
ATOM 2873 N N . LEU A 1 380 ? 30.091 17.622 -26.100 1.00 61.38 380 LEU A N 1
ATOM 2874 C CA . LEU A 1 380 ? 30.907 16.492 -25.619 1.00 61.38 380 LEU A CA 1
ATOM 2875 C C . LEU A 1 380 ? 32.372 16.610 -26.043 1.00 61.38 380 LEU A C 1
ATOM 2877 O O . LEU A 1 380 ? 32.649 16.857 -27.211 1.00 61.38 380 LEU A O 1
ATOM 2881 N N . SER A 1 381 ? 33.300 16.361 -25.111 1.00 71.62 381 SER A N 1
ATOM 2882 C CA . SER A 1 381 ? 34.720 16.217 -25.452 1.00 71.62 381 SER A CA 1
ATOM 2883 C C . SER A 1 381 ? 34.965 14.926 -26.251 1.00 71.62 381 SER A C 1
ATOM 2885 O O . SER A 1 381 ? 34.221 13.953 -26.064 1.00 71.62 381 SER A O 1
ATOM 2887 N N . PRO A 1 382 ? 36.024 14.845 -27.076 1.00 72.00 382 PRO A N 1
ATOM 2888 C CA . PRO A 1 382 ? 36.392 13.617 -27.786 1.00 72.00 382 PRO A CA 1
ATOM 2889 C C . PRO A 1 382 ? 36.566 12.389 -26.871 1.00 72.00 382 PRO A C 1
ATOM 2891 O O . PRO A 1 382 ? 36.211 11.272 -27.245 1.00 72.00 382 PRO A O 1
ATOM 2894 N N . GLU A 1 383 ? 37.061 12.556 -25.642 1.00 75.75 383 GLU A N 1
ATOM 2895 C CA . GLU A 1 383 ? 37.160 11.481 -24.636 1.00 75.75 383 GLU A CA 1
ATOM 2896 C C . GLU A 1 383 ? 35.778 10.990 -24.190 1.00 75.75 383 GLU A C 1
ATOM 2898 O O . GLU A 1 383 ? 35.535 9.784 -24.074 1.00 75.75 383 GLU A O 1
ATOM 2903 N N . THR A 1 384 ? 34.854 11.928 -23.973 1.00 74.00 384 THR A N 1
ATOM 2904 C CA . THR A 1 384 ? 33.476 11.625 -23.578 1.00 74.00 384 THR A CA 1
ATOM 2905 C C . THR A 1 384 ? 32.730 10.952 -24.729 1.00 74.00 384 THR A C 1
ATOM 2907 O O . THR A 1 384 ? 32.014 9.977 -24.513 1.00 74.00 384 THR A O 1
ATOM 2910 N N . ALA A 1 385 ? 32.953 11.401 -25.967 1.00 72.69 385 ALA A N 1
ATOM 2911 C CA . ALA A 1 385 ? 32.384 10.801 -27.169 1.00 72.69 385 ALA A CA 1
ATOM 2912 C C . ALA A 1 385 ? 32.887 9.365 -27.401 1.00 72.69 385 ALA A C 1
ATOM 2914 O O . ALA A 1 385 ? 32.090 8.487 -27.734 1.00 72.69 385 ALA A O 1
ATOM 2915 N N . ARG A 1 386 ? 34.177 9.087 -27.162 1.00 75.50 386 ARG A N 1
ATOM 2916 C CA . ARG A 1 386 ? 34.725 7.716 -27.202 1.00 75.50 386 ARG A CA 1
ATOM 2917 C C . ARG A 1 386 ? 34.110 6.829 -26.125 1.00 75.50 386 ARG A C 1
ATOM 2919 O O . ARG A 1 386 ? 33.651 5.734 -26.427 1.00 75.50 386 ARG A O 1
ATOM 2926 N N . THR A 1 387 ? 34.015 7.326 -24.891 1.00 79.19 387 THR A N 1
ATOM 2927 C CA . THR A 1 387 ? 33.355 6.594 -23.796 1.00 79.19 387 THR A CA 1
ATOM 2928 C C . THR A 1 387 ? 31.895 6.284 -24.131 1.00 79.19 387 THR A C 1
ATOM 2930 O O . THR A 1 387 ? 31.442 5.156 -23.947 1.00 79.19 387 THR A O 1
ATOM 2933 N N . LEU A 1 388 ? 31.159 7.260 -24.665 1.00 75.62 388 LEU A N 1
ATOM 2934 C CA . LEU A 1 388 ? 29.766 7.087 -25.065 1.00 75.62 388 LEU A CA 1
ATOM 2935 C C . LEU A 1 388 ? 29.626 6.062 -26.195 1.00 75.62 388 LEU A C 1
ATOM 2937 O O . LEU A 1 388 ? 28.811 5.152 -26.093 1.00 75.62 388 LEU A O 1
ATOM 2941 N N . THR A 1 389 ? 30.413 6.190 -27.265 1.00 74.56 389 THR A N 1
ATOM 2942 C CA . THR A 1 389 ? 30.324 5.302 -28.436 1.00 74.56 389 THR A CA 1
ATOM 2943 C C . THR A 1 389 ? 30.746 3.870 -28.119 1.00 74.56 389 THR A C 1
ATOM 2945 O O . THR A 1 389 ? 30.059 2.949 -28.557 1.00 74.56 389 THR A O 1
ATOM 2948 N N . ALA A 1 390 ? 31.776 3.671 -27.289 1.00 76.56 390 ALA A N 1
ATOM 2949 C CA . ALA A 1 390 ? 32.190 2.349 -26.816 1.00 76.56 390 ALA A CA 1
ATOM 2950 C C . ALA A 1 390 ? 31.098 1.640 -25.992 1.00 76.56 390 ALA A C 1
ATOM 2952 O O . ALA A 1 390 ? 30.961 0.420 -26.041 1.00 76.56 390 ALA A O 1
ATOM 2953 N N . ASN A 1 391 ? 30.278 2.404 -25.262 1.00 79.56 391 ASN A N 1
ATOM 2954 C CA . ASN A 1 391 ? 29.206 1.874 -24.412 1.00 79.56 391 ASN A CA 1
ATOM 2955 C C . ASN A 1 391 ? 27.814 1.951 -25.055 1.00 79.56 391 ASN A C 1
ATOM 2957 O O . ASN A 1 391 ? 26.810 1.692 -24.392 1.00 79.56 391 ASN A O 1
ATOM 2961 N N . MET A 1 392 ? 27.727 2.296 -26.340 1.00 78.69 392 MET A N 1
ATOM 2962 C CA . MET A 1 392 ? 26.464 2.431 -27.057 1.00 78.69 392 MET A CA 1
ATOM 2963 C C . MET A 1 392 ? 26.351 1.330 -28.121 1.00 78.69 392 MET A C 1
ATOM 2965 O O . MET A 1 392 ? 26.815 1.523 -29.245 1.00 78.69 392 MET A O 1
ATOM 2969 N N . PRO A 1 393 ? 25.676 0.194 -27.838 1.00 81.81 393 PRO A N 1
ATOM 2970 C CA . PRO A 1 393 ? 25.535 -0.912 -28.791 1.00 81.81 393 PRO A CA 1
ATOM 2971 C C . PRO A 1 393 ? 25.019 -0.491 -30.175 1.00 81.81 393 PRO A C 1
ATOM 2973 O O . PRO A 1 393 ? 25.421 -1.054 -31.191 1.00 81.81 393 PRO A O 1
ATOM 2976 N N . SER A 1 394 ? 24.168 0.539 -30.249 1.00 76.75 394 SER A N 1
ATOM 2977 C CA . SER A 1 394 ? 23.663 1.057 -31.524 1.00 76.75 394 SER A CA 1
ATOM 2978 C C . SER A 1 394 ? 24.727 1.714 -32.406 1.00 76.75 394 SER A C 1
ATOM 2980 O O . SER A 1 394 ? 24.506 1.800 -33.609 1.00 76.75 394 SER A O 1
ATOM 2982 N N . ALA A 1 395 ? 25.865 2.158 -31.859 1.00 78.81 395 ALA A N 1
ATOM 2983 C CA . ALA A 1 395 ? 26.980 2.683 -32.652 1.00 78.81 395 ALA A CA 1
ATOM 2984 C C . ALA A 1 395 ? 27.576 1.597 -33.561 1.00 78.81 395 ALA A C 1
ATOM 2986 O O . ALA A 1 395 ? 27.846 1.842 -34.735 1.00 78.81 395 ALA A O 1
ATOM 2987 N N . TYR A 1 396 ? 27.696 0.372 -33.046 1.00 82.50 396 TYR A N 1
ATOM 2988 C CA . TYR A 1 396 ? 28.259 -0.767 -33.773 1.00 82.50 396 TYR A CA 1
ATOM 2989 C C . TYR A 1 396 ? 27.358 -1.246 -34.917 1.00 82.50 396 TYR A C 1
ATOM 2991 O O . TYR A 1 396 ? 27.861 -1.719 -35.933 1.00 82.50 396 TYR A O 1
ATOM 2999 N N . ASN A 1 397 ? 26.039 -1.040 -34.815 1.00 82.31 397 ASN A N 1
ATOM 3000 C CA . ASN A 1 397 ? 25.097 -1.317 -35.909 1.00 82.31 397 ASN A CA 1
ATOM 3001 C C . ASN A 1 397 ? 25.324 -0.425 -37.142 1.00 82.31 397 ASN A C 1
ATOM 3003 O O . ASN A 1 397 ? 24.798 -0.722 -38.212 1.00 82.31 397 ASN A O 1
ATOM 3007 N N . LEU A 1 398 ? 26.067 0.676 -36.991 1.00 85.62 398 LEU A N 1
ATOM 3008 C CA . LEU A 1 398 ? 26.384 1.606 -38.073 1.00 85.62 398 LEU A CA 1
ATOM 3009 C C . LEU A 1 398 ? 27.731 1.306 -38.734 1.00 85.62 398 LEU A C 1
ATOM 3011 O O . LEU A 1 398 ? 28.071 1.977 -39.704 1.00 85.62 398 LEU A O 1
ATOM 3015 N N . LEU A 1 399 ? 28.506 0.333 -38.246 1.00 89.06 399 LEU A N 1
ATOM 3016 C CA . LEU A 1 399 ? 29.763 -0.045 -38.886 1.00 89.06 399 LEU A CA 1
ATOM 3017 C C . LEU A 1 399 ? 29.511 -0.614 -40.295 1.00 89.06 399 LEU A C 1
ATOM 3019 O O . LEU A 1 399 ? 28.504 -1.297 -40.507 1.00 89.06 399 LEU A O 1
ATOM 3023 N N . PRO A 1 400 ? 30.408 -0.358 -41.267 1.00 91.75 400 PRO A N 1
ATOM 3024 C CA . PRO A 1 400 ? 30.350 -0.994 -42.577 1.00 91.75 400 PRO A CA 1
ATOM 3025 C C . PRO A 1 400 ? 30.216 -2.518 -42.479 1.00 91.75 400 PRO A C 1
ATOM 3027 O O . PRO A 1 400 ? 31.050 -3.208 -41.896 1.00 91.75 400 PRO A O 1
ATOM 3030 N N . SER A 1 401 ? 29.149 -3.044 -43.072 1.00 90.69 401 SER A N 1
ATOM 3031 C CA . SER A 1 401 ? 28.947 -4.482 -43.256 1.00 90.69 401 SER A CA 1
ATOM 3032 C C . SER A 1 401 ? 29.907 -5.036 -44.313 1.00 90.69 401 SER A C 1
ATOM 3034 O O . SER A 1 401 ? 30.435 -4.287 -45.129 1.00 90.69 401 SER A O 1
ATOM 3036 N N . ALA A 1 402 ? 30.070 -6.360 -44.391 1.00 90.38 402 ALA A N 1
ATOM 3037 C CA . ALA A 1 402 ? 30.844 -6.979 -45.475 1.00 90.38 402 ALA A CA 1
ATOM 3038 C C . ALA A 1 402 ? 30.329 -6.575 -46.873 1.00 90.38 402 ALA A C 1
ATOM 3040 O O . ALA A 1 402 ? 31.121 -6.350 -47.783 1.00 90.38 402 ALA A O 1
ATOM 3041 N N . ASN A 1 403 ? 29.012 -6.387 -47.020 1.00 90.06 403 ASN A N 1
ATOM 3042 C CA . ASN A 1 403 ? 28.408 -5.945 -48.276 1.00 90.06 403 ASN A CA 1
ATOM 3043 C C . ASN A 1 403 ? 28.778 -4.504 -48.650 1.00 90.06 403 ASN A C 1
ATOM 3045 O O . ASN A 1 403 ? 28.716 -4.174 -49.829 1.00 90.06 403 ASN A O 1
ATOM 3049 N N . TYR A 1 404 ? 29.177 -3.647 -47.703 1.00 92.00 404 TYR A N 1
ATOM 3050 C CA . TYR A 1 404 ? 29.614 -2.278 -48.008 1.00 92.00 404 TYR A CA 1
ATOM 3051 C C . TYR A 1 404 ? 30.730 -2.268 -49.061 1.00 92.00 404 TYR A C 1
ATOM 3053 O O . TYR A 1 404 ? 30.652 -1.538 -50.047 1.00 92.00 404 TYR A O 1
ATOM 3061 N N . PHE A 1 405 ? 31.704 -3.161 -48.894 1.00 91.44 405 PHE A N 1
ATOM 3062 C CA . PHE A 1 405 ? 32.878 -3.290 -49.758 1.00 91.44 405 PHE A CA 1
ATOM 3063 C C . PHE A 1 405 ? 32.564 -3.881 -51.141 1.00 91.44 405 PHE A C 1
ATOM 3065 O O . PHE A 1 405 ? 33.416 -3.887 -52.018 1.00 91.44 405 PHE A O 1
ATOM 3072 N N . THR A 1 406 ? 31.328 -4.340 -51.375 1.00 89.31 406 THR A N 1
ATOM 3073 C CA . THR A 1 406 ? 30.859 -4.700 -52.727 1.00 89.31 406 THR A CA 1
ATOM 3074 C C . THR A 1 406 ? 30.364 -3.488 -53.520 1.00 89.31 406 THR A C 1
ATOM 3076 O O . THR A 1 406 ? 30.261 -3.555 -54.742 1.00 89.31 406 THR A O 1
ATOM 3079 N N . TYR A 1 407 ? 30.055 -2.381 -52.834 1.00 87.00 407 TYR A N 1
ATOM 3080 C CA . TYR A 1 407 ? 29.565 -1.140 -53.441 1.00 87.00 407 TYR A CA 1
ATOM 3081 C C . TYR A 1 407 ? 30.639 -0.056 -53.522 1.00 87.00 407 TYR A C 1
ATOM 3083 O O . TYR A 1 407 ? 30.571 0.805 -54.397 1.00 87.00 407 TYR A O 1
ATOM 3091 N N . VAL A 1 408 ? 31.587 -0.061 -52.583 1.00 87.88 408 VAL A N 1
ATOM 3092 C CA . VAL A 1 408 ? 32.619 0.967 -52.448 1.00 87.88 408 VAL A CA 1
ATOM 3093 C C . VAL A 1 408 ? 33.979 0.301 -52.292 1.00 87.88 408 VAL A C 1
ATOM 3095 O O . VAL A 1 408 ? 34.213 -0.399 -51.313 1.00 87.88 408 VAL A O 1
ATOM 3098 N N . ASP A 1 409 ? 34.868 0.571 -53.245 1.00 86.88 409 ASP A N 1
ATOM 3099 C CA . ASP A 1 409 ? 36.231 0.021 -53.291 1.00 86.88 409 ASP A CA 1
ATOM 3100 C C . ASP A 1 409 ? 37.236 0.845 -52.458 1.00 86.88 409 ASP A C 1
ATOM 3102 O O . ASP A 1 409 ? 38.334 0.401 -52.130 1.00 86.88 409 ASP A O 1
ATOM 3106 N N . ASN A 1 410 ? 36.866 2.071 -52.070 1.00 89.62 410 ASN A N 1
ATOM 3107 C CA . ASN A 1 410 ? 37.724 2.926 -51.256 1.00 89.62 410 ASN A CA 1
ATOM 3108 C C . ASN A 1 410 ? 37.973 2.309 -49.865 1.00 89.62 410 ASN A C 1
ATOM 3110 O O . ASN A 1 410 ? 37.009 1.961 -49.171 1.00 89.62 410 ASN A O 1
ATOM 3114 N N . PRO A 1 411 ? 39.235 2.266 -49.397 1.00 90.69 411 PRO A N 1
ATOM 3115 C CA . PRO A 1 411 ? 39.550 1.766 -48.068 1.00 90.69 411 PRO A CA 1
ATOM 3116 C C . PRO A 1 411 ? 38.935 2.661 -46.990 1.00 90.69 411 PRO A C 1
ATOM 3118 O O . PRO A 1 411 ? 38.938 3.889 -47.097 1.00 90.69 411 PRO A O 1
ATOM 3121 N N . VAL A 1 412 ? 38.434 2.036 -45.927 1.00 91.31 412 VAL A N 1
ATOM 3122 C CA . VAL A 1 412 ? 37.792 2.735 -44.801 1.00 91.31 412 VAL A CA 1
ATOM 3123 C C . VAL A 1 412 ? 38.783 3.136 -43.709 1.00 91.31 412 VAL A C 1
ATOM 3125 O O . VAL A 1 412 ? 38.489 4.023 -42.914 1.00 91.31 412 VAL A O 1
ATOM 3128 N N . VAL A 1 413 ? 39.964 2.511 -43.684 1.00 90.62 413 VAL A N 1
ATOM 3129 C CA . VAL A 1 413 ? 41.090 2.872 -42.810 1.00 90.62 413 VAL A CA 1
ATOM 3130 C C . VAL A 1 413 ? 42.369 2.850 -43.634 1.00 90.62 413 VAL A C 1
ATOM 3132 O O . VAL A 1 413 ? 42.588 1.933 -44.428 1.00 90.62 413 VAL A O 1
ATOM 3135 N N . LYS A 1 414 ? 43.227 3.847 -43.418 1.00 91.56 414 LYS A N 1
ATOM 3136 C CA . LYS A 1 414 ? 44.584 3.910 -43.958 1.00 91.56 414 LYS A CA 1
ATOM 3137 C C . LYS A 1 414 ? 45.542 4.239 -42.822 1.00 91.56 414 LYS A C 1
ATOM 3139 O O . LYS A 1 414 ? 45.313 5.203 -42.096 1.00 91.56 414 LYS A O 1
ATOM 3144 N N . PHE A 1 415 ? 46.601 3.451 -42.690 1.00 90.94 415 PHE A N 1
ATOM 3145 C CA . PHE A 1 415 ? 47.668 3.714 -41.730 1.00 90.94 415 PHE A CA 1
ATOM 3146 C C . PHE A 1 415 ? 48.748 4.567 -42.399 1.00 90.94 415 PHE A C 1
ATOM 3148 O O . PHE A 1 415 ? 49.093 4.333 -43.558 1.00 90.94 415 PHE A O 1
ATOM 3155 N N . ASP A 1 416 ? 49.257 5.571 -41.685 1.00 91.25 416 ASP A N 1
ATOM 3156 C CA . ASP A 1 416 ? 50.417 6.345 -42.134 1.00 91.25 416 ASP A CA 1
ATOM 3157 C C . ASP A 1 416 ? 51.701 5.497 -42.032 1.00 91.25 416 ASP A C 1
ATOM 3159 O O . ASP A 1 416 ? 51.685 4.462 -41.367 1.00 91.25 416 ASP A O 1
ATOM 3163 N N . ASP A 1 417 ? 52.795 5.906 -42.681 1.00 91.88 417 ASP A N 1
ATOM 3164 C CA . ASP A 1 417 ? 54.057 5.146 -42.743 1.00 91.88 417 ASP A CA 1
ATOM 3165 C C . ASP A 1 417 ? 54.981 5.334 -41.520 1.00 91.88 417 ASP A C 1
ATOM 3167 O O . ASP A 1 417 ? 56.095 4.815 -41.500 1.00 91.88 417 ASP A O 1
ATOM 3171 N N . SER A 1 418 ? 54.525 6.011 -40.464 1.00 92.56 418 SER A N 1
ATOM 3172 C CA . SER A 1 418 ? 55.271 6.227 -39.222 1.00 92.56 418 SER A CA 1
ATOM 3173 C C . SER A 1 418 ? 55.673 4.927 -38.524 1.00 92.56 418 SER A C 1
ATOM 3175 O O . SER A 1 418 ? 54.958 3.917 -38.566 1.00 92.56 418 SER A O 1
ATOM 3177 N N . ASP A 1 419 ? 56.797 4.961 -37.807 1.00 93.00 419 ASP A N 1
ATOM 3178 C CA . ASP A 1 419 ? 57.246 3.835 -36.978 1.00 93.00 419 ASP A CA 1
ATOM 3179 C C . ASP A 1 419 ? 56.234 3.499 -35.873 1.00 93.00 419 ASP A C 1
ATOM 3181 O O . ASP A 1 419 ? 56.071 2.335 -35.509 1.00 93.00 419 ASP A O 1
ATOM 3185 N N . PHE A 1 420 ? 55.482 4.499 -35.397 1.00 91.06 420 PHE A N 1
ATOM 3186 C CA . PHE A 1 420 ? 54.431 4.324 -34.394 1.00 91.06 420 PHE A CA 1
ATOM 3187 C C . PHE A 1 420 ? 53.341 3.335 -34.845 1.00 91.06 420 PHE A C 1
ATOM 3189 O O . PHE A 1 420 ? 52.876 2.524 -34.046 1.00 91.06 420 PHE A O 1
ATOM 3196 N N . LEU A 1 421 ? 52.966 3.347 -36.130 1.00 91.00 421 LEU A N 1
ATOM 3197 C CA . LEU A 1 421 ? 51.939 2.456 -36.687 1.00 91.00 421 LEU A CA 1
ATOM 3198 C C . LEU A 1 421 ? 52.506 1.189 -37.355 1.00 91.00 421 LEU A C 1
ATOM 3200 O O . LEU A 1 421 ? 51.743 0.417 -37.941 1.00 91.00 421 LEU A O 1
ATOM 3204 N N . ALA A 1 422 ? 53.815 0.919 -37.250 1.00 91.75 422 ALA A N 1
ATOM 3205 C CA . ALA A 1 422 ? 54.451 -0.225 -37.915 1.00 91.75 422 ALA A CA 1
ATOM 3206 C C . ALA A 1 422 ? 53.833 -1.575 -37.504 1.00 91.75 422 ALA A C 1
ATOM 3208 O O . ALA A 1 422 ? 53.588 -2.432 -38.355 1.00 91.75 422 ALA A O 1
ATOM 3209 N N . ALA A 1 423 ? 53.500 -1.742 -36.220 1.00 90.75 423 ALA A N 1
ATOM 3210 C CA . ALA A 1 423 ? 52.836 -2.946 -35.716 1.00 90.75 423 ALA A CA 1
ATOM 3211 C C . ALA A 1 423 ? 51.407 -3.115 -36.270 1.00 90.75 423 ALA A C 1
ATOM 3213 O O . ALA A 1 423 ? 50.989 -4.235 -36.565 1.00 90.75 423 ALA A O 1
ATOM 3214 N N . PHE A 1 424 ? 50.671 -2.014 -36.467 1.00 89.25 424 PHE A N 1
ATOM 3215 C CA . PHE A 1 424 ? 49.337 -2.041 -37.074 1.00 89.25 424 PHE A CA 1
ATOM 3216 C C . PHE A 1 424 ? 49.409 -2.409 -38.557 1.00 89.25 424 PHE A C 1
ATOM 3218 O O . PHE A 1 424 ? 48.658 -3.278 -38.996 1.00 89.25 424 PHE A O 1
ATOM 3225 N N . ARG A 1 425 ? 50.362 -1.839 -39.311 1.00 93.25 425 ARG A N 1
ATOM 3226 C CA . ARG A 1 425 ? 50.589 -2.206 -40.720 1.00 93.25 425 ARG A CA 1
ATOM 3227 C C . ARG A 1 425 ? 51.000 -3.670 -40.875 1.00 93.25 425 ARG A C 1
ATOM 3229 O O . ARG A 1 425 ? 50.514 -4.340 -41.780 1.00 93.25 425 ARG A O 1
ATOM 3236 N N . ALA A 1 426 ? 51.838 -4.187 -39.975 1.00 91.62 426 ALA A N 1
ATOM 3237 C CA . ALA A 1 426 ? 52.225 -5.598 -39.976 1.00 91.62 426 ALA A CA 1
ATOM 3238 C C . ALA A 1 426 ? 51.033 -6.541 -39.721 1.00 91.62 426 ALA A C 1
ATOM 3240 O O . ALA A 1 426 ? 50.999 -7.643 -40.264 1.00 91.62 426 ALA A O 1
ATOM 3241 N N . ARG A 1 427 ? 50.055 -6.111 -38.910 1.00 90.38 427 ARG A N 1
ATOM 3242 C CA . ARG A 1 427 ? 48.900 -6.931 -38.518 1.00 90.38 427 ARG A CA 1
ATOM 3243 C C . ARG A 1 427 ? 47.708 -6.828 -39.476 1.00 90.38 427 ARG A C 1
ATOM 3245 O O . ARG A 1 427 ? 47.061 -7.840 -39.723 1.00 90.38 427 ARG A O 1
ATOM 3252 N N . TYR A 1 428 ? 47.416 -5.641 -40.007 1.00 90.75 428 TYR A N 1
ATOM 3253 C CA . TYR A 1 428 ? 46.205 -5.372 -40.801 1.00 90.75 428 TYR A CA 1
ATOM 3254 C C . TYR A 1 428 ? 46.486 -4.918 -42.241 1.00 90.75 428 TYR A C 1
ATOM 3256 O O . TYR A 1 428 ? 45.548 -4.693 -43.001 1.00 90.75 428 TYR A O 1
ATOM 3264 N N . GLY A 1 429 ? 47.756 -4.783 -42.631 1.00 90.88 429 GLY A N 1
ATOM 3265 C CA . GLY A 1 429 ? 48.153 -4.158 -43.893 1.00 90.88 429 GLY A CA 1
ATOM 3266 C C . GLY A 1 429 ? 48.096 -2.628 -43.837 1.00 90.88 429 GLY A C 1
ATOM 3267 O O . GLY A 1 429 ? 47.707 -2.033 -42.835 1.00 90.88 429 GLY A O 1
ATOM 3268 N N . SER A 1 430 ? 48.494 -1.961 -44.924 1.00 91.38 430 SER A N 1
ATOM 3269 C CA . SER A 1 430 ? 48.517 -0.487 -44.991 1.00 91.38 430 SER A CA 1
ATOM 3270 C C . SER A 1 430 ? 47.123 0.146 -45.108 1.00 91.38 430 SER A C 1
ATOM 3272 O O . SER A 1 430 ? 46.953 1.333 -44.820 1.00 91.38 430 SER A O 1
ATOM 3274 N N . THR A 1 431 ? 46.121 -0.631 -45.524 1.00 93.50 431 THR A N 1
ATOM 3275 C CA . THR A 1 431 ? 44.732 -0.189 -45.705 1.00 93.50 431 THR A CA 1
ATOM 3276 C C . THR A 1 431 ? 43.744 -1.304 -45.392 1.00 93.50 431 THR A C 1
ATOM 3278 O O . THR A 1 431 ? 43.971 -2.444 -45.792 1.00 93.50 431 THR A O 1
ATOM 3281 N N . ILE A 1 432 ? 42.603 -0.955 -44.799 1.00 92.25 432 ILE A N 1
ATOM 3282 C CA . ILE A 1 432 ? 41.481 -1.876 -44.567 1.00 92.25 432 ILE A CA 1
ATOM 3283 C C . ILE A 1 432 ? 40.391 -1.607 -45.600 1.00 92.25 432 ILE A C 1
ATOM 3285 O O . ILE A 1 432 ? 39.851 -0.499 -45.671 1.00 92.25 432 ILE A O 1
ATOM 3289 N N . HIS A 1 433 ? 40.065 -2.634 -46.381 1.00 91.25 433 HIS A N 1
ATOM 3290 C CA . HIS A 1 433 ? 39.130 -2.561 -47.508 1.00 91.25 433 HIS A CA 1
ATOM 3291 C C . HIS A 1 433 ? 38.218 -3.796 -47.605 1.00 91.25 433 HIS A C 1
ATOM 3293 O O . HIS A 1 433 ? 37.599 -4.034 -48.637 1.00 91.25 433 HIS A O 1
ATOM 3299 N N . ASP A 1 434 ? 38.096 -4.568 -46.521 1.00 90.25 434 ASP A N 1
ATOM 3300 C CA . ASP A 1 434 ? 37.121 -5.649 -46.411 1.00 90.25 434 ASP A CA 1
ATOM 3301 C C . ASP A 1 434 ? 36.538 -5.761 -44.993 1.00 90.25 434 ASP A C 1
ATOM 3303 O O . ASP A 1 434 ? 37.092 -5.267 -44.004 1.00 90.25 434 ASP A O 1
ATOM 3307 N N . GLY A 1 435 ? 35.381 -6.419 -44.895 1.00 88.06 435 GLY A N 1
ATOM 3308 C CA . GLY A 1 435 ? 34.627 -6.516 -43.647 1.00 88.06 435 GLY A CA 1
ATOM 3309 C C . GLY A 1 435 ? 35.270 -7.405 -42.580 1.00 88.06 435 GLY A C 1
ATOM 3310 O O . GLY A 1 435 ? 35.060 -7.161 -41.392 1.00 88.06 435 GLY A O 1
ATOM 3311 N N . ALA A 1 436 ? 36.044 -8.423 -42.965 1.00 88.44 436 ALA A N 1
ATOM 3312 C CA . ALA A 1 436 ? 36.696 -9.314 -42.009 1.00 88.44 436 ALA A CA 1
ATOM 3313 C C . ALA A 1 436 ? 37.887 -8.612 -41.345 1.00 88.44 436 ALA A C 1
ATOM 3315 O O . ALA A 1 436 ? 38.004 -8.630 -40.118 1.00 88.44 436 ALA A O 1
ATOM 3316 N N . GLN A 1 437 ? 38.712 -7.926 -42.139 1.00 89.62 437 GLN A N 1
ATOM 3317 C CA . GLN A 1 437 ? 39.796 -7.082 -41.639 1.00 89.62 437 GLN A CA 1
ATOM 3318 C C . GLN A 1 437 ? 39.269 -5.951 -40.757 1.00 89.62 437 GLN A C 1
ATOM 3320 O O . GLN A 1 437 ? 39.799 -5.742 -39.667 1.00 89.62 437 GLN A O 1
ATOM 3325 N N . LEU A 1 438 ? 38.194 -5.268 -41.176 1.00 90.50 438 LEU A N 1
ATOM 3326 C CA . LEU A 1 438 ? 37.586 -4.205 -40.376 1.00 90.50 438 LEU A CA 1
ATOM 3327 C C . LEU A 1 438 ? 37.091 -4.721 -39.022 1.00 90.50 438 LEU A C 1
ATOM 3329 O O . LEU A 1 438 ? 37.353 -4.097 -37.998 1.00 90.50 438 LEU A O 1
ATOM 3333 N N . LYS A 1 439 ? 36.400 -5.865 -38.996 1.00 88.50 439 LYS A N 1
ATOM 3334 C CA . LYS A 1 439 ? 35.916 -6.461 -37.746 1.00 88.50 439 LYS A CA 1
ATOM 3335 C C . LYS A 1 439 ? 37.065 -6.788 -36.792 1.00 88.50 439 LYS A C 1
ATOM 3337 O O . LYS A 1 439 ? 36.957 -6.483 -35.609 1.00 88.50 439 LYS A O 1
ATOM 3342 N N . ASN A 1 440 ? 38.136 -7.400 -37.298 1.00 88.75 440 ASN A N 1
ATOM 3343 C CA . ASN A 1 440 ? 39.300 -7.744 -36.482 1.00 88.75 440 ASN A CA 1
ATOM 3344 C C . ASN A 1 440 ? 39.969 -6.482 -35.930 1.00 88.75 440 ASN A C 1
ATOM 3346 O O . ASN A 1 440 ? 40.195 -6.389 -34.731 1.00 88.75 440 ASN A O 1
ATOM 3350 N N . PHE A 1 441 ? 40.183 -5.475 -36.780 1.00 90.19 441 PHE A N 1
ATOM 3351 C CA . PHE A 1 441 ? 40.771 -4.203 -36.369 1.00 90.19 441 PHE A CA 1
ATOM 3352 C C . PHE A 1 441 ? 39.970 -3.505 -35.263 1.00 90.19 441 PHE A C 1
ATOM 3354 O O . PHE A 1 441 ? 40.559 -3.067 -34.284 1.00 90.19 441 PHE A O 1
ATOM 3361 N N . ILE A 1 442 ? 38.639 -3.437 -35.386 1.00 86.50 442 ILE A N 1
ATOM 3362 C CA . ILE A 1 442 ? 37.772 -2.807 -34.376 1.00 86.50 442 ILE A CA 1
ATOM 3363 C C . ILE A 1 442 ? 37.697 -3.622 -33.078 1.00 86.50 442 ILE A C 1
ATOM 3365 O O . ILE A 1 442 ? 37.482 -3.044 -32.024 1.00 86.50 442 ILE A O 1
ATOM 3369 N N . ALA A 1 443 ? 37.842 -4.949 -33.131 1.00 83.81 443 ALA A N 1
ATOM 3370 C CA . ALA A 1 443 ? 37.829 -5.792 -31.932 1.00 83.81 443 ALA A CA 1
ATOM 3371 C C . ALA A 1 443 ? 39.141 -5.726 -31.130 1.00 83.81 443 ALA A C 1
ATOM 3373 O O . ALA A 1 443 ? 39.141 -6.014 -29.935 1.00 83.81 443 ALA A O 1
ATOM 3374 N N . ASP A 1 444 ? 40.244 -5.391 -31.799 1.00 82.00 444 ASP A N 1
ATOM 3375 C CA . ASP A 1 444 ? 41.582 -5.272 -31.217 1.00 82.00 444 ASP A CA 1
ATOM 3376 C C . ASP A 1 444 ? 41.937 -3.837 -30.772 1.00 82.00 444 ASP A C 1
ATOM 3378 O O . ASP A 1 444 ? 42.967 -3.645 -30.119 1.00 82.00 444 ASP A O 1
ATOM 3382 N N . ALA A 1 445 ? 41.132 -2.847 -31.172 1.00 65.31 445 ALA A N 1
ATOM 3383 C CA . ALA A 1 445 ? 41.269 -1.427 -30.841 1.00 65.31 445 ALA A CA 1
ATOM 3384 C C . ALA A 1 445 ? 40.425 -1.060 -29.616 1.00 65.31 445 ALA A C 1
ATOM 3386 O O . ALA A 1 445 ? 40.911 -0.225 -28.818 1.00 65.31 445 ALA A O 1
#

pLDDT: mean 79.73, std 17.59, range [23.73, 97.06]

Foldseek 3Di:
DDDDDDDDDDDDDDDDDPPDPPPPPDDWDKEWPDKDKPFADALVVQDPPHGFQAAEAFRKWIKIKIKMAGFQAFWQKWKDCVLQPDDDTPRPAPDKRDDPPFDDDPRGTPCRIIMGMHDTDGRHNPNDWAKDKMKMWIAHPVGDIYIDIDIGTYAHFFKDWDWDDWDWPAPQDFAFGKIFTWTFMDRQSAQKFWSAKKKWFAAPVGHTPDIDDRHQPPFSVQLSVQQVPDPRSTHTGRIGGDHDPPDRSSVRGQKMKMKIWMAHSNSRIDIDMDIDGRGHPPPDDWDDDPQIDGVHHSVLSVLQVCLVVDPNSEDEAEAEECRVVVVVVSCVVCDVVRNVRHHDYYHYHHYLPQADLVLVCCQPFVDQDDDDPPDPRPDDDSVRSNVCLVPDPVSVVRHGHQCNLVVDQDFSDADDPDPVCPVVCVVLNRTHRGRVSVVVVVVVD

Nearest PDB structures (foldseek):
  6xi3-assembly1_AAA  TM=3.825E-01  e=1.583E-06  Marinobacter nauticus ATCC 49840
  3wea-assembly1_A  TM=4.670E-01  e=6.453E-04  Camponotus japonicus
  7s64-assembly1_A  TM=3.530E-01  e=1.207E-04  Xenopus laevis
  6yo6-assembly1_A  TM=3.203E-01  e=1.436E-04  Homo sapiens
  7q5z-assembly1_A  TM=2.510E-01  e=6.453E-04  Homo sapiens

Solvent-accessible surface area (backbone atoms only — not comparable to full-atom values): 25541 Å² total; per-residue (Å²): 139,79,84,88,80,85,92,85,86,83,91,76,93,75,91,79,78,85,75,73,78,76,75,76,75,70,78,73,65,59,41,48,74,40,56,42,72,51,81,60,60,66,31,76,91,78,48,91,93,42,60,29,80,32,41,30,55,64,48,61,72,33,36,40,39,35,35,32,37,31,75,64,50,68,53,50,55,37,52,51,48,52,73,46,52,42,94,67,82,74,25,66,52,75,46,64,51,72,51,97,70,61,42,71,59,97,87,43,71,75,44,42,53,26,45,33,32,44,63,77,36,56,31,23,80,83,44,67,67,46,82,34,66,38,42,34,42,36,33,37,74,88,65,55,75,23,65,38,62,39,75,47,43,31,30,75,51,60,51,46,63,47,73,75,46,79,48,63,76,50,70,57,61,51,72,69,37,44,34,24,42,22,31,41,34,48,52,54,66,40,66,62,39,49,76,39,34,32,50,32,30,20,33,87,85,71,47,78,72,42,63,52,79,85,26,50,71,72,37,34,66,56,51,27,50,40,30,73,71,29,93,77,20,43,34,72,63,45,70,32,65,39,82,48,83,95,53,70,46,62,80,63,28,40,27,41,35,44,34,42,33,32,29,35,23,45,47,42,75,38,73,39,73,47,75,45,68,52,58,67,62,86,90,58,92,70,58,77,70,99,73,36,39,63,104,51,61,41,72,63,53,50,48,54,52,50,6,70,74,29,96,80,41,32,34,72,47,77,22,52,31,70,47,31,57,52,50,53,53,49,37,67,70,55,38,67,78,47,34,63,60,35,42,73,48,77,47,75,42,79,44,56,87,40,29,37,62,66,44,54,47,33,48,78,57,21,56,94,77,86,71,76,84,82,80,66,79,83,82,60,54,41,71,54,36,23,55,49,39,76,72,32,76,72,50,65,71,32,38,54,38,58,67,31,46,78,79,43,81,70,57,76,43,75,62,70,91,49,78,90,41,45,67,52,35,75,73,59,44,60,50,32,62,46,36,67,58,46,52,53,53,64,73,76,104

Sequence (445 aa):
MHTRAQVFWPFFFSLVFFIFPSLVQASSPLYVAQVRIGDLPMISTLGYGMYQTTLKAGDANQQITINVQSWQGVPTISADLSQIGFLSPTTTPLSGGNNPYHFYINGADYYPDYFFKFWPLTIGADVPDGLKTISVIATDAVGNVATGSTKIIIDNVPPTISLTDISFSVVPPQKGDVMYLSGLSDGTGSVLTIYQIRETLWDALGNPIFGSSGGIDYGKNLLTTAIASSVDGSFTRVPFILNDSPSNALSIAASIKITITAYDGSGHVVTTSLVVPVPIPDGRIYYSGDLRATSSPYISQELRRLAKSSKTGKVTIVAHSNGGLMTKALIQKLVDTEAAKLIDKIIFIAVPQAGTPQAISAILHGYEQGLPKDWLSVFLSPETARTLTANMPSAYNLLPSANYFTYVDNPVVKFDDSDFLAAFRARYGSTIHDGAQLKNFIADA

Mean predicted aligned error: 16.14 Å

Secondary structure (DSSP, 8-state):
-----------------------------EEEEEEEE-PPPB-GGG-TT-B-SSB-TT--SEEEEEEEEESSSSPEEEEE-GGGT--S---S-SEE---TT--EETTEES--EEEEEEEEE---TTPPSEEEEEEEEEE-TT--EEEEEEEEEE-----EEEEEEEEESSSS--TTPEEEEEEEEE--SS--EEEEEEEEEE-TTS-EEEE-SS---TTHHHHHHHHHH-TT-EEEEEEEE---TTS-HHHH-SEEEEEEEEE-TT--EEEEEEEEEPP-STT-----STT---SS-HHHHHHHHHHHHSTTS-EEEEEETHHHHHHHHHHHHH-HHHHHHHEEEEEEES--TT--THHHHHHHH---S-S-TTSSTTS--HHHHHHHHHT-HHHHTTSPPTTHHHH--S-SEE--S-GGGHHHHHHH-SEE-SHHHHHHHHHH-

Radius of gyration: 45.91 Å; Cα contacts (8 Å, |Δi|>4): 810; chains: 1; bounding box: 153×57×121 Å